Protein 5ZTC (pdb70)

Structure (mmCIF, N/CA/C/O backbone):
data_5ZTC
#
_entry.id   5ZTC
#
_cell.length_a   169.720
_cell.length_b   41.960
_cell.length_c   71.660
_cell.angle_alpha   90.00
_cell.angle_beta   90.37
_cell.angle_gamma   90.00
#
_symmetry.space_group_name_H-M   'C 1 2 1'
#
loop_
_entity.id
_entity.type
_entity.pdbx_description
1 polymer 'Lmo2088 protein'
2 non-polymer 'PENTAETHYLENE GLYCOL'
3 water water
#
loop_
_atom_site.group_PDB
_atom_site.id
_atom_site.type_symbol
_atom_site.label_atom_id
_atom_site.label_alt_id
_atom_site.label_comp_id
_atom_site.label_asym_id
_atom_site.label_entity_id
_atom_site.label_seq_id
_atom_site.pdbx_PDB_ins_code
_atom_site.Cartn_x
_atom_site.Cartn_y
_atom_site.Cartn_z
_atom_site.occupancy
_atom_site.B_iso_or_equiv
_atom_site.auth_seq_id
_atom_site.auth_comp_id
_atom_site.auth_asym_id
_atom_site.auth_atom_id
_atom_site.pdbx_PDB_model_num
ATOM 1 N N . MET A 1 1 ? -9.407 45.224 5.028 1.00 53.16 1 MET A N 1
ATOM 2 C CA . MET A 1 1 ? -10.232 44.174 5.613 1.00 52.22 1 MET A CA 1
ATOM 3 C C . MET A 1 1 ? -9.924 43.991 7.095 1.00 41.53 1 MET A C 1
ATOM 4 O O . MET A 1 1 ? -8.871 44.408 7.576 1.00 40.67 1 MET A O 1
ATOM 9 N N . ARG A 1 2 ? -10.850 43.365 7.814 1.00 43.38 2 ARG A N 1
ATOM 10 C CA . ARG A 1 2 ? -10.679 43.126 9.243 1.00 41.04 2 ARG A CA 1
ATOM 11 C C . ARG A 1 2 ? -9.585 42.096 9.524 1.00 36.30 2 ARG A C 1
ATOM 12 O O . ARG A 1 2 ? -8.783 42.269 10.453 1.00 33.94 2 ARG A O 1
ATOM 20 N N . LYS A 1 3 ? -9.542 41.012 8.748 1.00 34.24 3 LYS A N 1
ATOM 21 C CA . LYS A 1 3 ? -8.522 39.990 8.980 1.00 32.59 3 LYS A CA 1
ATOM 22 C C . LYS A 1 3 ? -7.114 40.563 8.873 1.00 33.02 3 LYS A C 1
ATOM 23 O O . LYS A 1 3 ? -6.237 40.223 9.678 1.00 32.78 3 LYS A O 1
ATOM 29 N N . GLU A 1 4 ? -6.870 41.443 7.896 1.00 33.96 4 GLU A N 1
ATOM 30 C CA . GLU A 1 4 ? -5.509 41.942 7.747 1.00 36.80 4 GLU A CA 1
ATOM 31 C C . GLU A 1 4 ? -5.225 43.037 8.779 1.00 37.66 4 GLU A C 1
ATOM 32 O O . GLU A 1 4 ? -4.075 43.199 9.211 1.00 39.40 4 GLU A O 1
ATOM 38 N N . GLU A 1 5 ? -6.266 43.751 9.227 1.00 35.77 5 GLU A N 1
ATOM 39 C CA . GLU A 1 5 ? -6.118 44.673 10.351 1.00 37.15 5 GLU A CA 1
ATOM 40 C C . GLU A 1 5 ? -5.765 43.935 11.635 1.00 40.44 5 GLU A C 1
ATOM 41 O O . GLU A 1 5 ? -4.911 44.398 12.397 1.00 39.47 5 GLU A O 1
ATOM 47 N N . ILE A 1 6 ? -6.410 42.791 11.894 1.00 35.12 6 ILE A N 1
ATOM 48 C CA . ILE A 1 6 ? -6.069 41.985 13.068 1.00 29.85 6 ILE A CA 1
ATOM 49 C C . ILE A 1 6 ? -4.626 41.503 12.985 1.00 34.80 6 ILE A C 1
ATOM 50 O O . ILE A 1 6 ? -3.871 41.574 13.964 1.00 35.12 6 ILE A O 1
ATOM 55 N N . LYS A 1 7 ? -4.216 40.999 11.815 1.00 29.56 7 LYS A N 1
ATOM 56 C CA . LYS A 1 7 ? -2.849 40.502 11.681 1.00 33.15 7 LYS A CA 1
ATOM 57 C C . LYS A 1 7 ? -1.832 41.616 11.882 1.00 36.46 7 LYS A C 1
ATOM 58 O O . LYS A 1 7 ? -0.790 41.403 12.515 1.00 35.76 7 LYS A O 1
ATOM 64 N N . GLN A 1 8 ? -2.112 42.811 11.356 1.00 33.27 8 GLN A N 1
ATOM 65 C CA . GLN A 1 8 ? -1.180 43.923 11.541 1.00 38.87 8 GLN A CA 1
ATOM 66 C C . GLN A 1 8 ? -1.042 44.286 13.015 1.00 40.69 8 GLN A C 1
ATOM 67 O O . GLN A 1 8 ? 0.073 44.471 13.523 1.00 43.19 8 GLN A O 1
ATOM 73 N N . ALA A 1 9 ? -2.165 44.381 13.724 1.00 43.35 9 ALA A N 1
ATOM 74 C CA . ALA A 1 9 ? -2.103 44.706 15.144 1.00 39.82 9 ALA A CA 1
ATOM 75 C C . ALA A 1 9 ? -1.373 43.619 15.926 1.00 46.18 9 ALA A C 1
ATOM 76 O O . ALA A 1 9 ? -0.522 43.918 16.775 1.00 42.04 9 ALA A O 1
ATOM 78 N N . ALA A 1 10 ? -1.671 42.351 15.631 1.00 36.33 10 ALA A N 1
ATOM 79 C CA . ALA A 1 10 ? -1.005 41.248 16.317 1.00 39.82 10 ALA A CA 1
ATOM 80 C C . ALA A 1 10 ? 0.485 41.214 15.990 1.00 34.73 10 ALA A C 1
ATOM 81 O O . ALA A 1 10 ? 1.311 40.905 16.860 1.00 38.54 10 ALA A O 1
ATOM 83 N N . LEU A 1 11 ? 0.846 41.519 14.744 1.00 32.89 11 LEU A N 1
ATOM 84 C CA . LEU A 1 11 ? 2.260 41.556 14.366 1.00 35.82 11 LEU A CA 1
ATOM 85 C C . LEU A 1 11 ? 3.037 42.525 15.249 1.00 38.08 11 LEU A C 1
ATOM 86 O O . LEU A 1 11 ? 4.076 42.172 15.829 1.00 38.40 11 LEU A O 1
ATOM 91 N N . THR A 1 12 ? 2.551 43.760 15.348 1.00 38.28 12 THR A N 1
ATOM 92 C CA . THR A 1 12 ? 3.206 44.761 16.180 1.00 44.56 12 THR A CA 1
ATOM 93 C C . THR A 1 12 ? 3.303 44.305 17.630 1.00 45.72 12 THR A C 1
ATOM 94 O O . THR A 1 12 ? 4.378 44.356 18.242 1.00 45.30 12 THR A O 1
ATOM 98 N N . LEU A 1 13 ? 2.193 43.844 18.198 1.00 36.21 13 LEU A N 1
ATOM 99 C CA . LEU A 1 13 ? 2.208 43.467 19.609 1.00 35.91 13 LEU A CA 1
ATOM 100 C C . LEU A 1 13 ? 3.103 42.257 19.867 1.00 39.29 13 LEU A C 1
ATOM 101 O O . LEU A 1 13 ? 3.853 42.236 20.852 1.00 41.37 13 LEU A O 1
ATOM 106 N N . PHE A 1 14 ? 3.031 41.234 19.010 1.00 35.94 14 PHE A N 1
ATOM 107 C CA . PHE A 1 14 ? 3.904 40.073 19.173 1.00 37.30 14 PHE A CA 1
ATOM 108 C C . PHE A 1 14 ? 5.374 40.469 19.058 1.00 35.09 14 PHE A C 1
ATOM 109 O O . PHE A 1 14 ? 6.213 39.999 19.837 1.00 40.14 14 PHE A O 1
ATOM 117 N N . ALA A 1 15 ? 5.705 41.318 18.079 1.00 37.77 15 ALA A N 1
ATOM 118 C CA . ALA A 1 15 ? 7.107 41.662 17.843 1.00 39.67 15 ALA A CA 1
ATOM 119 C C . ALA A 1 15 ? 7.693 42.491 18.979 1.00 44.94 15 ALA A C 1
ATOM 120 O O . ALA A 1 15 ? 8.911 42.450 19.206 1.00 44.82 15 ALA A O 1
ATOM 122 N N . ASN A 1 16 ? 6.861 43.261 19.684 1.00 42.07 16 ASN A N 1
ATOM 123 C CA . ASN A 1 16 ? 7.357 44.152 20.727 1.00 48.86 16 ASN A CA 1
ATOM 124 C C . ASN A 1 16 ? 7.110 43.653 22.144 1.00 50.87 16 ASN A C 1
ATOM 125 O O . ASN A 1 16 ? 7.858 44.038 23.052 1.00 53.20 16 ASN A O 1
ATOM 130 N N . ASN A 1 17 ? 6.109 42.799 22.363 1.00 41.28 17 ASN A N 1
ATOM 131 C CA . ASN A 1 17 ? 5.722 42.418 23.714 1.00 40.14 17 ASN A CA 1
ATOM 132 C C . ASN A 1 17 ? 5.863 40.933 24.035 1.00 41.65 17 ASN A C 1
ATOM 133 O O . ASN A 1 17 ? 5.705 40.560 25.207 1.00 45.47 17 ASN A O 1
ATOM 138 N N . GLY A 1 18 ? 6.181 40.083 23.060 1.00 35.50 18 GLY A N 1
ATOM 139 C CA . GLY A 1 18 ? 6.338 38.661 23.295 1.00 39.84 18 GLY A CA 1
ATOM 140 C C . GLY A 1 18 ? 5.045 37.875 23.160 1.00 37.99 18 GLY A C 1
ATOM 141 O O . GLY A 1 18 ? 3.952 38.422 23.004 1.00 38.67 18 GLY A O 1
ATOM 142 N N . PHE A 1 19 ? 5.184 36.545 23.206 1.00 36.19 19 PHE A N 1
ATOM 143 C CA . PHE A 1 19 ? 4.025 35.682 22.980 1.00 37.19 19 PHE A CA 1
ATOM 144 C C . PHE A 1 19 ? 3.044 35.710 24.166 1.00 37.46 19 PHE A C 1
ATOM 145 O O . PHE A 1 19 ? 1.872 36.067 24.007 1.00 42.28 19 PHE A O 1
ATOM 153 N N . GLU A 1 20 ? 3.574 35.388 25.341 1.00 42.78 20 GLU A N 1
ATOM 154 C CA . GLU A 1 20 ? 2.804 35.405 26.569 1.00 38.84 20 GLU A CA 1
ATOM 155 C C . GLU A 1 20 ? 2.354 36.829 26.881 1.00 37.21 20 GLU A C 1
ATOM 156 O O . GLU A 1 20 ? 1.257 37.028 27.403 1.00 44.98 20 GLU A O 1
ATOM 162 N N . GLY A 1 21 ? 3.184 37.826 26.565 1.00 42.82 21 GLY A N 1
ATOM 163 C CA . GLY A 1 21 ? 2.772 39.199 26.848 1.00 42.57 21 GLY A CA 1
ATOM 164 C C . GLY A 1 21 ? 1.584 39.673 26.029 1.00 47.57 21 GLY A C 1
ATOM 165 O O . GLY A 1 21 ? 0.976 40.687 26.376 1.00 50.31 21 GLY A O 1
ATOM 166 N N . THR A 1 22 ? 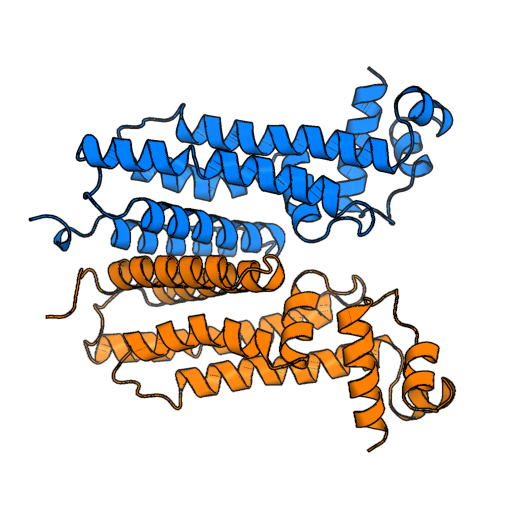1.225 38.953 24.972 1.00 42.51 22 THR A N 1
ATOM 167 C CA . THR A 1 22 ? 0.220 39.404 24.016 1.00 43.65 22 THR A CA 1
ATOM 168 C C . THR A 1 22 ? -1.050 38.566 24.130 1.00 41.09 22 THR A C 1
ATOM 169 O O . THR A 1 22 ? -1.019 37.350 23.911 1.00 44.12 22 THR A O 1
ATOM 173 N N . SER A 1 23 ? -2.162 39.220 24.445 1.00 38.83 23 SER A N 1
ATOM 174 C CA . SER A 1 23 ? -3.456 38.564 24.557 1.00 37.13 23 SER A CA 1
ATOM 175 C C . SER A 1 23 ? -4.336 38.913 23.360 1.00 38.07 23 SER A C 1
ATOM 176 O O . SER A 1 23 ? -4.134 39.925 22.680 1.00 39.03 23 SER A O 1
ATOM 179 N N . LEU A 1 24 ? -5.322 38.048 23.102 1.00 38.80 24 LEU A N 1
ATOM 180 C CA . LEU A 1 24 ? -6.291 38.322 22.042 1.00 39.05 24 LEU A CA 1
ATOM 181 C C . LEU A 1 24 ? -7.126 39.560 22.354 1.00 33.84 24 LEU A C 1
ATOM 182 O O . LEU A 1 24 ? -7.471 40.328 21.443 1.00 38.67 24 LEU A O 1
ATOM 187 N N . ALA A 1 25 ? -7.433 39.786 23.637 1.00 43.29 25 ALA A N 1
ATOM 188 C CA . ALA A 1 25 ? -8.118 41.013 24.027 1.00 43.98 25 ALA A CA 1
ATOM 189 C C . ALA A 1 25 ? -7.269 42.240 23.716 1.00 44.36 25 ALA A C 1
ATOM 190 O O . ALA A 1 25 ? -7.797 43.270 23.278 1.00 49.68 25 ALA A O 1
ATOM 192 N N . ASP A 1 26 ? -5.951 42.146 23.937 1.00 43.71 26 ASP A N 1
ATOM 193 C CA . ASP A 1 26 ? -5.036 43.223 23.561 1.00 47.51 26 ASP A CA 1
ATOM 194 C C . ASP A 1 26 ? -5.109 43.519 22.069 1.00 43.87 26 ASP A C 1
ATOM 195 O O . ASP A 1 26 ? -5.220 44.679 21.655 1.00 43.81 26 ASP A O 1
ATOM 200 N N . ILE A 1 27 ? -5.005 42.476 21.246 1.00 38.07 27 ILE A N 1
ATOM 201 C CA . ILE A 1 27 ? -5.010 42.650 19.795 1.00 37.44 27 ILE A CA 1
ATOM 202 C C . ILE A 1 27 ? -6.317 43.284 19.344 1.00 40.13 27 ILE A C 1
ATOM 203 O O . ILE A 1 27 ? -6.332 44.263 18.587 1.00 44.01 27 ILE A O 1
ATOM 208 N N . ALA A 1 28 ? -7.431 42.744 19.824 1.00 37.34 28 ALA A N 1
ATOM 209 C CA . ALA A 1 28 ? -8.744 43.270 19.463 1.00 45.60 28 ALA A CA 1
ATOM 210 C C . ALA A 1 28 ? -8.893 44.729 19.873 1.00 49.95 28 ALA A C 1
ATOM 211 O O . ALA A 1 28 ? -9.404 45.546 19.100 1.00 53.33 28 ALA A O 1
ATOM 213 N N . GLY A 1 29 ? -8.435 45.083 21.077 1.00 50.77 29 GLY A N 1
ATOM 214 C CA . GLY A 1 29 ? -8.563 46.461 21.527 1.00 45.68 29 GLY A CA 1
ATOM 215 C C . GLY A 1 29 ? -7.838 47.448 20.633 1.00 51.68 29 GLY A C 1
ATOM 216 O O . GLY A 1 29 ? -8.309 48.571 20.431 1.00 51.37 29 GLY A O 1
ATOM 217 N N . VAL A 1 30 ? -6.695 47.042 20.074 1.00 48.98 30 VAL A N 1
ATOM 218 C CA . VAL A 1 30 ? -5.941 47.924 19.186 1.00 52.60 30 VAL A CA 1
ATOM 219 C C . VAL A 1 30 ? -6.760 48.278 17.949 1.00 57.21 30 VAL A C 1
ATOM 220 O O . VAL A 1 30 ? -6.723 49.417 17.466 1.00 56.91 30 VAL A O 1
ATOM 224 N N . VAL A 1 31 ? -7.517 47.314 17.415 1.00 55.97 31 VAL A N 1
ATOM 225 C CA . VAL A 1 31 ? -8.286 47.548 16.196 1.00 58.37 31 VAL A CA 1
ATOM 226 C C . VAL A 1 31 ? -9.713 47.996 16.478 1.00 55.13 31 VAL A C 1
ATOM 227 O O . VAL A 1 31 ? -10.497 48.168 15.534 1.00 52.17 31 VAL A O 1
ATOM 231 N N . GLY A 1 32 ? -10.081 48.175 17.742 1.00 48.73 32 GLY A N 1
ATOM 232 C CA . GLY A 1 32 ? -11.419 48.617 18.076 1.00 56.12 32 GLY A CA 1
ATOM 233 C C . GLY A 1 32 ? -12.448 47.516 18.068 1.00 57.03 32 GLY A C 1
ATOM 234 O O . GLY A 1 32 ? -13.640 47.795 17.912 1.00 55.74 32 GLY A O 1
ATOM 235 N N . LEU A 1 33 ? -12.021 46.269 18.218 1.00 54.64 33 LEU A N 1
ATOM 236 C CA . LEU A 1 33 ? -12.888 45.108 18.126 1.00 51.91 33 LEU A CA 1
ATOM 237 C C . LEU A 1 33 ? -12.919 44.397 19.466 1.00 48.54 33 LEU A C 1
ATOM 238 O O . LEU A 1 33 ? -12.193 44.746 20.396 1.00 48.40 33 LEU A O 1
ATOM 243 N N . LYS A 1 34 ? -13.763 43.379 19.555 1.00 48.95 34 LYS A N 1
ATOM 244 C CA . LYS A 1 34 ? -13.714 42.453 20.674 1.00 53.08 34 LYS A CA 1
ATOM 245 C C . LYS A 1 34 ? -13.173 41.106 20.207 1.00 53.34 34 LYS A C 1
ATOM 246 O O . LYS A 1 34 ? -13.143 40.802 19.009 1.00 50.31 34 LYS A O 1
ATOM 252 N N . LYS A 1 35 ? -12.728 40.316 21.188 1.00 51.08 35 LYS A N 1
ATOM 253 C CA . LYS A 1 35 ? -12.067 39.031 20.945 1.00 48.80 35 LYS A CA 1
ATOM 254 C C . LYS A 1 35 ? -12.858 38.136 19.987 1.00 45.82 35 LYS A C 1
ATOM 255 O O . LYS A 1 35 ? -12.275 37.392 19.185 1.00 44.87 35 LYS A O 1
ATOM 261 N N . GLN A 1 36 ? -14.188 38.180 20.065 1.00 42.03 36 GLN A N 1
ATOM 262 C CA . GLN A 1 36 ? -14.997 37.272 19.261 1.00 39.31 36 GLN A CA 1
ATOM 263 C C . GLN A 1 36 ? -14.711 37.447 17.769 1.00 44.63 36 GLN A C 1
ATOM 264 O O . GLN A 1 36 ? -14.743 36.470 17.008 1.00 39.38 36 GLN A O 1
ATOM 270 N N . SER A 1 37 ? -14.378 38.670 17.347 1.00 42.18 37 SER A N 1
ATOM 271 C CA . SER A 1 37 ? -14.101 38.925 15.936 1.00 45.73 37 SER A CA 1
ATOM 272 C C . SER A 1 37 ? -12.817 38.250 15.477 1.00 43.26 37 SER A C 1
ATOM 273 O O . SER A 1 37 ? -12.689 37.908 14.296 1.00 41.92 37 SER A O 1
ATOM 276 N N . ILE A 1 38 ? -11.853 38.062 16.379 1.00 35.66 38 ILE A N 1
ATOM 277 C CA . ILE A 1 38 ? -10.627 37.375 15.995 1.00 32.41 38 ILE A CA 1
ATOM 278 C C . ILE A 1 38 ? -10.910 35.905 15.709 1.00 36.13 38 ILE A C 1
ATOM 279 O O . ILE A 1 38 ? -10.376 35.327 14.747 1.00 33.81 38 ILE A O 1
ATOM 284 N N . TYR A 1 39 ? -11.793 35.290 16.496 1.00 33.71 39 TYR A N 1
ATOM 285 C CA . TYR A 1 39 ? -12.151 33.910 16.218 1.00 32.66 39 TYR A CA 1
ATOM 286 C C . TYR A 1 39 ? -13.000 33.768 14.962 1.00 33.15 39 TYR A C 1
ATOM 287 O O . TYR A 1 39 ? -13.192 32.638 14.511 1.00 35.67 39 TYR A O 1
ATOM 296 N N . SER A 1 40 ? -13.526 34.868 14.396 1.00 33.85 40 SER A N 1
ATOM 297 C CA . SER A 1 40 ? -14.206 34.765 13.110 1.00 36.09 40 SER A CA 1
ATOM 298 C C . SER A 1 40 ? -13.241 34.418 11.991 1.00 35.90 40 SER A C 1
ATOM 299 O O . SER A 1 40 ? -13.678 33.959 10.931 1.00 37.11 40 SER A O 1
ATOM 302 N N . HIS A 1 41 ? -11.957 34.643 12.203 1.00 32.64 41 HIS A N 1
ATOM 303 C CA . HIS A 1 41 ? -10.952 34.487 11.157 1.00 31.61 41 HIS A CA 1
ATOM 304 C C . HIS A 1 41 ? -9.814 33.563 11.523 1.00 34.08 41 HIS A C 1
ATOM 305 O O . HIS A 1 41 ? -9.063 33.154 10.626 1.00 37.05 41 HIS A O 1
ATOM 312 N N . PHE A 1 42 ? -9.624 33.262 12.801 1.00 31.66 42 PHE A N 1
ATOM 313 C CA . PHE A 1 42 ? -8.525 32.432 13.269 1.00 32.99 42 PHE A CA 1
ATOM 314 C C . PHE A 1 42 ? -9.049 31.443 14.287 1.00 35.19 42 PHE A C 1
ATOM 315 O O . PHE A 1 42 ? -9.982 31.748 15.018 1.00 35.17 42 PHE A O 1
ATOM 323 N N . LYS A 1 43 ? -8.422 30.265 14.333 1.00 35.77 43 LYS A N 1
ATOM 324 C CA . LYS A 1 43 ? -8.913 29.196 15.201 1.00 35.08 43 LYS A CA 1
ATOM 325 C C . LYS A 1 43 ? -8.620 29.494 16.661 1.00 38.28 43 LYS A C 1
ATOM 326 O O . LYS A 1 43 ? -9.404 29.118 17.544 1.00 35.04 43 LYS A O 1
ATOM 332 N N . ASP A 1 44 ? -7.495 30.135 16.928 1.00 35.98 44 ASP A N 1
ATOM 333 C CA . ASP A 1 44 ? -7.052 30.469 18.274 1.00 36.67 44 ASP A CA 1
ATOM 334 C C . ASP A 1 44 ? -5.808 31.333 18.145 1.00 36.79 44 ASP A C 1
ATOM 335 O O . ASP A 1 44 ? -5.368 31.666 17.034 1.00 33.79 44 ASP A O 1
ATOM 340 N N . LYS A 1 45 ? -5.208 31.650 19.289 1.00 35.08 45 LYS A N 1
ATOM 341 C CA . LYS A 1 45 ? -4.051 32.535 19.289 1.00 30.58 45 LYS A CA 1
ATOM 342 C C . LYS A 1 45 ? -2.864 31.901 18.575 1.00 32.73 45 LYS A C 1
ATOM 343 O O . LYS A 1 45 ? -2.110 32.598 17.883 1.00 34.00 45 LYS A O 1
ATOM 349 N N . ASP A 1 46 ? -2.694 30.580 18.696 1.00 32.63 46 ASP A N 1
ATOM 350 C CA . ASP A 1 46 ? -1.602 29.924 17.973 1.00 32.97 46 ASP A CA 1
ATOM 351 C C . ASP A 1 46 ? -1.772 30.106 16.475 1.00 33.53 46 ASP A C 1
ATOM 352 O O . ASP A 1 46 ? -0.814 30.429 15.759 1.00 33.90 46 ASP A O 1
ATOM 357 N N . ASP A 1 47 ? -2.997 29.900 15.984 1.00 31.07 47 ASP A N 1
ATOM 358 C CA . ASP A 1 47 ? -3.268 30.019 14.553 1.00 33.17 47 ASP A CA 1
ATOM 359 C C . ASP A 1 47 ? -2.953 31.418 14.050 1.00 33.51 47 ASP A C 1
ATOM 360 O O . ASP A 1 47 ? -2.393 31.581 12.958 1.00 31.38 47 ASP A O 1
ATOM 365 N N . LEU A 1 48 ? -3.305 32.444 14.827 1.00 31.58 48 LEU A N 1
ATOM 366 C CA . LEU A 1 48 ? -2.982 33.813 14.427 1.00 29.81 48 LEU A CA 1
ATOM 367 C C . LEU A 1 48 ? -1.474 34.019 14.383 1.00 30.56 48 LEU A C 1
ATOM 368 O O . LEU A 1 48 ? -0.930 34.590 13.422 1.00 32.25 48 LEU A O 1
ATOM 373 N N . PHE A 1 49 ? -0.777 33.544 15.417 1.00 26.23 49 PHE A N 1
ATOM 374 C CA . PHE A 1 49 ? 0.676 33.672 15.450 1.00 27.94 49 PHE A CA 1
ATOM 375 C C . PHE A 1 49 ? 1.316 32.982 14.254 1.00 30.27 49 PHE A C 1
ATOM 376 O O . PHE A 1 49 ? 2.196 33.550 13.590 1.00 30.71 49 PHE A O 1
ATOM 384 N N . LEU A 1 50 ? 0.894 31.749 13.966 1.00 28.92 50 LEU A N 1
ATOM 385 C CA . LEU A 1 50 ? 1.533 30.996 12.886 1.00 30.32 50 LEU A CA 1
ATOM 386 C C . LEU A 1 50 ? 1.165 31.556 11.518 1.00 33.52 50 LEU A C 1
ATOM 387 O O . LEU A 1 50 ? 1.937 31.409 10.548 1.00 32.70 50 LEU A O 1
ATOM 392 N N . SER A 1 51 ? -0.005 32.189 11.412 1.00 29.14 51 SER A N 1
ATOM 393 C CA . SER A 1 51 ? -0.372 32.852 10.160 1.00 29.48 51 SER A CA 1
ATOM 394 C C . SER A 1 51 ? 0.556 34.030 9.875 1.00 35.04 51 SER A C 1
ATOM 395 O O . SER A 1 51 ? 0.978 34.241 8.729 1.00 30.61 51 SER A O 1
ATOM 398 N N . ILE A 1 52 ? 0.889 34.804 10.911 1.00 30.83 52 ILE A N 1
ATOM 399 C CA . ILE A 1 52 ? 1.857 35.887 10.760 1.00 28.65 52 ILE A CA 1
ATOM 400 C C . ILE A 1 52 ? 3.231 35.317 10.443 1.00 29.67 52 ILE A C 1
ATOM 401 O O . ILE A 1 52 ? 3.965 35.849 9.597 1.00 30.52 52 ILE A O 1
ATOM 406 N N . MET A 1 53 ? 3.582 34.199 11.082 1.00 28.85 53 MET A N 1
ATOM 407 C CA . MET A 1 53 ? 4.868 33.568 10.820 1.00 32.99 53 MET A CA 1
ATOM 408 C C . MET A 1 53 ? 4.971 33.107 9.369 1.00 30.96 53 MET A C 1
ATOM 409 O O . MET A 1 53 ? 6.029 33.249 8.736 1.00 30.24 53 MET A O 1
ATOM 414 N N . LYS A 1 54 ? 3.884 32.564 8.820 1.00 27.52 54 LYS A N 1
ATOM 415 C CA . LYS A 1 54 ? 3.926 32.119 7.426 1.00 30.59 54 LYS A CA 1
ATOM 416 C C . LYS A 1 54 ? 4.117 33.299 6.477 1.00 32.37 54 LYS A C 1
ATOM 417 O O . LYS A 1 54 ? 4.861 33.193 5.486 1.00 31.46 54 LYS A O 1
ATOM 423 N N . ASP A 1 55 ? 3.454 34.431 6.756 1.00 28.09 55 ASP A N 1
ATOM 424 C CA . ASP A 1 55 ? 3.675 35.632 5.954 1.00 30.71 55 ASP A CA 1
ATOM 425 C C . ASP A 1 55 ? 5.112 36.112 6.088 1.00 34.51 55 ASP A C 1
ATOM 426 O O . ASP A 1 55 ? 5.735 36.504 5.094 1.00 31.05 55 ASP A O 1
ATOM 431 N N . ALA A 1 56 ? 5.656 36.093 7.314 1.00 27.40 56 ALA A N 1
ATOM 432 C CA . ALA A 1 56 ? 7.027 36.555 7.523 1.00 27.62 56 ALA A CA 1
ATOM 433 C C . ALA A 1 56 ? 8.037 35.641 6.843 1.00 31.88 56 ALA A C 1
ATOM 434 O O . ALA A 1 56 ? 9.080 36.115 6.376 1.00 30.68 56 ALA A O 1
ATOM 436 N N . LYS A 1 57 ? 7.754 34.336 6.793 1.00 25.28 57 LYS A N 1
ATOM 437 C CA . LYS A 1 57 ? 8.612 33.417 6.051 1.00 28.91 57 LYS A CA 1
ATOM 438 C C . LYS A 1 57 ? 8.728 33.854 4.599 1.00 29.22 57 LYS A C 1
ATOM 439 O O . LYS A 1 57 ? 9.830 33.874 4.027 1.00 29.06 57 LYS A O 1
ATOM 445 N N . SER A 1 58 ? 7.606 34.240 3.995 1.00 28.93 58 SER A N 1
ATOM 446 C CA . SER A 1 58 ? 7.638 34.682 2.599 1.00 28.80 58 SER A CA 1
ATOM 447 C C . SER A 1 58 ? 8.368 36.007 2.456 1.00 30.53 58 SER A C 1
ATOM 448 O O . SER A 1 58 ? 9.070 36.231 1.463 1.00 29.87 58 SER A O 1
ATOM 451 N N . THR A 1 59 ? 8.215 36.899 3.439 1.00 30.02 59 THR A N 1
ATOM 452 C CA . THR A 1 59 ? 8.959 38.158 3.446 1.00 29.19 59 THR A CA 1
ATOM 453 C C . THR A 1 59 ? 10.457 37.908 3.336 1.00 33.50 59 THR A C 1
ATOM 454 O O . THR A 1 59 ? 11.157 38.558 2.549 1.00 32.53 59 THR A O 1
ATOM 458 N N . GLU A 1 60 ? 10.965 36.959 4.116 1.00 26.59 60 GLU A N 1
ATOM 459 C CA . GLU A 1 60 ? 12.398 36.697 4.105 1.00 26.81 60 GLU A CA 1
ATOM 460 C C . GLU A 1 60 ? 12.842 36.142 2.758 1.00 29.81 60 GLU A C 1
ATOM 461 O O . GLU A 1 60 ? 13.810 36.631 2.162 1.00 29.10 60 GLU A O 1
ATOM 467 N N . ILE A 1 61 ? 12.173 35.091 2.282 1.00 27.49 61 ILE A N 1
ATOM 468 C CA . ILE A 1 61 ? 12.726 34.420 1.112 1.00 29.86 61 ILE A CA 1
ATOM 469 C C . ILE A 1 61 ? 12.531 35.284 -0.122 1.00 32.53 61 ILE A C 1
ATOM 470 O O . ILE A 1 61 ? 13.391 35.299 -1.019 1.00 28.15 61 ILE A O 1
ATOM 475 N N . ASP A 1 62 ? 11.434 36.050 -0.182 1.00 29.43 62 ASP A N 1
ATOM 476 C CA . ASP A 1 62 ? 11.248 36.970 -1.304 1.00 31.98 62 ASP A CA 1
ATOM 477 C C . ASP A 1 62 ? 12.342 38.030 -1.335 1.00 30.62 62 ASP A C 1
ATOM 478 O O . ASP A 1 62 ? 12.810 38.424 -2.413 1.00 32.34 62 ASP A O 1
ATOM 483 N N . TYR A 1 63 ? 12.767 38.504 -0.158 1.00 28.55 63 TYR A N 1
ATOM 484 C CA . TYR A 1 63 ? 13.820 39.509 -0.109 1.00 25.87 63 TYR A CA 1
ATOM 485 C C . TYR A 1 63 ? 15.148 38.934 -0.596 1.00 27.59 63 TYR A C 1
ATOM 486 O O . TYR A 1 63 ? 15.832 39.544 -1.431 1.00 29.78 63 TYR A O 1
ATOM 495 N N . TYR A 1 64 ? 15.537 37.766 -0.068 1.00 27.29 64 TYR A N 1
ATOM 496 C CA . TYR A 1 64 ? 16.777 37.135 -0.521 1.00 24.05 64 TYR A CA 1
ATOM 497 C C . TYR A 1 64 ? 16.749 36.935 -2.023 1.00 25.70 64 TYR A C 1
ATOM 498 O O . TYR A 1 64 ? 17.741 37.208 -2.717 1.00 27.00 64 TYR A O 1
ATOM 507 N N . ARG A 1 65 ? 15.616 36.456 -2.548 1.00 25.69 65 ARG A N 1
ATOM 508 C CA . ARG A 1 65 ? 15.548 36.189 -3.986 1.00 25.45 65 ARG A CA 1
ATOM 509 C C . ARG A 1 65 ? 15.669 37.470 -4.791 1.00 28.70 65 ARG A C 1
ATOM 510 O O . ARG A 1 65 ? 16.313 37.479 -5.851 1.00 29.96 65 ARG A O 1
ATOM 518 N N . ALA A 1 66 ? 15.050 38.557 -4.321 1.00 25.92 66 ALA A N 1
ATOM 519 C CA . ALA A 1 66 ? 15.213 39.840 -5.000 1.00 26.78 66 ALA A CA 1
ATOM 520 C C . ALA A 1 66 ? 16.676 40.286 -4.990 1.00 28.08 66 ALA A C 1
ATOM 521 O O . ALA A 1 66 ? 17.210 40.713 -6.016 1.00 29.34 66 ALA A O 1
ATOM 523 N N . LYS A 1 67 ? 17.341 40.187 -3.843 1.00 26.81 67 LYS A N 1
ATOM 524 C CA . LYS A 1 67 ? 18.740 40.616 -3.780 1.00 28.19 67 LYS A CA 1
ATOM 525 C C . LYS A 1 67 ? 19.649 39.755 -4.649 1.00 32.43 67 LYS A C 1
ATOM 526 O O . LYS A 1 67 ? 20.678 40.240 -5.147 1.00 31.62 67 LYS A O 1
ATOM 532 N N . LEU A 1 68 ? 19.324 38.477 -4.811 1.00 24.99 68 LEU A N 1
ATOM 533 C CA . LEU A 1 68 ? 20.209 37.569 -5.535 1.00 26.40 68 LEU A CA 1
ATOM 534 C C . LEU A 1 68 ? 19.823 37.378 -6.989 1.00 30.25 68 LEU A C 1
ATOM 535 O O . LEU A 1 68 ? 20.593 36.767 -7.735 1.00 31.56 68 LEU A O 1
ATOM 540 N N . ARG A 1 69 ? 18.667 37.878 -7.412 1.00 25.98 69 ARG A N 1
ATOM 541 C CA . ARG A 1 69 ? 18.261 37.724 -8.807 1.00 25.52 69 ARG A CA 1
ATOM 542 C C . ARG A 1 69 ? 18.095 39.028 -9.567 1.00 31.16 69 ARG A C 1
ATOM 543 O O . ARG A 1 69 ? 18.248 39.034 -10.802 1.00 31.06 69 ARG A O 1
ATOM 551 N N . ASP A 1 70 ? 17.762 40.118 -8.884 1.00 27.90 70 ASP A N 1
ATOM 552 C CA . ASP A 1 70 ? 17.367 41.362 -9.530 1.00 29.99 70 ASP A CA 1
ATOM 553 C C . ASP A 1 70 ? 18.472 42.406 -9.537 1.00 34.46 70 ASP A C 1
ATOM 554 O O . ASP A 1 70 ? 18.263 43.517 -10.038 1.00 36.66 70 ASP A O 1
ATOM 559 N N . SER A 1 71 ? 19.649 42.063 -9.020 1.00 33.10 71 SER A N 1
ATOM 560 C CA . SER A 1 71 ? 20.786 42.963 -8.973 1.00 37.07 71 SER A CA 1
ATOM 561 C C . SER A 1 71 ? 21.675 42.726 -10.191 1.00 37.63 71 SER A C 1
ATOM 562 O O . SER A 1 71 ? 21.403 41.869 -11.031 1.00 38.01 71 SER A O 1
ATOM 565 N N . ASP A 1 72 ? 22.778 43.465 -10.270 1.00 38.38 72 ASP A N 1
ATOM 566 C CA . ASP A 1 72 ? 23.732 43.307 -11.367 1.00 36.64 72 ASP A CA 1
ATOM 567 C C . ASP A 1 72 ? 24.587 42.084 -11.072 1.00 32.36 72 ASP A C 1
ATOM 568 O O . ASP A 1 72 ? 25.547 42.151 -10.297 1.00 32.93 72 ASP A O 1
ATOM 573 N N . LEU A 1 73 ? 24.247 40.962 -11.702 1.00 32.96 73 LEU A N 1
ATOM 574 C CA . LEU A 1 73 ? 24.928 39.710 -11.396 1.00 36.14 73 LEU A CA 1
ATOM 575 C C . LEU A 1 73 ? 26.336 39.632 -11.975 1.00 34.53 73 LEU A C 1
ATOM 576 O O . LEU A 1 73 ? 27.037 38.653 -11.692 1.00 32.47 73 LEU A O 1
ATOM 581 N N . SER A 1 74 ? 26.782 40.627 -12.743 1.00 32.41 74 SER A N 1
ATOM 582 C CA . SER A 1 74 ? 28.185 40.675 -13.142 1.00 27.70 74 SER A CA 1
ATOM 583 C C . SER A 1 74 ? 29.099 41.220 -12.049 1.00 31.54 74 SER A C 1
ATOM 584 O O . SER A 1 74 ? 30.324 41.222 -12.239 1.00 30.41 74 SER A O 1
ATOM 587 N N . ARG A 1 75 ? 28.558 41.627 -10.888 1.00 30.76 75 ARG A N 1
ATOM 588 C CA . ARG A 1 75 ? 29.339 42.218 -9.802 1.00 28.89 75 ARG A CA 1
ATOM 589 C C . ARG A 1 75 ? 29.065 41.389 -8.554 1.00 30.01 75 ARG A C 1
ATOM 590 O O . ARG A 1 75 ? 28.281 41.818 -7.699 1.00 31.34 75 ARG A O 1
ATOM 598 N N . PRO A 1 76 ? 29.671 40.204 -8.412 1.00 30.48 76 PRO A N 1
ATOM 599 C CA . PRO A 1 76 ? 29.370 39.390 -7.210 1.00 27.53 76 PRO A CA 1
ATOM 600 C C . PRO A 1 76 ? 29.662 40.097 -5.908 1.00 30.03 76 PRO A C 1
ATOM 601 O O . PRO A 1 76 ? 28.956 39.856 -4.916 1.00 30.13 76 PRO A O 1
ATOM 605 N N . ASP A 1 77 ? 30.697 40.940 -5.860 1.00 29.78 77 ASP A N 1
ATOM 606 C CA . ASP A 1 77 ? 30.994 41.642 -4.616 1.00 32.75 77 ASP A CA 1
ATOM 607 C C . ASP A 1 77 ? 29.851 42.576 -4.222 1.00 32.24 77 ASP A C 1
ATOM 608 O O . ASP A 1 77 ? 29.478 42.645 -3.044 1.00 33.30 77 ASP A O 1
ATOM 613 N N . LEU A 1 78 ? 29.257 43.279 -5.193 1.00 28.32 78 LEU A N 1
ATOM 614 C CA . LEU A 1 78 ? 28.116 44.130 -4.866 1.00 33.43 78 LEU A CA 1
ATOM 615 C C . LEU A 1 78 ? 26.892 43.299 -4.490 1.00 33.22 78 LEU A C 1
ATOM 616 O O . LEU A 1 78 ? 26.148 43.668 -3.572 1.00 31.95 78 LEU A O 1
ATOM 621 N N . VAL A 1 79 ? 26.655 42.186 -5.192 1.00 28.16 79 VAL A N 1
ATOM 622 C CA . VAL A 1 79 ? 25.474 41.364 -4.912 1.00 27.48 79 VAL A CA 1
ATOM 623 C C . VAL A 1 79 ? 25.525 40.836 -3.485 1.00 25.83 79 VAL A C 1
ATOM 624 O O . VAL A 1 79 ? 24.545 40.928 -2.736 1.00 27.19 79 VAL A O 1
ATOM 628 N N . LEU A 1 80 ? 26.653 40.240 -3.099 1.00 25.58 80 LEU A N 1
ATOM 629 C CA . LEU A 1 80 ? 26.697 39.587 -1.787 1.00 23.74 80 LEU A CA 1
ATOM 630 C C . LEU A 1 80 ? 26.849 40.581 -0.646 1.00 28.02 80 LEU A C 1
ATOM 631 O O . LEU A 1 80 ? 26.304 40.351 0.448 1.00 26.13 80 LEU A O 1
ATOM 636 N N . SER A 1 81 ? 27.615 41.660 -0.843 1.00 27.21 81 SER A N 1
ATOM 637 C CA . SER A 1 81 ? 27.699 42.663 0.215 1.00 29.16 81 SER A CA 1
ATOM 638 C C . SER A 1 81 ? 26.367 43.384 0.383 1.00 29.40 81 SER A C 1
ATOM 639 O O . SER A 1 81 ? 25.977 43.713 1.509 1.00 28.81 81 SER A O 1
ATOM 642 N N . SER A 1 82 ? 25.650 43.628 -0.721 1.00 28.27 82 SER A N 1
ATOM 643 C CA . SER A 1 82 ? 24.357 44.298 -0.610 1.00 29.35 82 SER A CA 1
ATOM 644 C C . SER A 1 82 ? 23.362 43.464 0.184 1.00 30.18 82 SER A C 1
ATOM 645 O O . SER A 1 82 ? 22.508 44.021 0.887 1.00 31.78 82 SER A O 1
ATOM 648 N N . LEU A 1 83 ? 23.442 42.134 0.086 1.00 26.22 83 LEU A N 1
ATOM 649 C CA . LEU A 1 83 ? 22.535 41.302 0.873 1.00 28.05 83 LEU A CA 1
ATOM 650 C C . LEU A 1 83 ? 22.897 41.344 2.356 1.00 30.65 83 LEU A C 1
ATOM 651 O O . LEU A 1 83 ? 22.008 41.357 3.219 1.00 26.19 83 LEU A O 1
ATOM 656 N N . LEU A 1 84 ? 24.197 41.369 2.680 1.00 27.64 84 LEU A N 1
ATOM 657 C CA . LEU A 1 84 ? 24.611 41.424 4.087 1.00 26.26 84 LEU A CA 1
ATOM 658 C C . LEU A 1 84 ? 24.155 42.713 4.758 1.00 29.59 84 LEU A C 1
ATOM 659 O O . LEU A 1 84 ? 23.586 42.694 5.860 1.00 35.08 84 LEU A O 1
ATOM 664 N N . PHE A 1 85 ? 24.469 43.852 4.146 1.00 31.39 85 PHE A N 1
ATOM 665 C CA . PHE A 1 85 ? 23.987 45.118 4.676 1.00 30.07 85 PHE A CA 1
ATOM 666 C C . PHE A 1 85 ? 22.475 45.200 4.563 1.00 31.66 85 PHE A C 1
ATOM 667 O O . PHE A 1 85 ? 21.822 45.875 5.370 1.00 31.95 85 PHE A O 1
ATOM 675 N N . GLY A 1 86 ? 21.909 44.497 3.583 1.00 28.32 86 GLY A N 1
ATOM 676 C CA . GLY A 1 86 ? 20.488 44.610 3.332 1.00 26.95 86 GLY A CA 1
ATOM 677 C C . GLY A 1 86 ? 19.630 43.994 4.421 1.00 30.32 86 GLY A C 1
ATOM 678 O O . GLY A 1 86 ? 18.525 44.479 4.687 1.00 32.21 86 GLY A O 1
ATOM 679 N N . VAL A 1 87 ? 20.058 42.909 5.031 1.00 26.63 87 VAL A N 1
ATOM 680 C CA . VAL A 1 87 ? 19.224 42.305 6.040 1.00 26.07 87 VAL A CA 1
ATOM 681 C C . VAL A 1 87 ? 19.073 43.227 7.218 1.00 30.49 87 VAL A C 1
ATOM 682 O O . VAL A 1 87 ? 18.104 43.175 7.886 1.00 28.59 87 VAL A O 1
ATOM 686 N N . LYS A 1 88 ? 20.063 44.070 7.420 1.00 28.51 88 LYS A N 1
ATOM 687 C CA . LYS A 1 88 ? 20.061 45.037 8.485 1.00 31.86 88 LYS A CA 1
ATOM 688 C C . LYS A 1 88 ? 19.043 46.104 8.152 1.00 35.26 88 LYS A C 1
ATOM 689 O O . LYS A 1 88 ? 18.257 46.468 8.954 1.00 34.63 88 LYS A O 1
ATOM 695 N N . GLU A 1 89 ? 19.080 46.594 6.940 1.00 30.80 89 GLU A N 1
ATOM 696 C CA . GLU A 1 89 ? 18.109 47.595 6.517 1.00 34.97 89 GLU A CA 1
ATOM 697 C C . GLU A 1 89 ? 16.687 47.029 6.526 1.00 37.56 89 GLU A C 1
ATOM 698 O O . GLU A 1 89 ? 15.737 47.733 6.886 1.00 37.87 89 GLU A O 1
ATOM 704 N N . LEU A 1 90 ? 16.521 45.748 6.165 1.00 30.03 90 LEU A N 1
ATOM 705 C CA . LEU A 1 90 ? 15.189 45.138 6.197 1.00 31.07 90 LEU A CA 1
ATOM 706 C C . LEU A 1 90 ? 14.673 45.006 7.622 1.00 32.70 90 LEU A C 1
ATOM 707 O O . LEU A 1 90 ? 13.490 45.247 7.886 1.00 33.03 90 LEU A O 1
ATOM 712 N N . TYR A 1 91 ? 15.549 44.620 8.551 1.00 28.89 91 TYR A N 1
ATOM 713 C CA . TYR A 1 91 ? 15.150 44.547 9.952 1.00 32.11 91 TYR A CA 1
ATOM 714 C C . TYR A 1 91 ? 14.740 45.919 10.475 1.00 38.63 91 TYR A C 1
ATOM 715 O O . TYR A 1 91 ? 13.771 46.038 11.232 1.00 40.07 91 TYR A O 1
ATOM 724 N N . ASP A 1 92 ? 15.441 46.975 10.056 1.00 38.04 92 ASP A N 1
ATOM 725 C CA . ASP A 1 92 ? 15.100 48.317 10.524 1.00 44.29 92 ASP A CA 1
ATOM 726 C C . ASP A 1 92 ? 13.753 48.809 10.007 1.00 43.40 92 ASP A C 1
ATOM 727 O O . ASP A 1 92 ? 13.158 49.699 10.625 1.00 48.77 92 ASP A O 1
ATOM 732 N N . THR A 1 93 ? 13.264 48.270 8.893 1.00 39.70 93 THR A N 1
ATOM 733 C CA . THR A 1 93 ? 12.136 48.868 8.196 1.00 43.27 93 THR A CA 1
ATOM 734 C C . THR A 1 93 ? 10.942 47.944 7.979 1.00 46.06 93 THR A C 1
ATOM 735 O O . THR A 1 93 ? 9.905 48.419 7.498 1.00 48.22 93 THR A O 1
ATOM 739 N N . ASP A 1 94 ? 11.049 46.650 8.290 1.00 39.18 94 ASP A N 1
ATOM 740 C CA . ASP A 1 94 ? 9.987 45.685 8.003 1.00 35.86 94 ASP A CA 1
ATOM 741 C C . ASP A 1 94 ? 9.626 44.937 9.278 1.00 33.25 94 ASP A C 1
ATOM 742 O O . ASP A 1 94 ? 10.405 44.107 9.755 1.00 33.52 94 ASP A O 1
ATOM 747 N N . GLU A 1 95 ? 8.433 45.214 9.816 1.00 32.74 95 GLU A N 1
ATOM 748 C CA . GLU A 1 95 ? 8.030 44.617 11.085 1.00 29.42 95 GLU A CA 1
ATOM 749 C C . GLU A 1 95 ? 7.916 43.101 10.996 1.00 30.25 95 GLU A C 1
ATOM 750 O O . GLU A 1 95 ? 8.178 42.400 11.980 1.00 30.95 95 GLU A O 1
ATOM 756 N N . ALA A 1 96 ? 7.484 42.575 9.844 1.00 31.88 96 ALA A N 1
ATOM 757 C CA . ALA A 1 96 ? 7.366 41.125 9.697 1.00 27.85 96 ALA A CA 1
ATOM 758 C C . ALA A 1 96 ? 8.729 40.450 9.800 1.00 29.27 96 ALA A C 1
ATOM 759 O O . ALA A 1 96 ? 8.852 39.364 10.381 1.00 30.26 96 ALA A O 1
ATOM 761 N N . TYR A 1 97 ? 9.757 41.068 9.224 1.00 28.20 97 TYR A N 1
ATOM 762 C CA . TYR A 1 97 ? 11.102 40.506 9.323 1.00 29.46 97 TYR A CA 1
ATOM 763 C C . TYR A 1 97 ? 11.640 40.591 10.749 1.00 29.00 97 TYR A C 1
ATOM 764 O O . TYR A 1 97 ? 12.341 39.678 11.207 1.00 29.11 97 TYR A O 1
ATOM 773 N N . GLN A 1 98 ? 11.360 41.690 11.455 1.00 28.84 98 GLN A N 1
ATOM 774 C CA . GLN A 1 98 ? 11.739 41.760 12.868 1.00 28.71 98 GLN A CA 1
ATOM 775 C C . GLN A 1 98 ? 11.106 40.618 13.644 1.00 28.06 98 GLN A C 1
ATOM 776 O O . GLN A 1 98 ? 11.765 39.933 14.431 1.00 29.25 98 GLN A O 1
ATOM 782 N N . PHE A 1 99 ? 9.801 40.418 13.436 1.00 26.47 99 PHE A N 1
ATOM 783 C CA . PHE A 1 99 ? 9.083 39.312 14.053 1.00 30.23 99 PHE A CA 1
ATOM 784 C C . PHE A 1 99 ? 9.745 37.982 13.723 1.00 29.94 99 PHE A C 1
ATOM 785 O O . PHE A 1 99 ? 9.997 37.157 14.608 1.00 31.60 99 PHE A O 1
ATOM 793 N N . TRP A 1 100 ? 10.071 37.781 12.446 1.00 25.93 100 TRP A N 1
ATOM 794 C CA . TRP A 1 100 ? 10.685 36.537 11.996 1.00 22.42 100 TRP A CA 1
ATOM 795 C C . TRP A 1 100 ? 12.018 36.291 12.697 1.00 27.73 100 TRP A C 1
ATOM 796 O O . TRP A 1 100 ? 12.258 35.205 13.238 1.00 27.86 100 TRP A O 1
ATOM 807 N N . LEU A 1 101 ? 12.908 37.282 12.675 1.00 28.70 101 LEU A N 1
ATOM 808 C CA . LEU A 1 101 ? 14.228 37.067 13.248 1.00 27.98 101 LEU A CA 1
ATOM 809 C C . LEU A 1 101 ? 14.139 36.874 14.752 1.00 28.68 101 LEU A C 1
ATOM 810 O O . LEU A 1 101 ? 14.816 36.001 15.310 1.00 29.83 101 LEU A O 1
ATOM 815 N N . ARG A 1 102 ? 13.306 37.671 15.423 1.00 27.95 102 ARG A N 1
ATOM 816 C CA . ARG A 1 102 ? 13.247 37.581 16.885 1.00 25.85 102 ARG A CA 1
ATOM 817 C C . ARG A 1 102 ? 12.664 36.247 17.332 1.00 31.59 102 ARG A C 1
ATOM 818 O O . ARG A 1 102 ? 13.224 35.572 18.204 1.00 31.66 102 ARG A O 1
ATOM 826 N N . TYR A 1 103 ? 11.548 35.832 16.735 1.00 29.08 103 TYR A N 1
ATOM 827 C CA . TYR A 1 103 ? 10.967 34.569 17.158 1.00 29.18 103 TYR A CA 1
ATOM 828 C C . TYR A 1 103 ? 11.777 33.370 16.684 1.00 31.59 103 TYR A C 1
ATOM 829 O O . TYR A 1 103 ? 11.651 32.290 17.264 1.00 34.31 103 TYR A O 1
ATOM 838 N N . GLY A 1 104 ? 12.641 33.524 15.673 1.00 27.27 104 GLY A N 1
ATOM 839 C CA . GLY A 1 104 ? 13.554 32.442 15.365 1.00 27.10 104 GLY A CA 1
ATOM 840 C C . GLY A 1 104 ? 14.512 32.118 16.501 1.00 31.55 104 GLY A C 1
ATOM 841 O O . GLY A 1 104 ? 14.890 30.960 16.686 1.00 32.82 104 GLY A O 1
ATOM 842 N N . PHE A 1 105 ? 14.914 33.123 17.277 1.00 25.64 105 PHE A N 1
ATOM 843 C CA . PHE A 1 105 ? 15.802 32.868 18.409 1.00 25.06 105 PHE A CA 1
ATOM 844 C C . PHE A 1 105 ? 15.057 32.325 19.628 1.00 26.36 105 PHE A C 1
ATOM 845 O O . PHE A 1 105 ? 15.691 31.757 20.536 1.00 28.00 105 PHE A O 1
ATOM 853 N N . TYR A 1 106 ? 13.746 32.503 19.688 1.00 28.36 106 TYR A N 1
ATOM 854 C CA . TYR A 1 106 ? 13.006 31.992 20.835 1.00 29.90 106 TYR A CA 1
ATOM 855 C C . TYR A 1 106 ? 11.543 31.755 20.470 1.00 30.36 106 TYR A C 1
ATOM 856 O O . TYR A 1 106 ? 10.691 32.599 20.762 1.00 32.54 106 TYR A O 1
ATOM 865 N N . PRO A 1 107 ? 11.227 30.648 19.813 1.00 33.60 107 PRO A N 1
ATOM 866 C CA . PRO A 1 107 ? 9.837 30.377 19.446 1.00 36.80 107 PRO A CA 1
ATOM 867 C C . PRO A 1 107 ? 9.050 29.916 20.655 1.00 37.34 107 PRO A C 1
ATOM 868 O O . PRO A 1 107 ? 9.631 29.370 21.608 1.00 39.09 107 PRO A O 1
ATOM 872 N N . PRO A 1 108 ? 7.737 30.127 20.661 1.00 36.72 108 PRO A N 1
ATOM 873 C CA . PRO A 1 108 ? 6.903 29.495 21.688 1.00 34.05 108 PRO A CA 1
ATOM 874 C C . PRO A 1 108 ? 7.174 28.001 21.727 1.00 34.81 108 PRO A C 1
ATOM 875 O O . PRO A 1 108 ? 7.196 27.327 20.698 1.00 39.86 108 PRO A O 1
ATOM 879 N N . LYS A 1 109 ? 7.392 27.479 22.936 1.00 40.85 109 LYS A N 1
ATOM 880 C CA . LYS A 1 109 ? 7.871 26.108 23.059 1.00 42.04 109 LYS A CA 1
ATOM 881 C C . LYS A 1 109 ? 6.909 25.120 22.413 1.00 37.74 109 LYS A C 1
ATOM 882 O O . LYS A 1 109 ? 7.338 24.169 21.747 1.00 42.60 109 LYS A O 1
ATOM 888 N N . HIS A 1 110 ? 5.601 25.326 22.588 1.00 37.68 110 HIS A N 1
ATOM 889 C CA . HIS A 1 110 ? 4.627 24.393 22.032 1.00 35.70 110 HIS A CA 1
ATOM 890 C C . HIS A 1 110 ? 4.435 24.540 20.528 1.00 39.66 110 HIS A C 1
ATOM 891 O O . HIS A 1 110 ? 3.732 23.720 19.931 1.00 40.13 110 HIS A O 1
ATOM 898 N N . LEU A 1 111 ? 5.046 25.546 19.909 1.00 35.55 111 LEU A N 1
ATOM 899 C CA . LEU A 1 111 ? 5.005 25.731 18.464 1.00 38.59 111 LEU A CA 1
ATOM 900 C C . LEU A 1 111 ? 6.376 25.528 17.834 1.00 40.76 111 LEU A C 1
ATOM 901 O O . LEU A 1 111 ? 6.582 25.904 16.673 1.00 42.46 111 LEU A O 1
ATOM 906 N N . TYR A 1 112 ? 7.323 24.955 18.580 1.00 38.05 112 TYR A N 1
ATOM 907 C CA . TYR A 1 112 ? 8.702 24.859 18.108 1.00 40.28 112 TYR A CA 1
ATOM 908 C C . TYR A 1 112 ? 8.798 24.107 16.788 1.00 39.01 112 TYR A C 1
ATOM 909 O O . TYR A 1 112 ? 9.471 24.561 15.852 1.00 42.23 112 TYR A O 1
ATOM 918 N N . GLU A 1 113 ? 8.125 22.958 16.686 1.00 42.92 113 GLU A N 1
ATOM 919 C CA . GLU A 1 113 ? 8.270 22.128 15.492 1.00 46.92 113 GLU A CA 1
ATOM 920 C C . GLU A 1 113 ? 7.761 22.840 14.243 1.00 45.30 113 GLU A C 1
ATOM 921 O O . GLU A 1 113 ? 8.388 22.758 13.181 1.00 45.39 113 GLU A O 1
ATOM 927 N N . VAL A 1 114 ? 6.631 23.549 14.345 1.00 43.40 114 VAL A N 1
ATOM 928 C CA . VAL A 1 114 ? 6.098 24.218 13.159 1.00 45.38 114 VAL A CA 1
ATOM 929 C C . VAL A 1 114 ? 6.957 25.420 12.785 1.00 39.38 114 VAL A C 1
ATOM 930 O O . VAL A 1 114 ? 7.205 25.671 11.599 1.00 37.89 114 VAL A O 1
ATOM 934 N N . VAL A 1 115 ? 7.429 26.180 13.774 1.00 36.36 115 VAL A N 1
ATOM 935 C CA . VAL A 1 115 ? 8.309 27.299 13.458 1.00 38.60 115 VAL A CA 1
ATOM 936 C C . VAL A 1 115 ? 9.613 26.786 12.868 1.00 38.69 115 VAL A C 1
ATOM 937 O O . VAL A 1 115 ? 10.131 27.341 11.890 1.00 36.60 115 VAL A O 1
ATOM 941 N N . GLN A 1 116 ? 10.145 25.697 13.424 1.00 35.21 116 GLN A N 1
ATOM 942 C CA . GLN A 1 116 ? 11.381 25.131 12.889 1.00 41.54 116 GLN A CA 1
ATOM 943 C C . GLN A 1 116 ? 11.203 24.694 11.444 1.00 39.34 116 GLN A C 1
ATOM 944 O O . GLN A 1 116 ? 12.117 24.853 10.623 1.00 37.85 116 GLN A O 1
ATOM 950 N N . ALA A 1 117 ? 10.030 24.143 11.113 1.00 38.51 117 ALA A N 1
ATOM 951 C CA . ALA A 1 117 ? 9.757 23.746 9.737 1.00 38.85 117 ALA A CA 1
ATOM 952 C C . ALA A 1 117 ? 9.762 24.951 8.800 1.00 38.01 117 ALA A C 1
ATOM 953 O O . ALA A 1 117 ? 10.290 24.870 7.684 1.00 40.23 117 ALA A O 1
ATOM 955 N N . ASP A 1 118 ? 9.192 26.083 9.240 1.00 34.98 118 ASP A N 1
ATOM 956 C CA . ASP A 1 118 ? 9.216 27.298 8.422 1.00 35.43 118 ASP A CA 1
ATOM 957 C C . ASP A 1 118 ? 10.651 27.752 8.169 1.00 32.83 118 ASP A C 1
ATOM 958 O O . ASP A 1 118 ? 11.039 28.053 7.030 1.00 32.20 118 ASP A O 1
ATOM 963 N N . ILE A 1 119 ? 11.443 27.842 9.235 1.00 29.67 119 ILE A N 1
ATOM 964 C CA . ILE A 1 119 ? 12.833 28.279 9.112 1.00 29.34 119 ILE A CA 1
ATOM 965 C C . ILE A 1 119 ? 13.616 27.324 8.221 1.00 33.37 119 ILE A C 1
ATOM 966 O O . ILE A 1 119 ? 14.353 27.746 7.318 1.00 30.36 119 ILE A O 1
ATOM 971 N N . THR A 1 120 ? 13.464 26.020 8.462 1.00 33.17 120 THR A N 1
ATOM 972 C CA . THR A 1 120 ? 14.211 25.019 7.701 1.00 37.02 120 THR A CA 1
ATOM 973 C C . THR A 1 120 ? 13.892 25.092 6.211 1.00 37.09 120 THR A C 1
ATOM 974 O O . THR A 1 120 ? 14.790 24.960 5.369 1.00 35.76 120 THR A O 1
ATOM 978 N N . GLU A 1 121 ? 12.617 25.294 5.869 1.00 37.79 121 GLU A N 1
ATOM 979 C CA . GLU A 1 121 ? 12.225 25.401 4.467 1.00 35.37 121 GLU A CA 1
ATOM 980 C C . GLU A 1 121 ? 12.951 26.551 3.775 1.00 36.71 121 GLU A C 1
ATOM 981 O O . GLU A 1 121 ? 13.420 26.409 2.636 1.00 35.96 121 GLU A O 1
ATOM 987 N N . ASN A 1 122 ? 13.073 27.690 4.457 1.00 31.89 122 ASN A N 1
ATOM 988 C CA . ASN A 1 122 ? 13.759 28.831 3.869 1.00 29.77 122 ASN A CA 1
ATOM 989 C C . ASN A 1 122 ? 15.261 28.584 3.792 1.00 31.97 122 ASN A C 1
ATOM 990 O O . ASN A 1 122 ? 15.900 28.936 2.795 1.00 30.31 122 ASN A O 1
ATOM 995 N N . VAL A 1 123 ? 15.839 27.974 4.830 1.00 29.10 123 VAL A N 1
ATOM 996 C CA . VAL A 1 123 ? 17.270 27.677 4.793 1.00 30.67 123 VAL A CA 1
ATOM 997 C C . VAL A 1 123 ? 17.594 26.786 3.600 1.00 33.63 123 VAL A C 1
ATOM 998 O O . VAL A 1 123 ? 18.563 27.030 2.868 1.00 31.66 123 VAL A O 1
ATOM 1002 N N . LEU A 1 124 ? 16.774 25.761 3.358 1.00 30.27 124 LEU A N 1
ATOM 1003 C CA . LEU A 1 124 ? 17.053 24.888 2.215 1.00 34.48 124 LEU A CA 1
ATOM 1004 C C . LEU A 1 124 ? 16.938 25.644 0.898 1.00 37.29 124 LEU A C 1
ATOM 1005 O O . LEU A 1 124 ? 17.731 25.417 -0.030 1.00 34.57 124 LEU A O 1
ATOM 1010 N N . GLN A 1 125 ? 15.957 26.546 0.791 1.00 31.73 125 GLN A N 1
ATOM 1011 C CA . GLN A 1 125 ? 15.841 27.362 -0.417 1.00 34.12 125 GLN A CA 1
ATOM 1012 C C . GLN A 1 125 ? 17.057 28.259 -0.604 1.00 34.26 125 GLN A C 1
ATOM 1013 O O . GLN A 1 125 ? 17.533 28.446 -1.736 1.00 33.68 125 GLN A O 1
ATOM 1019 N N . MET A 1 126 ? 17.549 28.859 0.486 1.00 31.03 126 MET A N 1
ATOM 1020 C CA . MET A 1 126 ? 18.757 29.678 0.397 1.00 30.92 126 MET A CA 1
ATOM 1021 C C . MET A 1 126 ? 19.965 28.846 -0.009 1.00 31.55 126 MET A C 1
ATOM 1022 O O . MET A 1 126 ? 20.808 29.305 -0.789 1.00 32.90 126 MET A O 1
ATOM 1027 N N . GLU A 1 127 ? 20.098 27.639 0.546 1.00 30.29 127 GLU A N 1
ATOM 1028 C CA . GLU A 1 127 ? 21.240 26.803 0.195 1.00 27.69 127 GLU A CA 1
ATOM 1029 C C . GLU A 1 127 ? 21.274 26.552 -1.302 1.00 31.54 127 GLU A C 1
ATOM 1030 O O . GLU A 1 127 ? 22.325 26.682 -1.943 1.00 34.51 127 GLU A O 1
ATOM 1036 N N . HIS A 1 128 ? 20.117 26.220 -1.881 1.00 32.40 128 HIS A N 1
ATOM 1037 C CA A HIS A 1 128 ? 20.066 25.953 -3.315 0.50 35.60 128 HIS A CA 1
ATOM 1038 C CA B HIS A 1 128 ? 20.058 25.956 -3.316 0.50 35.61 128 HIS A CA 1
ATOM 1039 C C . HIS A 1 128 ? 20.371 27.207 -4.125 1.00 37.09 128 HIS A C 1
ATOM 1040 O O . HIS A 1 128 ? 21.081 27.139 -5.139 1.00 34.73 128 HIS A O 1
ATOM 1053 N N . GLU A 1 129 ? 19.833 28.352 -3.707 1.00 30.13 129 GLU A N 1
ATOM 1054 C CA . GLU A 1 129 ? 20.086 29.601 -4.420 1.00 31.24 129 GLU A CA 1
ATOM 1055 C C . GLU A 1 129 ? 21.572 29.948 -4.441 1.00 30.33 129 GLU A C 1
ATOM 1056 O O . GLU A 1 129 ? 22.123 30.303 -5.494 1.00 30.18 129 GLU A O 1
ATOM 1062 N N . PHE A 1 130 ? 22.237 29.865 -3.285 1.00 30.53 130 PHE A N 1
ATOM 1063 C CA . PHE A 1 130 ? 23.661 30.194 -3.227 1.00 32.76 130 PHE A CA 1
ATOM 1064 C C . PHE A 1 130 ? 24.501 29.196 -4.016 1.00 32.20 130 PHE A C 1
ATOM 1065 O O . PHE A 1 130 ? 25.440 29.587 -4.722 1.00 30.81 130 PHE A O 1
ATOM 1073 N N . THR A 1 131 ? 24.204 27.899 -3.877 1.00 30.36 131 THR A N 1
ATOM 1074 C CA . THR A 1 131 ? 24.979 26.876 -4.577 1.00 31.26 131 THR A CA 1
ATOM 1075 C C . THR A 1 131 ? 24.941 27.105 -6.085 1.00 34.57 131 THR A C 1
ATOM 1076 O O . THR A 1 131 ? 25.975 27.048 -6.766 1.00 31.13 131 THR A O 1
ATOM 1080 N N . ASP A 1 132 ? 23.753 27.382 -6.630 1.00 33.63 132 ASP A N 1
ATOM 1081 C CA . ASP A 1 132 ? 23.649 27.596 -8.074 1.00 35.34 132 ASP A CA 1
ATOM 1082 C C . ASP A 1 132 ? 24.293 28.908 -8.495 1.00 34.97 132 ASP A C 1
ATOM 1083 O O . ASP A 1 132 ? 24.962 28.972 -9.535 1.00 32.02 132 ASP A O 1
ATOM 1088 N N . LEU A 1 133 ? 24.073 29.974 -7.722 1.00 30.74 133 LEU A N 1
ATOM 1089 C CA . LEU A 1 133 ? 24.628 31.276 -8.083 1.00 30.16 133 LEU A CA 1
ATOM 1090 C C . LEU A 1 133 ? 26.147 31.271 -8.008 1.00 28.75 133 LEU A C 1
ATOM 1091 O O . LEU A 1 133 ? 26.820 31.805 -8.903 1.00 31.04 133 LEU A O 1
ATOM 1096 N N . PHE A 1 134 ? 26.699 30.687 -6.941 1.00 27.13 134 PHE A N 1
ATOM 1097 C CA . PHE A 1 134 ? 28.150 30.671 -6.770 1.00 26.50 134 PHE A CA 1
ATOM 1098 C C . PHE A 1 134 ? 28.815 29.852 -7.872 1.00 30.01 134 PHE A C 1
ATOM 1099 O O . PHE A 1 134 ? 29.852 30.253 -8.421 1.00 31.24 134 PHE A O 1
ATOM 1107 N N . SER A 1 135 ? 28.221 28.705 -8.213 1.00 30.58 135 SER A N 1
ATOM 1108 C CA . SER A 1 135 ? 28.746 27.878 -9.298 1.00 32.85 135 SER A CA 1
ATOM 1109 C C . SER A 1 135 ? 28.751 28.645 -10.607 1.00 34.61 135 SER A C 1
ATOM 1110 O O . SER A 1 135 ? 29.717 28.571 -11.379 1.00 32.14 135 SER A O 1
ATOM 1113 N N . ASN A 1 136 ? 27.679 29.391 -10.872 1.00 33.40 136 ASN A N 1
ATOM 1114 C CA . ASN A 1 136 ? 27.581 30.137 -12.123 1.00 33.07 136 ASN A CA 1
ATOM 1115 C C . ASN A 1 136 ? 28.638 31.231 -12.190 1.00 36.12 136 ASN A C 1
ATOM 1116 O O . ASN A 1 136 ? 29.282 31.426 -13.228 1.00 33.94 136 ASN A O 1
ATOM 1121 N N . TRP A 1 137 ? 28.848 31.940 -11.082 1.00 33.40 137 TRP A N 1
ATOM 1122 C CA . TRP A 1 137 ? 29.888 32.960 -11.043 1.00 29.94 137 TRP A CA 1
ATOM 1123 C C . TRP A 1 137 ? 31.259 32.359 -11.292 1.00 32.27 137 TRP A C 1
ATOM 1124 O O . TRP A 1 137 ? 32.125 33.005 -11.892 1.00 34.05 137 TRP A O 1
ATOM 1135 N N . MET A 1 138 ? 31.497 31.144 -10.800 1.00 27.78 138 MET A N 1
ATOM 1136 C CA . MET A 1 138 ? 32.798 30.525 -11.052 1.00 28.94 138 MET A CA 1
ATOM 1137 C C . MET A 1 138 ? 32.936 30.133 -12.516 1.00 30.89 138 MET A C 1
ATOM 1138 O O . MET A 1 138 ? 34.014 30.281 -13.109 1.00 34.94 138 MET A O 1
ATOM 1143 N N . GLU A 1 139 ? 31.861 29.614 -13.110 1.00 30.17 139 GLU A N 1
ATOM 1144 C CA . GLU A 1 139 ? 31.919 29.245 -14.522 1.00 31.01 139 GLU A CA 1
ATOM 1145 C C . GLU A 1 139 ? 32.102 30.467 -15.411 1.00 38.61 139 GLU A C 1
ATOM 1146 O O . GLU A 1 139 ? 32.764 30.383 -16.454 1.00 36.58 139 GLU A O 1
ATOM 1152 N N . GLN A 1 140 ? 31.531 31.604 -15.021 1.00 35.46 140 GLN A N 1
ATOM 1153 C CA . GLN A 1 140 ? 31.706 32.857 -15.742 1.00 37.28 140 GLN A CA 1
ATOM 1154 C C . GLN A 1 140 ? 33.043 33.526 -15.472 1.00 40.91 140 GLN A C 1
ATOM 1155 O O . GLN A 1 140 ? 33.276 34.621 -15.998 1.00 37.30 140 GLN A O 1
ATOM 1161 N N . LYS A 1 141 ? 33.898 32.926 -14.639 1.00 33.28 141 LYS A N 1
ATOM 1162 C CA . LYS A 1 141 ? 35.219 33.466 -14.325 1.00 33.20 141 LYS A CA 1
ATOM 1163 C C . LYS A 1 141 ? 35.140 34.793 -13.572 1.00 37.80 141 LYS A C 1
ATOM 1164 O O . LYS A 1 141 ? 36.057 35.610 -13.640 1.00 39.61 141 LYS A O 1
ATOM 1170 N N . LEU A 1 142 ? 34.044 35.024 -12.841 1.00 32.43 142 LEU A N 1
ATOM 1171 C CA . LEU A 1 142 ? 33.888 36.233 -12.039 1.00 37.29 142 LEU A CA 1
ATOM 1172 C C . LEU A 1 142 ? 34.492 36.094 -10.651 1.00 41.62 142 LEU A C 1
ATOM 1173 O O . LEU A 1 142 ? 34.851 37.102 -10.029 1.00 41.52 142 LEU A O 1
ATOM 1178 N N . ILE A 1 143 ? 34.581 34.868 -10.151 1.00 33.63 143 ILE A N 1
ATOM 1179 C CA . ILE A 1 143 ? 35.338 34.559 -8.940 1.00 34.47 143 ILE A CA 1
ATOM 1180 C C . ILE A 1 143 ? 36.139 33.288 -9.181 1.00 34.48 143 ILE A C 1
ATOM 1181 O O . ILE A 1 143 ? 35.808 32.483 -10.060 1.00 36.88 143 ILE A O 1
ATOM 1186 N N . PRO A 1 144 ? 37.215 33.091 -8.419 1.00 33.86 144 PRO A N 1
ATOM 1187 C CA . PRO A 1 144 ? 38.043 31.896 -8.634 1.00 35.62 144 PRO A CA 1
ATOM 1188 C C . PRO A 1 144 ? 37.264 30.606 -8.415 1.00 32.36 144 PRO A C 1
ATOM 1189 O O . PRO A 1 144 ? 36.417 30.505 -7.523 1.00 31.87 144 PRO A O 1
ATOM 1193 N N . MET A 1 145 ? 37.558 29.609 -9.253 1.00 33.49 145 MET A N 1
ATOM 1194 C CA A MET A 1 145 ? 36.970 28.291 -9.061 0.51 30.31 145 MET A CA 1
ATOM 1195 C CA B MET A 1 145 ? 36.983 28.281 -9.070 0.49 30.60 145 MET A CA 1
ATOM 1196 C C . MET A 1 145 ? 37.455 27.689 -7.751 1.00 32.04 145 MET A C 1
ATOM 1197 O O . MET A 1 145 ? 38.661 27.657 -7.473 1.00 33.38 145 MET A O 1
ATOM 1206 N N . GLN A 1 146 ? 36.509 27.214 -6.947 1.00 34.97 146 GLN A N 1
ATOM 1207 C CA . GLN A 1 146 ? 36.804 26.698 -5.617 1.00 33.07 146 GLN A CA 1
ATOM 1208 C C . GLN A 1 146 ? 35.594 25.912 -5.145 1.00 35.52 146 GLN A C 1
ATOM 1209 O O . GLN A 1 146 ? 34.537 25.921 -5.781 1.00 32.81 146 GLN A O 1
ATOM 1215 N N . ASP A 1 147 ? 35.751 25.246 -4.006 1.00 34.78 147 ASP A N 1
ATOM 1216 C CA . ASP A 1 147 ? 34.677 24.409 -3.492 1.00 33.21 147 ASP A CA 1
ATOM 1217 C C . ASP A 1 147 ? 33.438 25.252 -3.195 1.00 35.45 147 ASP A C 1
ATOM 1218 O O . ASP A 1 147 ? 33.497 26.215 -2.424 1.00 32.82 147 ASP A O 1
ATOM 1223 N N . VAL A 1 148 ? 32.319 24.900 -3.834 1.00 29.95 148 VAL A N 1
ATOM 1224 C CA . VAL A 1 148 ? 31.107 25.705 -3.713 1.00 28.23 148 VAL A CA 1
ATOM 1225 C C . VAL A 1 148 ? 30.480 25.520 -2.340 1.00 29.07 148 VAL A C 1
ATOM 1226 O O . VAL A 1 148 ? 29.979 26.475 -1.742 1.00 32.00 148 VAL A O 1
ATOM 1230 N N . GLU A 1 149 ? 30.480 24.285 -1.838 1.00 32.64 149 GLU A N 1
ATOM 1231 C CA . GLU A 1 149 ? 29.885 24.031 -0.534 1.00 32.95 149 GLU A CA 1
ATOM 1232 C C . GLU A 1 149 ? 30.601 24.826 0.551 1.00 32.73 149 GLU A C 1
ATOM 1233 O O . GLU A 1 149 ? 29.950 25.382 1.446 1.00 34.51 149 GLU A O 1
ATOM 1239 N N . THR A 1 150 ? 31.936 24.896 0.486 1.00 31.32 150 THR A N 1
ATOM 1240 C CA . THR A 1 150 ? 32.688 25.704 1.452 1.00 27.52 150 THR A CA 1
ATOM 1241 C C . THR A 1 150 ? 32.273 27.167 1.376 1.00 31.17 150 THR A C 1
ATOM 1242 O O . THR A 1 150 ? 32.011 27.808 2.401 1.00 28.80 150 THR A O 1
ATOM 1246 N N . MET A 1 151 ? 32.172 27.708 0.156 1.00 29.12 151 MET A N 1
ATOM 1247 C CA . MET A 1 151 ? 31.798 29.111 0.022 1.00 26.20 151 MET A CA 1
ATOM 1248 C C . MET A 1 151 ? 30.385 29.355 0.538 1.00 27.94 151 MET A C 1
ATOM 1249 O O . MET A 1 151 ? 30.115 30.375 1.188 1.00 30.37 151 MET A O 1
ATOM 1254 N N . LYS A 1 152 ? 29.466 28.429 0.250 1.00 26.92 152 LYS A N 1
ATOM 1255 C CA . LYS A 1 152 ? 28.092 28.566 0.718 1.00 26.63 152 LYS A CA 1
ATOM 1256 C C . LYS A 1 152 ? 28.021 28.483 2.235 1.00 29.58 152 LYS A C 1
ATOM 1257 O O . LYS A 1 152 ? 27.325 29.278 2.879 1.00 27.91 152 LYS A O 1
ATOM 1263 N N . GLU A 1 153 ? 28.726 27.515 2.820 1.00 27.52 153 GLU A N 1
ATOM 1264 C CA . GLU A 1 153 ? 28.723 27.392 4.278 1.00 30.69 153 GLU A CA 1
ATOM 1265 C C . GLU A 1 153 ? 29.304 28.632 4.931 1.00 29.60 153 GLU A C 1
ATOM 1266 O O . GLU A 1 153 ? 28.770 29.122 5.940 1.00 29.83 153 GLU A O 1
ATOM 1272 N N . ALA A 1 154 ? 30.412 29.147 4.385 1.00 27.02 154 ALA A N 1
ATOM 1273 C CA . ALA A 1 154 ? 31.018 30.331 4.979 1.00 27.02 154 ALA A CA 1
ATOM 1274 C C . ALA A 1 154 ? 30.122 31.555 4.822 1.00 30.60 154 ALA A C 1
ATOM 1275 O O . ALA A 1 154 ? 30.004 32.362 5.748 1.00 27.79 154 ALA A O 1
ATOM 1277 N N . TYR A 1 155 ? 29.469 31.715 3.664 1.00 25.99 155 TYR A N 1
ATOM 1278 C CA . TYR A 1 155 ? 28.626 32.893 3.492 1.00 21.74 155 TYR A CA 1
ATOM 1279 C C . TYR A 1 155 ? 27.394 32.826 4.384 1.00 24.41 155 TYR A C 1
ATOM 1280 O O . TYR A 1 155 ? 27.015 33.824 5.008 1.00 26.85 155 TYR A O 1
ATOM 1289 N N . MET A 1 156 ? 26.755 31.661 4.454 1.00 25.11 156 MET A N 1
ATOM 1290 C CA . MET A 1 156 ? 25.600 31.554 5.337 1.00 24.72 156 MET A CA 1
ATOM 1291 C C . MET A 1 156 ? 26.014 31.694 6.786 1.00 28.30 156 MET A C 1
ATOM 1292 O O . MET A 1 156 ? 25.242 32.221 7.593 1.00 27.48 156 MET A O 1
ATOM 1297 N N . GLY A 1 157 ? 27.233 31.267 7.128 1.00 27.66 157 GLY A N 1
ATOM 1298 C CA . GLY A 1 157 ? 27.730 31.515 8.473 1.00 29.83 157 GLY A CA 1
ATOM 1299 C C . GLY A 1 157 ? 27.908 32.993 8.772 1.00 27.21 157 GLY A C 1
ATOM 1300 O O . GLY A 1 157 ? 27.571 33.452 9.861 1.00 27.92 157 GLY A O 1
ATOM 1301 N N . ILE A 1 158 ? 28.460 33.762 7.820 1.00 26.42 158 ILE A N 1
ATOM 1302 C CA . ILE A 1 158 ? 28.589 35.190 8.109 1.00 26.39 158 ILE A CA 1
ATOM 1303 C C . ILE A 1 158 ? 27.213 35.855 8.151 1.00 27.29 158 ILE A C 1
ATOM 1304 O O . ILE A 1 158 ? 26.994 36.796 8.928 1.00 27.36 158 ILE A O 1
ATOM 1309 N N . LEU A 1 159 ? 26.251 35.371 7.360 1.00 28.66 159 LEU A N 1
ATOM 1310 C CA . LEU A 1 159 ? 24.896 35.889 7.502 1.00 24.18 159 LEU A CA 1
ATOM 1311 C C . LEU A 1 159 ? 24.371 35.634 8.914 1.00 24.67 159 LEU A C 1
ATOM 1312 O O . LEU A 1 159 ? 23.759 36.517 9.527 1.00 28.63 159 LEU A O 1
ATOM 1317 N N . ASP A 1 160 ? 24.633 34.443 9.457 1.00 24.64 160 ASP A N 1
ATOM 1318 C CA . ASP A 1 160 ? 24.201 34.148 10.828 1.00 28.38 160 ASP A CA 1
ATOM 1319 C C . ASP A 1 160 ? 24.820 35.117 11.829 1.00 28.04 160 ASP A C 1
ATOM 1320 O O . ASP A 1 160 ? 24.147 35.575 12.756 1.00 27.31 160 ASP A O 1
ATOM 1325 N N . ALA A 1 161 ? 26.113 35.412 11.676 1.00 27.82 161 ALA A N 1
ATOM 1326 C CA . ALA A 1 161 ? 26.779 36.330 12.595 1.00 29.13 161 ALA A CA 1
ATOM 1327 C C . ALA A 1 161 ? 26.180 37.726 12.508 1.00 28.37 161 ALA A C 1
ATOM 1328 O O . ALA A 1 161 ? 26.046 38.421 13.523 1.00 28.66 161 ALA A O 1
ATOM 1330 N N . VAL A 1 162 ? 25.820 38.157 11.295 1.00 28.26 162 VAL A N 1
ATOM 1331 C CA . VAL A 1 162 ? 25.214 39.468 11.116 1.00 25.65 162 VAL A CA 1
ATOM 1332 C C . VAL A 1 162 ? 23.836 39.508 11.764 1.00 24.55 162 VAL A C 1
ATOM 1333 O O . VAL A 1 162 ? 23.480 40.477 12.449 1.00 29.08 162 VAL A O 1
ATOM 1337 N N . ILE A 1 163 ? 23.062 38.437 11.593 1.00 24.63 163 ILE A N 1
ATOM 1338 C CA . ILE A 1 163 ? 21.709 38.394 12.149 1.00 24.69 163 ILE A CA 1
ATOM 1339 C C . ILE A 1 163 ? 21.750 38.422 13.674 1.00 27.14 163 ILE A C 1
ATOM 1340 O O . ILE A 1 163 ? 20.918 39.076 14.311 1.00 28.25 163 ILE A O 1
ATOM 1345 N N . VAL A 1 164 ? 22.711 37.724 14.286 1.00 27.28 164 VAL A N 1
ATOM 1346 C CA . VAL A 1 164 ? 22.854 37.809 15.749 1.00 26.97 164 VAL A CA 1
ATOM 1347 C C . VAL A 1 164 ? 23.114 39.244 16.165 1.00 30.16 164 VAL A C 1
ATOM 1348 O O . VAL A 1 164 ? 22.516 39.762 17.116 1.00 32.29 164 VAL A O 1
ATOM 1352 N N . ASP A 1 165 ? 24.027 39.904 15.460 1.00 28.03 165 ASP A N 1
ATOM 1353 C CA . ASP A 1 165 ? 24.340 41.294 15.752 1.00 31.76 165 ASP A CA 1
ATOM 1354 C C . ASP A 1 165 ? 23.102 42.169 15.615 1.00 38.29 165 ASP A C 1
ATOM 1355 O O . ASP A 1 165 ? 22.809 42.996 16.488 1.00 36.54 165 ASP A O 1
ATOM 1360 N N . ILE A 1 166 ? 22.342 41.976 14.530 1.00 28.05 166 ILE A N 1
ATOM 1361 C CA . ILE A 1 166 ? 21.193 42.829 14.269 1.00 30.12 166 ILE A CA 1
ATOM 1362 C C . ILE A 1 166 ? 20.167 42.699 15.384 1.00 33.15 166 ILE A C 1
ATOM 1363 O O . ILE A 1 166 ? 19.593 43.696 15.845 1.00 32.61 166 ILE A O 1
ATOM 1368 N N . VAL A 1 167 ? 19.941 41.476 15.852 1.00 28.43 167 VAL A N 1
ATOM 1369 C CA . VAL A 1 167 ? 18.878 41.259 16.826 1.00 27.84 167 VAL A CA 1
ATOM 1370 C C . VAL A 1 167 ? 19.324 41.674 18.221 1.00 34.10 167 VAL A C 1
ATOM 1371 O O . VAL A 1 167 ? 18.543 42.253 18.986 1.00 33.36 167 VAL A O 1
ATOM 1375 N N . TYR A 1 168 ? 20.579 41.401 18.570 1.00 29.45 168 TYR A N 1
ATOM 1376 C CA . TYR A 1 168 ? 21.016 41.532 19.960 1.00 33.32 168 TYR A CA 1
ATOM 1377 C C . TYR A 1 168 ? 21.778 42.816 20.249 1.00 38.77 168 TYR A C 1
ATOM 1378 O O . TYR A 1 168 ? 21.939 43.172 21.422 1.00 36.43 168 TYR A O 1
ATOM 1387 N N . VAL A 1 169 ? 22.260 43.511 19.227 1.00 39.37 169 VAL A N 1
ATOM 1388 C CA . VAL A 1 169 ? 22.975 44.770 19.391 1.00 42.72 169 VAL A CA 1
ATOM 1389 C C . VAL A 1 169 ? 22.077 45.871 18.838 1.00 47.63 169 VAL A C 1
ATOM 1390 O O . VAL A 1 169 ? 21.621 45.793 17.689 1.00 54.74 169 VAL A O 1
ATOM 1394 N N . ASN A 1 170 ? 21.782 46.877 19.661 1.00 51.62 170 ASN A N 1
ATOM 1395 C CA A ASN A 1 170 ? 20.996 48.017 19.203 0.56 58.37 170 ASN A CA 1
ATOM 1396 C CA B ASN A 1 170 ? 20.997 48.010 19.190 0.44 58.51 170 ASN A CA 1
ATOM 1397 C C . ASN A 1 170 ? 21.900 49.233 19.054 1.00 61.73 170 ASN A C 1
ATOM 1398 O O . ASN A 1 170 ? 21.672 50.266 19.693 1.00 69.77 170 ASN A O 1
ATOM 1407 N N . ASP A 1 171 ? 22.922 49.106 18.217 1.00 56.74 171 ASP A N 1
ATOM 1408 C CA . ASP A 1 171 ? 23.927 50.147 18.005 1.00 53.66 171 ASP A CA 1
ATOM 1409 C C . ASP A 1 171 ? 24.303 50.092 16.532 1.00 48.96 171 ASP A C 1
ATOM 1410 O O . ASP A 1 171 ? 25.129 49.256 16.128 1.00 52.64 171 ASP A O 1
ATOM 1415 N N . PRO A 1 172 ? 23.711 50.946 15.695 1.00 51.78 172 PRO A N 1
ATOM 1416 C CA . PRO A 1 172 ? 23.942 50.813 14.246 1.00 49.97 172 PRO A CA 1
ATOM 1417 C C . PRO A 1 172 ? 25.391 50.996 13.834 1.00 49.16 172 PRO A C 1
ATOM 1418 O O . PRO A 1 172 ? 25.806 50.435 12.812 1.00 42.07 172 PRO A O 1
ATOM 1422 N N . GLU A 1 173 ? 26.188 51.733 14.604 1.00 45.17 173 GLU A N 1
ATOM 1423 C CA . GLU A 1 173 ? 27.587 51.900 14.235 1.00 48.06 173 GLU A CA 1
ATOM 1424 C C . GLU A 1 173 ? 28.365 50.613 14.478 1.00 47.42 173 GLU A C 1
ATOM 1425 O O . GLU A 1 173 ? 29.209 50.222 13.659 1.00 44.26 173 GLU A O 1
ATOM 1431 N N . ARG A 1 174 ? 28.096 49.951 15.607 1.00 45.81 174 ARG A N 1
ATOM 1432 C CA . ARG A 1 174 ? 28.727 48.672 15.906 1.00 43.69 174 ARG A CA 1
ATOM 1433 C C . ARG A 1 174 ? 28.314 47.606 14.891 1.00 39.47 174 ARG A C 1
ATOM 1434 O O . ARG A 1 174 ? 29.150 46.820 14.423 1.00 35.80 174 ARG A O 1
ATOM 1442 N N . THR A 1 175 ? 27.046 47.614 14.477 1.00 34.68 175 THR A N 1
ATOM 1443 C CA . THR A 1 175 ? 26.596 46.626 13.500 1.00 37.42 175 THR A CA 1
ATOM 1444 C C . THR A 1 175 ? 27.230 46.880 12.138 1.00 34.19 175 THR A C 1
ATOM 1445 O O . THR A 1 175 ? 27.659 45.938 11.456 1.00 29.48 175 THR A O 1
ATOM 1449 N N . GLU A 1 176 ? 27.295 48.147 11.728 1.00 33.97 176 GLU A N 1
ATOM 1450 C CA . GLU A 1 176 ? 27.928 48.482 10.457 1.00 37.12 176 GLU A CA 1
ATOM 1451 C C . GLU A 1 176 ? 29.382 48.029 10.436 1.00 34.76 176 GLU A C 1
ATOM 1452 O O . GLU A 1 176 ? 29.860 47.482 9.432 1.00 31.20 176 GLU A O 1
ATOM 1458 N N . LYS A 1 177 ? 30.097 48.241 11.541 1.00 32.75 177 LYS A N 1
ATOM 1459 C CA . LYS A 1 177 ? 31.489 47.813 11.631 1.00 33.82 177 LYS A CA 1
ATOM 1460 C C . LYS A 1 177 ? 31.621 46.299 11.535 1.00 32.04 177 LYS A C 1
ATOM 1461 O O . LYS A 1 177 ? 32.535 45.786 10.872 1.00 32.86 177 LYS A O 1
ATOM 1467 N N . LYS A 1 178 ? 30.744 45.568 12.223 1.00 30.36 178 LYS A N 1
ATOM 1468 C CA . LYS A 1 178 ? 30.800 44.112 12.198 1.00 30.66 178 LYS A CA 1
ATOM 1469 C C . LYS A 1 178 ? 30.542 43.576 10.794 1.00 30.38 178 LYS A C 1
ATOM 1470 O O . LYS A 1 178 ? 31.266 42.693 10.314 1.00 29.46 178 LYS A O 1
ATOM 1476 N N . ILE A 1 179 ? 29.513 44.100 10.114 1.00 25.93 179 ILE A N 1
ATOM 1477 C CA . ILE A 1 179 ? 29.220 43.630 8.762 1.00 26.64 179 ILE A CA 1
ATOM 1478 C C . ILE A 1 179 ? 30.385 43.934 7.834 1.00 26.97 179 ILE A C 1
ATOM 1479 O O . ILE A 1 179 ? 30.787 43.088 7.024 1.00 28.33 179 ILE A O 1
ATOM 1484 N N . THR A 1 180 ? 30.939 45.151 7.926 1.00 26.21 180 THR A N 1
ATOM 1485 C CA . THR A 1 180 ? 32.045 45.534 7.047 1.00 28.92 180 THR A CA 1
ATOM 1486 C C . THR A 1 180 ? 33.248 44.616 7.232 1.00 30.02 180 THR A C 1
ATOM 1487 O O . THR A 1 180 ? 33.866 44.185 6.248 1.00 26.65 180 THR A O 1
ATOM 1491 N N . ALA A 1 181 ? 33.592 44.305 8.488 1.00 28.49 181 ALA A N 1
ATOM 1492 C CA . ALA A 1 181 ? 34.758 43.470 8.756 1.00 26.29 181 ALA A CA 1
ATOM 1493 C C . ALA A 1 181 ? 34.539 42.051 8.256 1.00 24.51 181 ALA A C 1
ATOM 1494 O O . ALA A 1 181 ? 35.428 41.463 7.627 1.00 26.54 181 ALA A O 1
ATOM 1496 N N . LEU A 1 182 ? 33.358 41.487 8.522 1.00 24.70 182 LEU A N 1
ATOM 1497 C CA . LEU A 1 182 ? 33.067 40.137 8.055 1.00 23.68 182 LEU A CA 1
ATOM 1498 C C . LEU A 1 182 ? 33.105 40.074 6.536 1.00 26.55 182 LEU A C 1
ATOM 1499 O O . LEU A 1 182 ? 33.667 39.136 5.957 1.00 28.06 182 LEU A O 1
ATOM 1504 N N . TRP A 1 183 ? 32.494 41.059 5.875 1.00 25.99 183 TRP A N 1
ATOM 1505 C CA . TRP A 1 183 ? 32.493 41.072 4.416 1.00 24.03 183 TRP A CA 1
ATOM 1506 C C . TRP A 1 183 ? 33.909 41.173 3.857 1.00 29.71 183 TRP A C 1
ATOM 1507 O O . TRP A 1 183 ? 34.284 40.427 2.938 1.00 27.47 183 TRP A O 1
ATOM 1518 N N . GLN A 1 184 ? 34.716 42.092 4.395 1.00 26.11 184 GLN A N 1
ATOM 1519 C CA . GLN A 1 184 ? 36.045 42.307 3.827 1.00 28.89 184 GLN A CA 1
ATOM 1520 C C . GLN A 1 184 ? 36.918 41.064 3.910 1.00 29.61 184 GLN A C 1
ATOM 1521 O O . GLN A 1 184 ? 37.636 40.742 2.953 1.00 29.21 184 GLN A O 1
ATOM 1527 N N . ILE A 1 185 ? 36.895 40.367 5.050 1.00 25.79 185 ILE A N 1
ATOM 1528 C CA . ILE A 1 185 ? 37.740 39.184 5.197 1.00 26.28 185 ILE A CA 1
ATOM 1529 C C . ILE A 1 185 ? 37.172 38.026 4.386 1.00 24.74 185 ILE A C 1
ATOM 1530 O O . ILE A 1 185 ? 37.917 37.264 3.764 1.00 27.16 185 ILE A O 1
ATOM 1535 N N . PHE A 1 186 ? 35.840 37.870 4.380 1.00 25.56 186 PHE A N 1
ATOM 1536 C CA . PHE A 1 186 ? 35.226 36.860 3.522 1.00 26.79 186 PHE A CA 1
ATOM 1537 C C . PHE A 1 186 ? 35.617 37.072 2.066 1.00 26.51 186 PHE A C 1
ATOM 1538 O O . PHE A 1 186 ? 36.057 36.136 1.384 1.00 27.87 186 PHE A O 1
ATOM 1546 N N . TRP A 1 187 ? 35.478 38.306 1.569 1.00 24.37 187 TRP A N 1
ATOM 1547 C CA . TRP A 1 187 ? 35.722 38.527 0.142 1.00 24.96 187 TRP A CA 1
ATOM 1548 C C . TRP A 1 187 ? 37.188 38.331 -0.209 1.00 28.19 187 TRP A C 1
ATOM 1549 O O . TRP A 1 187 ? 37.514 37.799 -1.283 1.00 29.23 187 TRP A O 1
ATOM 1560 N N . ARG A 1 188 ? 38.087 38.745 0.682 1.00 28.07 188 ARG A N 1
ATOM 1561 C CA . ARG A 1 188 ? 39.499 38.466 0.466 1.00 26.43 188 ARG A CA 1
ATOM 1562 C C . ARG A 1 188 ? 39.756 36.974 0.396 1.00 32.33 188 ARG A C 1
ATOM 1563 O O . ARG A 1 188 ? 40.556 36.512 -0.432 1.00 34.53 188 ARG A O 1
ATOM 1571 N N . GLY A 1 189 ? 39.090 36.205 1.255 1.00 28.13 189 GLY A N 1
ATOM 1572 C CA . GLY A 1 189 ? 39.316 34.771 1.270 1.00 28.45 189 GLY A CA 1
ATOM 1573 C C . GLY A 1 189 ? 38.793 34.101 0.017 1.00 32.66 189 GLY A C 1
ATOM 1574 O O . GLY A 1 189 ? 39.438 33.202 -0.529 1.00 36.45 189 GLY A O 1
ATOM 1575 N N . ILE A 1 190 ? 37.654 34.579 -0.492 1.00 26.25 190 ILE A N 1
ATOM 1576 C CA . ILE A 1 190 ? 37.054 33.981 -1.688 1.00 25.45 190 ILE A CA 1
ATOM 1577 C C . ILE A 1 190 ? 37.855 34.328 -2.937 1.00 30.38 190 ILE A C 1
ATOM 1578 O O . ILE A 1 190 ? 37.957 33.512 -3.864 1.00 33.24 190 ILE A O 1
ATOM 1583 N N . THR A 1 191 ? 38.376 35.555 -3.023 1.00 29.57 191 THR A N 1
ATOM 1584 C CA . THR A 1 191 ? 38.937 36.060 -4.283 1.00 30.35 191 THR A CA 1
ATOM 1585 C C . THR A 1 191 ? 40.445 35.930 -4.400 1.00 40.86 191 THR A C 1
ATOM 1586 O O . THR A 1 191 ? 41.014 36.497 -5.344 1.00 41.00 191 THR A O 1
ATOM 1590 N N . LEU A 1 192 ? 41.093 35.235 -3.475 1.00 38.71 192 LEU A N 1
ATOM 1591 C CA . LEU A 1 192 ? 42.551 35.093 -3.496 1.00 50.29 192 LEU A CA 1
ATOM 1592 C C . LEU A 1 192 ? 43.203 34.915 -4.876 1.00 54.68 192 LEU A C 1
ATOM 1593 O O . LEU A 1 192 ? 42.956 33.926 -5.565 1.00 58.50 192 LEU A O 1
ATOM 1598 N N . LYS A 1 193 ? 44.045 35.875 -5.263 1.00 58.30 193 LYS A N 1
ATOM 1599 C CA . LYS A 1 193 ? 44.767 35.810 -6.519 1.00 66.23 193 LYS A CA 1
ATOM 1600 C C . LYS A 1 193 ? 45.698 34.609 -6.564 1.00 70.36 193 LYS A C 1
ATOM 1601 O O . LYS A 1 193 ? 46.157 34.238 -7.650 1.00 74.33 193 LYS A O 1
ATOM 1607 N N . ALA A 1 194 ? 45.967 33.991 -5.411 1.00 69.89 194 ALA A N 1
ATOM 1608 C CA . ALA A 1 194 ? 46.733 32.756 -5.347 1.00 72.98 194 ALA A CA 1
ATOM 1609 C C . ALA A 1 194 ? 45.905 31.535 -5.736 1.00 69.89 194 ALA A C 1
ATOM 1610 O O . ALA A 1 194 ? 46.484 30.522 -6.143 1.00 76.92 194 ALA A O 1
ATOM 1612 N N . LEU A 1 195 ? 44.571 31.606 -5.622 1.00 58.42 195 LEU A N 1
ATOM 1613 C CA . LEU A 1 195 ? 43.731 30.480 -6.027 1.00 52.07 195 LEU A CA 1
ATOM 1614 C C . LEU A 1 195 ? 43.890 30.185 -7.516 1.00 65.52 195 LEU A C 1
ATOM 1615 O O . LEU A 1 195 ? 43.891 29.020 -7.931 1.00 69.81 195 LEU A O 1
ATOM 1620 N N . ASN A 1 196 ? 44.009 31.233 -8.329 1.00 73.34 196 ASN A N 1
ATOM 1621 C CA . ASN A 1 196 ? 44.166 31.097 -9.773 1.00 78.06 196 ASN A CA 1
ATOM 1622 C C . ASN A 1 196 ? 45.572 30.632 -10.154 1.00 77.44 196 ASN A C 1
ATOM 1623 O O . ASN A 1 196 ? 46.560 30.991 -9.506 1.00 75.94 196 ASN A O 1
ATOM 1628 N N . LEU A 1 197 ? 45.643 29.811 -11.205 1.00 78.60 197 LEU A N 1
ATOM 1629 C CA . LEU A 1 197 ? 46.896 29.315 -11.798 1.00 78.85 197 LEU A CA 1
ATOM 1630 C C . LEU A 1 197 ? 47.597 28.298 -10.907 1.00 75.30 197 LEU A C 1
ATOM 1631 O O . LEU A 1 197 ? 48.183 27.333 -11.402 1.00 73.07 197 LEU A O 1
ATOM 1636 N N . MET B 1 1 ? 29.636 22.187 50.026 1.00 44.92 1 MET B N 1
ATOM 1637 C CA . MET B 1 1 ? 28.788 23.031 50.859 1.00 44.06 1 MET B CA 1
ATOM 1638 C C . MET B 1 1 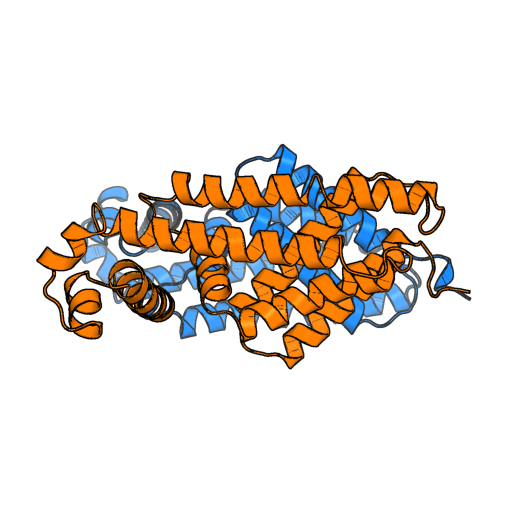? 27.356 23.062 50.335 1.00 41.09 1 MET B C 1
ATOM 1639 O O . MET B 1 1 ? 27.105 22.754 49.170 1.00 40.79 1 MET B O 1
ATOM 1644 N N . ARG B 1 2 ? 26.422 23.437 51.203 1.00 41.96 2 ARG B N 1
ATOM 1645 C CA . ARG B 1 2 ? 25.010 23.510 50.828 1.00 40.63 2 ARG B CA 1
ATOM 1646 C C . ARG B 1 2 ? 24.795 24.569 49.757 1.00 41.16 2 ARG B C 1
ATOM 1647 O O . ARG B 1 2 ? 24.031 24.359 48.806 1.00 39.88 2 ARG B O 1
ATOM 1655 N N . LYS B 1 3 ? 25.470 25.712 49.889 1.00 38.15 3 LYS B N 1
ATOM 1656 C CA . LYS B 1 3 ? 25.336 26.764 48.887 1.00 38.38 3 LYS B CA 1
ATOM 1657 C C . LYS B 1 3 ? 25.684 26.248 47.496 1.00 40.16 3 LYS B C 1
ATOM 1658 O O . LYS B 1 3 ? 24.983 26.547 46.522 1.00 37.70 3 LYS B O 1
ATOM 1664 N N . GLU B 1 4 ? 26.735 25.430 47.387 1.00 36.78 4 GLU B N 1
ATOM 1665 C CA . GLU B 1 4 ? 27.149 24.946 46.079 1.00 37.56 4 GLU B CA 1
ATOM 1666 C C . GLU B 1 4 ? 26.279 23.784 45.611 1.00 40.42 4 GLU B C 1
ATOM 1667 O O . GLU B 1 4 ? 26.062 23.620 44.403 1.00 39.73 4 GLU B O 1
ATOM 1673 N N . GLU B 1 5 ? 25.726 23.012 46.548 1.00 40.17 5 GLU B N 1
ATOM 1674 C CA . GLU B 1 5 ? 24.732 22.009 46.190 1.00 40.06 5 GLU B CA 1
ATOM 1675 C C . GLU B 1 5 ? 23.470 22.662 45.645 1.00 38.69 5 GLU B C 1
ATOM 1676 O O . GLU B 1 5 ? 22.856 22.145 44.706 1.00 40.23 5 GLU B O 1
ATOM 1682 N N . ILE B 1 6 ? 23.048 23.779 46.239 1.00 33.93 6 ILE B N 1
ATOM 1683 C CA . ILE B 1 6 ? 21.884 24.494 45.717 1.00 33.58 6 ILE B CA 1
ATOM 1684 C C . ILE B 1 6 ? 22.162 24.994 44.303 1.00 33.54 6 ILE B C 1
ATOM 1685 O O . ILE B 1 6 ? 21.333 24.850 43.396 1.00 34.39 6 ILE B O 1
ATOM 1690 N N . LYS B 1 7 ? 23.345 25.579 44.091 1.00 33.07 7 LYS B N 1
ATOM 1691 C CA . LYS B 1 7 ? 23.678 26.113 42.775 1.00 34.43 7 LYS B CA 1
ATOM 1692 C C . LYS B 1 7 ? 23.713 25.009 41.726 1.00 36.04 7 LYS B C 1
ATOM 1693 O O . LYS B 1 7 ? 23.234 25.199 40.601 1.00 34.70 7 LYS B O 1
ATOM 1699 N N . GLN B 1 8 ? 24.268 23.845 42.077 1.00 35.23 8 GLN B N 1
ATOM 1700 C CA . GLN B 1 8 ? 24.310 22.734 41.127 1.00 40.15 8 GLN B CA 1
ATOM 1701 C C . GLN B 1 8 ? 22.905 22.263 40.774 1.00 38.71 8 GLN B C 1
ATOM 1702 O O . GLN B 1 8 ? 22.604 22.018 39.602 1.00 38.78 8 GLN B O 1
ATOM 1708 N N . ALA B 1 9 ? 22.033 22.120 41.779 1.00 38.80 9 ALA B N 1
ATOM 1709 C CA . ALA B 1 9 ? 20.662 21.696 41.514 1.00 37.12 9 ALA B CA 1
ATOM 1710 C C . ALA B 1 9 ? 19.923 22.719 40.656 1.00 38.90 9 ALA B C 1
ATOM 1711 O O . ALA B 1 9 ? 19.189 22.353 39.726 1.00 38.48 9 ALA B O 1
ATOM 1713 N N . ALA B 1 10 ? 20.098 24.008 40.955 1.00 36.64 10 ALA B N 1
ATOM 1714 C CA . ALA B 1 10 ? 19.431 25.052 40.180 1.00 35.80 10 ALA B CA 1
ATOM 1715 C C . ALA B 1 10 ? 19.969 25.113 38.759 1.00 36.40 10 ALA B C 1
ATOM 1716 O O . ALA B 1 10 ? 19.211 25.328 37.800 1.00 35.88 10 ALA B O 1
ATOM 1718 N N . LEU B 1 11 ? 21.278 24.934 38.612 1.00 31.44 11 LEU B N 1
ATOM 1719 C CA . LEU B 1 11 ? 21.891 24.976 37.286 1.00 33.04 11 LEU B CA 1
ATOM 1720 C C . LEU B 1 11 ? 21.240 23.953 36.363 1.00 38.90 11 LEU B C 1
ATOM 1721 O O . LEU B 1 11 ? 20.810 24.281 35.247 1.00 37.78 11 LEU B O 1
ATOM 1726 N N . THR B 1 12 ? 21.149 22.706 36.824 1.00 37.14 12 THR B N 1
ATOM 1727 C CA . THR B 1 12 ? 20.512 21.651 36.042 1.00 38.28 12 THR B CA 1
ATOM 1728 C C . THR B 1 12 ? 19.060 22.003 35.718 1.00 41.22 12 THR B C 1
ATOM 1729 O O . THR B 1 12 ? 18.635 21.932 34.558 1.00 43.58 12 THR B O 1
ATOM 1733 N N . LEU B 1 13 ? 18.286 22.409 36.732 1.00 40.67 13 LEU B N 1
ATOM 1734 C CA . LEU B 1 13 ? 16.873 22.717 36.508 1.00 34.61 13 LEU B CA 1
ATOM 1735 C C . LEU B 1 13 ? 16.690 23.930 35.601 1.00 37.71 13 LEU B C 1
ATOM 1736 O O . LEU B 1 13 ? 15.865 23.899 34.675 1.00 42.38 13 LEU B O 1
ATOM 1741 N N . PHE B 1 14 ? 17.458 25.003 35.826 1.00 37.35 14 PHE B N 1
ATOM 1742 C CA . PHE B 1 14 ? 17.366 26.173 34.952 1.00 31.51 14 PHE B CA 1
ATOM 1743 C C . PHE B 1 14 ? 17.733 25.819 33.516 1.00 39.53 14 PHE B C 1
ATOM 1744 O O . PHE B 1 14 ? 17.075 26.269 32.566 1.00 42.11 14 PHE B O 1
ATOM 1752 N N . ALA B 1 15 ? 18.807 25.044 33.337 1.00 39.21 15 ALA B N 1
ATOM 1753 C CA . ALA B 1 15 ? 19.283 24.756 31.984 1.00 41.86 15 ALA B CA 1
ATOM 1754 C C . ALA B 1 15 ? 18.302 23.885 31.209 1.00 51.45 15 ALA B C 1
ATOM 1755 O O . ALA B 1 15 ? 18.219 23.994 29.980 1.00 59.29 15 ALA B O 1
ATOM 1757 N N . ASN B 1 16 ? 17.537 23.045 31.898 1.00 54.98 16 ASN B N 1
ATOM 1758 C CA . ASN B 1 16 ? 16.664 22.095 31.228 1.00 61.97 16 ASN B CA 1
ATOM 1759 C C . ASN B 1 16 ? 15.193 22.496 31.228 1.00 60.29 16 ASN B C 1
ATOM 1760 O O . ASN B 1 16 ? 14.447 22.024 30.363 1.00 66.13 16 ASN B O 1
ATOM 1765 N N . ASN B 1 17 ? 14.752 23.345 32.159 1.00 50.95 17 ASN B N 1
ATOM 1766 C CA . ASN B 1 17 ? 13.342 23.696 32.277 1.00 44.79 17 ASN B CA 1
ATOM 1767 C C . ASN B 1 17 ? 13.046 25.177 32.091 1.00 41.08 17 ASN B C 1
ATOM 1768 O O . ASN B 1 17 ? 11.867 25.549 32.061 1.00 44.54 17 ASN B O 1
ATOM 1773 N N . GLY B 1 18 ? 14.061 26.026 31.974 1.00 38.32 18 GLY B N 1
ATOM 1774 C CA . GLY B 1 18 ? 13.861 27.451 31.820 1.00 38.82 18 GLY B CA 1
ATOM 1775 C C . GLY B 1 18 ? 13.709 28.162 33.157 1.00 37.04 18 GLY B C 1
ATOM 1776 O O . GLY B 1 18 ? 13.551 27.551 34.213 1.00 38.66 18 GLY B O 1
ATOM 1777 N N . PHE B 1 19 ? 13.733 29.495 33.092 1.00 36.05 19 PHE B N 1
ATOM 1778 C CA . PHE B 1 19 ? 13.672 30.312 34.300 1.00 36.15 19 PHE B CA 1
ATOM 1779 C C . PHE B 1 19 ? 12.300 30.244 34.961 1.00 39.00 19 PHE B C 1
ATOM 1780 O O . PHE B 1 19 ? 12.187 29.940 36.155 1.00 41.01 19 PHE B O 1
ATOM 1788 N N . GLU B 1 20 ? 11.241 30.568 34.211 1.00 37.59 20 GLU B N 1
ATOM 1789 C CA . GLU B 1 20 ? 9.905 30.565 34.802 1.00 36.70 20 GLU B CA 1
ATOM 1790 C C . GLU B 1 20 ? 9.480 29.163 35.229 1.00 36.52 20 GLU B C 1
ATOM 1791 O O . GLU B 1 20 ? 8.780 29.002 36.231 1.00 45.78 20 GLU B O 1
ATOM 1797 N N . GLY B 1 21 ? 9.882 28.140 34.479 1.00 43.64 21 GLY B N 1
ATOM 1798 C CA . GLY B 1 21 ? 9.551 26.759 34.809 1.00 42.40 21 GLY B CA 1
ATOM 1799 C C . GLY B 1 21 ? 10.226 26.205 36.048 1.00 46.98 21 GLY B C 1
ATOM 1800 O O . GLY B 1 21 ? 9.880 25.096 36.473 1.00 51.86 21 GLY B O 1
ATOM 1801 N N . THR B 1 22 ? 11.204 26.914 36.599 1.00 45.42 22 THR B N 1
ATOM 1802 C CA . THR B 1 22 ? 11.992 26.428 37.726 1.00 45.76 22 THR B CA 1
ATOM 1803 C C . THR B 1 22 ? 11.617 27.216 38.972 1.00 40.51 22 THR B C 1
ATOM 1804 O O . THR B 1 22 ? 11.764 28.439 39.002 1.00 43.54 22 THR B O 1
ATOM 1808 N N . SER B 1 23 ? 11.123 26.521 39.987 1.00 40.94 23 SER B N 1
ATOM 1809 C CA . SER B 1 23 ? 10.736 27.156 41.237 1.00 42.43 23 SER B CA 1
ATOM 1810 C C . SER B 1 23 ? 11.751 26.833 42.330 1.00 40.96 23 SER B C 1
ATOM 1811 O O . SER B 1 23 ? 12.483 25.844 42.258 1.00 38.20 23 SER B O 1
ATOM 1814 N N . LEU B 1 24 ? 11.794 27.691 43.354 1.00 38.84 24 LEU B N 1
ATOM 1815 C CA . LEU B 1 24 ? 12.670 27.416 44.488 1.00 39.58 24 LEU B CA 1
ATOM 1816 C C . LEU B 1 24 ? 12.264 26.139 45.217 1.00 43.47 24 LEU B C 1
ATOM 1817 O O . LEU B 1 24 ? 13.125 25.431 45.749 1.00 42.40 24 LEU B O 1
ATOM 1822 N N . ALA B 1 25 ? 10.963 25.830 45.265 1.00 41.89 25 ALA B N 1
ATOM 1823 C CA . ALA B 1 25 ? 10.536 24.568 45.865 1.00 43.54 25 ALA B CA 1
ATOM 1824 C C . ALA B 1 25 ? 11.092 23.375 45.096 1.00 46.75 25 ALA B C 1
ATOM 1825 O O . ALA B 1 25 ? 11.477 22.364 45.698 1.00 46.80 25 ALA B O 1
ATOM 1827 N N . ASP B 1 26 ? 11.116 23.469 43.763 1.00 42.19 26 ASP B N 1
ATOM 1828 C CA . ASP B 1 26 ? 11.737 22.437 42.936 1.00 48.13 26 ASP B CA 1
ATOM 1829 C C . ASP B 1 26 ? 13.206 22.269 43.297 1.00 45.55 26 ASP B C 1
ATOM 1830 O O . ASP B 1 26 ? 13.690 21.148 43.497 1.00 49.02 26 ASP B O 1
ATOM 1835 N N . ILE B 1 27 ? 13.936 23.383 43.360 1.00 40.28 27 ILE B N 1
ATOM 1836 C CA . ILE B 1 27 ? 15.364 23.333 43.671 1.00 36.63 27 ILE B CA 1
ATOM 1837 C C . ILE B 1 27 ? 15.589 22.755 45.061 1.00 44.07 27 ILE B C 1
ATOM 1838 O O . ILE B 1 27 ? 16.436 21.875 45.259 1.00 41.15 27 ILE B O 1
ATOM 1843 N N . ALA B 1 28 ? 14.836 23.244 46.049 1.00 42.72 28 ALA B N 1
ATOM 1844 C CA . ALA B 1 28 ? 14.991 22.741 47.414 1.00 41.52 28 ALA B CA 1
ATOM 1845 C C . ALA B 1 28 ? 14.709 21.245 47.489 1.00 47.90 28 ALA B C 1
ATOM 1846 O O . ALA B 1 28 ? 15.415 20.509 48.189 1.00 48.05 28 ALA B O 1
ATOM 1848 N N . GLY B 1 29 ? 13.676 20.779 46.776 1.00 53.45 29 GLY B N 1
ATOM 1849 C CA . GLY B 1 29 ? 13.346 19.361 46.793 1.00 58.46 29 GLY B CA 1
ATOM 1850 C C . GLY B 1 29 ? 14.454 18.478 46.245 1.00 53.96 29 GLY B C 1
ATOM 1851 O O . GLY B 1 29 ? 14.676 17.367 46.738 1.00 59.85 29 GLY B O 1
ATOM 1852 N N . VAL B 1 30 ? 15.167 18.956 45.223 1.00 51.52 30 VAL B N 1
ATOM 1853 C CA . VAL B 1 30 ? 16.274 18.182 44.664 1.00 48.66 30 VAL B CA 1
ATOM 1854 C C . VAL B 1 30 ? 17.362 17.975 45.712 1.00 53.06 30 VAL B C 1
ATOM 1855 O O . VAL B 1 30 ? 17.976 16.903 45.791 1.00 55.79 30 VAL B O 1
ATOM 1859 N N . VAL B 1 31 ? 17.614 18.996 46.544 1.00 50.77 31 VAL B N 1
ATOM 1860 C CA . VAL B 1 31 ? 18.661 18.915 47.561 1.00 49.29 31 VAL B CA 1
ATOM 1861 C C . VAL B 1 31 ? 18.124 18.433 48.908 1.00 52.93 31 VAL B C 1
ATOM 1862 O O . VAL B 1 31 ? 18.899 18.269 49.858 1.00 52.49 31 VAL B O 1
ATOM 1866 N N . GLY B 1 32 ? 16.829 18.152 49.008 1.00 54.50 32 GLY B N 1
ATOM 1867 C CA . GLY B 1 32 ? 16.271 17.648 50.246 1.00 52.16 32 GLY B CA 1
ATOM 1868 C C . GLY B 1 32 ? 15.952 18.692 51.289 1.00 54.78 32 GLY B C 1
ATOM 1869 O O . GLY B 1 32 ? 15.835 18.354 52.472 1.00 59.56 32 GLY B O 1
ATOM 1870 N N . LEU B 1 33 ? 15.776 19.944 50.889 1.00 52.21 33 LEU B N 1
ATOM 1871 C CA . LEU B 1 33 ? 15.528 21.057 51.794 1.00 53.02 33 LEU B CA 1
ATOM 1872 C C . LEU B 1 33 ? 14.132 21.616 51.549 1.00 49.47 33 LEU B C 1
ATOM 1873 O O . LEU B 1 33 ? 13.408 21.185 50.650 1.00 49.45 33 LEU B O 1
ATOM 1878 N N . LYS B 1 34 ? 13.755 22.589 52.371 1.00 56.77 34 LYS B N 1
ATOM 1879 C CA . LYS B 1 34 ? 12.570 23.385 52.112 1.00 53.22 34 LYS B CA 1
ATOM 1880 C C . LYS B 1 34 ? 12.987 24.761 51.616 1.00 51.14 34 LYS B C 1
ATOM 1881 O O . LYS B 1 34 ? 14.112 25.218 51.847 1.00 51.95 34 LYS B O 1
ATOM 1887 N N . LYS B 1 35 ? 12.042 25.416 50.936 1.00 49.96 35 LYS B N 1
ATOM 1888 C CA . LYS B 1 35 ? 12.301 26.700 50.295 1.00 48.59 35 LYS B CA 1
ATOM 1889 C C . LYS B 1 35 ? 12.986 27.683 51.237 1.00 41.95 35 LYS B C 1
ATOM 1890 O O . LYS B 1 35 ? 13.883 28.430 50.823 1.00 40.92 35 LYS B O 1
ATOM 1896 N N . GLN B 1 36 ? 12.592 27.681 52.514 1.00 40.23 36 GLN B N 1
ATOM 1897 C CA . GLN B 1 36 ? 13.125 28.658 53.449 1.00 37.52 36 GLN B CA 1
ATOM 1898 C C . GLN B 1 36 ? 14.645 28.542 53.561 1.00 45.36 36 GLN B C 1
ATOM 1899 O O . GLN B 1 36 ? 15.336 29.557 53.690 1.00 42.34 36 GLN B O 1
ATOM 1905 N N . SER B 1 37 ? 15.183 27.324 53.441 1.00 45.29 37 SER B N 1
ATOM 1906 C CA . SER B 1 37 ? 16.623 27.111 53.574 1.00 49.24 37 SER B CA 1
ATOM 1907 C C . SER B 1 37 ? 17.404 27.736 52.427 1.00 43.29 37 SER B C 1
ATOM 1908 O O . SER B 1 37 ? 18.572 28.093 52.603 1.00 44.44 37 SER B O 1
ATOM 1911 N N . ILE B 1 38 ? 16.792 27.870 51.252 1.00 38.32 38 ILE B N 1
ATOM 1912 C CA . ILE B 1 38 ? 17.490 28.509 50.144 1.00 34.29 38 ILE B CA 1
ATOM 1913 C C . ILE B 1 38 ? 17.738 29.978 50.454 1.00 43.01 38 ILE B C 1
ATOM 1914 O O . ILE B 1 38 ? 18.775 30.539 50.069 1.00 37.17 38 ILE B O 1
ATOM 1919 N N . TYR B 1 39 ? 16.812 30.620 51.167 1.00 34.70 39 TYR B N 1
ATOM 1920 C CA . TYR B 1 39 ? 16.997 32.012 51.548 1.00 38.01 39 TYR B CA 1
ATOM 1921 C C . TYR B 1 39 ? 18.083 32.200 52.605 1.00 35.95 39 TYR B C 1
ATOM 1922 O O . TYR B 1 39 ? 18.483 33.340 52.860 1.00 40.44 39 TYR B O 1
ATOM 1931 N N . SER B 1 40 ? 18.567 31.122 53.228 1.00 37.86 40 SER B N 1
ATOM 1932 C CA . SER B 1 40 ? 19.741 31.224 54.090 1.00 38.71 40 SER B CA 1
ATOM 1933 C C . SER B 1 40 ? 21.005 31.512 53.300 1.00 41.29 40 SER B C 1
ATOM 1934 O O . SER B 1 40 ? 21.998 31.966 53.874 1.00 42.87 40 SER B O 1
ATOM 1937 N N . HIS B 1 41 ? 20.986 31.268 51.995 1.00 38.02 41 HIS B N 1
ATOM 1938 C CA . HIS B 1 41 ? 22.184 31.346 51.189 1.00 39.31 41 HIS B CA 1
ATOM 1939 C C . HIS B 1 41 ? 22.067 32.310 50.028 1.00 38.50 41 HIS B C 1
ATOM 1940 O O . HIS B 1 41 ? 23.100 32.792 49.553 1.00 40.51 41 HIS B O 1
ATOM 1947 N N . PHE B 1 42 ? 20.848 32.638 49.592 1.00 33.98 42 PHE B N 1
ATOM 1948 C CA . PHE B 1 42 ? 20.594 33.535 48.473 1.00 34.71 42 PHE B CA 1
ATOM 1949 C C . PHE B 1 42 ? 19.452 34.475 48.828 1.00 37.74 42 PHE B C 1
ATOM 1950 O O . PHE B 1 42 ? 18.578 34.140 49.631 1.00 38.27 42 PHE B O 1
ATOM 1958 N N . LYS B 1 43 ? 19.479 35.672 48.239 1.00 38.39 43 LYS B N 1
ATOM 1959 C CA . LYS B 1 43 ? 18.488 36.686 48.595 1.00 40.47 43 LYS B CA 1
ATOM 1960 C C . LYS B 1 43 ? 17.116 36.360 48.015 1.00 35.31 43 LYS B C 1
ATOM 1961 O O . LYS B 1 43 ? 16.091 36.685 48.628 1.00 36.51 43 LYS B O 1
AT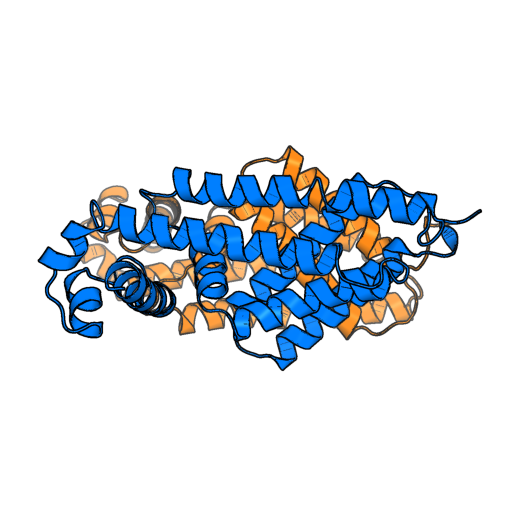OM 1967 N N . ASP B 1 44 ? 17.083 35.747 46.841 1.00 33.95 44 ASP B N 1
ATOM 1968 C CA . ASP B 1 44 ? 15.859 35.355 46.141 1.00 37.35 44 ASP B CA 1
ATOM 1969 C C . ASP B 1 44 ? 16.269 34.538 44.922 1.00 36.51 44 ASP B C 1
ATOM 1970 O O . ASP B 1 44 ? 17.450 34.256 44.703 1.00 35.18 44 ASP B O 1
ATOM 1975 N N . LYS B 1 45 ? 15.273 34.177 44.117 1.00 33.56 45 LYS B N 1
ATOM 1976 C CA . LYS B 1 45 ? 15.530 33.343 42.956 1.00 30.72 45 LYS B CA 1
ATOM 1977 C C . LYS B 1 45 ? 16.390 34.075 41.930 1.00 31.86 45 LYS B C 1
ATOM 1978 O O . LYS B 1 45 ? 17.227 33.448 41.268 1.00 34.84 45 LYS B O 1
ATOM 1984 N N . ASP B 1 46 ? 16.227 35.400 41.800 1.00 34.19 46 ASP B N 1
ATOM 1985 C CA . ASP B 1 46 ? 17.078 36.160 40.880 1.00 35.58 46 ASP B CA 1
ATOM 1986 C C . ASP B 1 46 ? 18.538 36.076 41.300 1.00 35.23 46 ASP B C 1
ATOM 1987 O O . ASP B 1 46 ? 19.426 35.920 40.454 1.00 34.61 46 ASP B O 1
ATOM 1992 N N . ASP B 1 47 ? 18.799 36.232 42.601 1.00 34.16 47 ASP B N 1
ATOM 1993 C CA . ASP B 1 47 ? 20.159 36.166 43.136 1.00 35.84 47 ASP B CA 1
ATOM 1994 C C . ASP B 1 47 ? 20.794 34.805 42.874 1.00 37.91 47 ASP B C 1
ATOM 1995 O O . ASP B 1 47 ? 21.981 34.720 42.532 1.00 35.54 47 ASP B O 1
ATOM 2000 N N . LEU B 1 48 ? 20.018 33.727 43.032 1.00 33.18 48 LEU B N 1
ATOM 2001 C CA . LEU B 1 48 ? 20.521 32.384 42.747 1.00 34.40 48 LEU B CA 1
ATOM 2002 C C . LEU B 1 48 ? 20.863 32.232 41.268 1.00 35.12 48 LEU B C 1
ATOM 2003 O O . LEU B 1 48 ? 21.931 31.725 40.912 1.00 32.56 48 LEU B O 1
ATOM 2008 N N . PHE B 1 49 ? 19.962 32.665 40.391 1.00 26.68 49 PHE B N 1
ATOM 2009 C CA . PHE B 1 49 ? 20.242 32.617 38.953 1.00 26.72 49 PHE B CA 1
ATOM 2010 C C . PHE B 1 49 ? 21.479 33.434 38.603 1.00 30.03 49 PHE B C 1
ATOM 2011 O O . PHE B 1 49 ? 22.342 32.986 37.835 1.00 29.97 49 PHE B O 1
ATOM 2019 N N . LEU B 1 50 ? 21.573 34.651 39.139 1.00 32.99 50 LEU B N 1
ATOM 2020 C CA . LEU B 1 50 ? 22.690 35.519 38.777 1.00 35.09 50 LEU B CA 1
ATOM 2021 C C . LEU B 1 50 ? 24.004 35.034 39.377 1.00 35.08 50 LEU B C 1
ATOM 2022 O O . LEU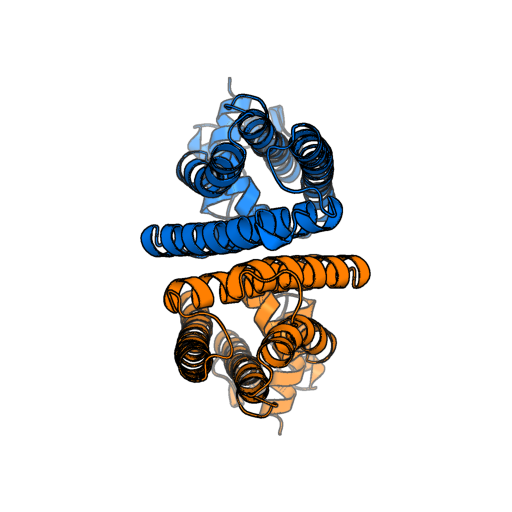 B 1 50 ? 25.078 35.312 38.824 1.00 33.02 50 LEU B O 1
ATOM 2027 N N . SER B 1 51 ? 23.946 34.333 40.513 1.00 32.11 51 SER B N 1
ATOM 2028 C CA . SER B 1 51 ? 25.158 33.739 41.074 1.00 29.07 51 SER B CA 1
ATOM 2029 C C . SER B 1 51 ? 25.698 32.639 40.166 1.00 34.76 51 SER B C 1
ATOM 2030 O O . SER B 1 51 ? 26.916 32.525 39.965 1.00 33.22 51 SER B O 1
ATOM 2033 N N . ILE B 1 52 ? 24.804 31.825 39.601 1.00 31.56 52 ILE B N 1
ATOM 2034 C CA . ILE B 1 52 ? 25.216 30.819 38.626 1.00 28.69 52 ILE B CA 1
ATOM 2035 C C . ILE B 1 52 ? 25.738 31.484 37.356 1.00 30.89 52 ILE B C 1
ATOM 2036 O O . ILE B 1 52 ? 26.715 31.021 36.748 1.00 32.95 52 ILE B O 1
ATOM 2041 N N . MET B 1 53 ? 25.093 32.574 36.927 1.00 29.00 53 MET B N 1
ATOM 2042 C CA . MET B 1 53 ? 25.558 33.278 35.725 1.00 31.61 53 MET B CA 1
ATOM 2043 C C . MET B 1 53 ? 26.963 33.820 35.923 1.00 31.63 53 MET B C 1
ATOM 2044 O O . MET B 1 53 ? 27.788 33.802 34.998 1.00 31.58 53 MET B O 1
ATOM 2049 N N . LYS B 1 54 ? 27.242 34.335 37.119 1.00 31.94 54 LYS B N 1
ATOM 2050 C CA . LYS B 1 54 ? 28.565 34.876 37.413 1.00 31.74 54 LYS B CA 1
ATOM 2051 C C . LYS B 1 54 ? 29.626 33.783 37.390 1.00 33.53 54 LYS B C 1
ATOM 2052 O O . LYS B 1 54 ? 30.738 33.997 36.888 1.00 33.22 54 LYS B O 1
ATOM 2058 N N . ASP B 1 55 ? 29.304 32.600 37.926 1.00 32.72 55 ASP B N 1
ATOM 2059 C CA . ASP B 1 55 ? 30.232 31.475 37.838 1.00 33.24 55 ASP B CA 1
ATOM 2060 C C . ASP B 1 55 ? 30.459 31.068 36.385 1.00 35.57 55 ASP B C 1
ATOM 2061 O O . ASP B 1 55 ? 31.590 30.776 35.982 1.00 34.34 55 ASP B O 1
ATOM 2066 N N . ALA B 1 56 ? 29.387 31.022 35.591 1.00 29.02 56 ALA B N 1
ATOM 2067 C CA . ALA B 1 56 ? 29.511 30.627 34.192 1.00 34.52 56 ALA B CA 1
ATOM 2068 C C . ALA B 1 56 ? 30.298 31.657 33.397 1.00 33.09 56 ALA B C 1
ATOM 2069 O O . ALA B 1 56 ? 31.045 31.298 32.474 1.00 32.31 56 ALA B O 1
ATOM 2071 N N . LYS B 1 57 ? 30.160 32.935 33.754 1.00 32.20 57 LYS B N 1
ATOM 2072 C CA . LYS B 1 57 ? 30.957 33.983 33.124 1.00 35.11 57 LYS B CA 1
ATOM 2073 C C . LYS B 1 57 ? 32.447 33.700 33.280 1.00 33.73 57 LYS B C 1
ATOM 2074 O O . LYS B 1 57 ? 33.224 33.808 32.314 1.00 30.90 57 LYS B O 1
ATOM 2080 N N . SER B 1 58 ? 32.858 33.295 34.481 1.00 29.65 58 SER B N 1
ATOM 2081 C CA . SER B 1 58 ? 34.263 32.987 34.718 1.00 29.46 58 SER B CA 1
ATOM 2082 C C . SER B 1 58 ? 34.689 31.745 33.951 1.00 36.59 58 SER B C 1
ATOM 2083 O O . SER B 1 58 ? 35.825 31.667 33.469 1.00 38.91 58 SER B O 1
ATOM 2086 N N . THR B 1 59 ? 33.791 30.766 33.828 1.00 35.68 59 THR B N 1
ATOM 2087 C CA . THR B 1 59 ? 34.078 29.579 33.025 1.00 34.60 59 THR B CA 1
ATOM 2088 C C . THR B 1 59 ? 34.462 29.958 31.599 1.00 35.51 59 THR B C 1
ATOM 2089 O O . THR B 1 59 ? 35.439 29.438 31.046 1.00 37.84 59 THR B O 1
ATOM 2093 N N . GLU B 1 60 ? 33.695 30.864 30.985 1.00 32.56 60 GLU B N 1
ATOM 2094 C CA . GLU B 1 60 ? 33.967 31.253 29.602 1.00 34.35 60 GLU B CA 1
ATOM 2095 C C . GLU B 1 60 ? 35.302 31.974 29.479 1.00 37.03 60 GLU B C 1
ATOM 2096 O O . GLU B 1 60 ? 36.143 31.610 28.647 1.00 34.55 60 GLU B O 1
ATOM 2102 N N . ILE B 1 61 ? 35.516 33.010 30.292 1.00 34.42 61 ILE B N 1
ATOM 2103 C CA . ILE B 1 61 ? 36.687 33.844 30.036 1.00 39.45 61 ILE B CA 1
ATOM 2104 C C . ILE B 1 61 ? 37.964 33.112 30.423 1.00 38.09 61 ILE B C 1
ATOM 2105 O O . ILE B 1 61 ? 39.000 33.288 29.766 1.00 34.36 61 ILE B O 1
ATOM 2110 N N . ASP B 1 62 ? 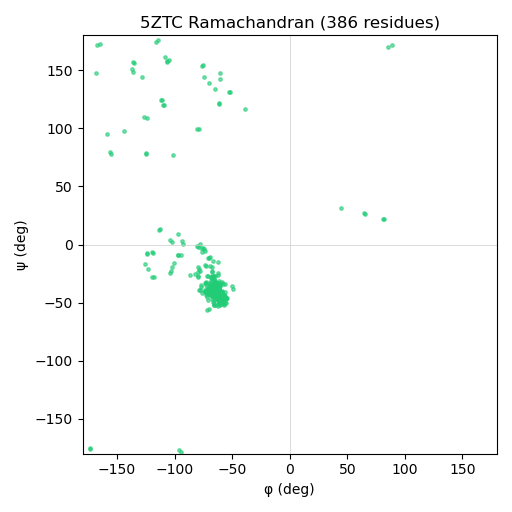37.914 32.256 31.454 1.00 34.99 62 ASP B N 1
ATOM 2111 C CA . ASP B 1 62 ? 39.083 31.441 31.787 1.00 37.95 62 ASP B CA 1
ATOM 2112 C C . ASP B 1 62 ? 39.446 30.512 30.631 1.00 39.32 62 ASP B C 1
ATOM 2113 O O . ASP B 1 62 ? 40.632 30.275 30.361 1.00 39.47 62 ASP B O 1
ATOM 2118 N N . TYR B 1 63 ? 38.436 29.972 29.942 1.00 33.52 63 TYR B N 1
ATOM 2119 C CA . TYR B 1 63 ? 38.702 29.096 28.802 1.00 36.52 63 TYR B CA 1
ATOM 2120 C C . TYR B 1 63 ? 39.367 29.865 27.667 1.00 35.98 63 TYR B C 1
ATOM 2121 O O . TYR B 1 63 ? 40.390 29.423 27.118 1.00 36.61 63 TYR B O 1
ATOM 2130 N N . TYR B 1 64 ? 38.793 31.010 27.281 1.00 36.39 64 TYR B N 1
ATOM 2131 C CA . TYR B 1 64 ? 39.410 31.812 26.227 1.00 33.88 64 TYR B CA 1
ATOM 2132 C C . TYR B 1 64 ? 40.840 32.176 26.590 1.00 38.23 64 TYR B C 1
ATOM 2133 O O . TYR B 1 64 ? 41.742 32.103 25.747 1.00 37.32 64 TYR B O 1
ATOM 2142 N N . ARG B 1 65 ? 41.067 32.577 27.843 1.00 37.85 65 ARG B N 1
ATOM 2143 C CA . ARG B 1 65 ? 42.409 32.995 28.239 1.00 43.94 65 ARG B CA 1
ATOM 2144 C C . ARG B 1 65 ? 43.396 31.840 28.160 1.00 45.22 65 ARG B C 1
ATOM 2145 O O . ARG B 1 65 ? 44.526 32.015 27.689 1.00 43.23 65 ARG B O 1
ATOM 2153 N N . ALA B 1 66 ? 42.980 30.640 28.573 1.00 38.73 66 ALA B N 1
ATOM 2154 C CA . ALA B 1 66 ? 43.862 29.484 28.427 1.00 43.70 66 ALA B CA 1
ATOM 2155 C C . ALA B 1 66 ? 44.187 29.226 26.957 1.00 42.14 66 ALA B C 1
ATOM 2156 O O . ALA B 1 66 ? 45.347 29.007 26.592 1.00 41.74 66 ALA B O 1
ATOM 2158 N N . LYS B 1 67 ? 43.172 29.271 26.089 1.00 43.40 67 LYS B N 1
ATOM 2159 C CA . LYS B 1 67 ? 43.407 29.013 24.671 1.00 40.83 67 LYS B CA 1
ATOM 2160 C C . LYS B 1 67 ? 44.291 30.077 24.026 1.00 45.22 67 LYS B C 1
ATOM 2161 O O . LYS B 1 67 ? 45.019 29.778 23.069 1.00 42.10 67 LYS B O 1
ATOM 2167 N N . LEU B 1 68 ? 44.227 31.321 24.503 1.00 37.98 68 LEU B N 1
ATOM 2168 C CA . LEU B 1 68 ? 44.958 32.407 23.863 1.00 40.52 68 LEU B CA 1
ATOM 2169 C C . LEU B 1 68 ? 46.290 32.705 24.535 1.00 49.53 68 LEU B C 1
ATOM 2170 O O . LEU B 1 68 ? 47.075 33.489 23.991 1.00 56.09 68 LEU B O 1
ATOM 2175 N N . ARG B 1 69 ? 46.564 32.109 25.691 1.00 46.77 69 ARG B N 1
ATOM 2176 C CA . ARG B 1 69 ? 47.816 32.357 26.396 1.00 53.69 69 ARG B CA 1
ATOM 2177 C C . ARG B 1 69 ? 48.677 31.122 26.612 1.00 59.75 69 ARG B C 1
ATOM 2178 O O . ARG B 1 69 ? 49.896 31.260 26.713 1.00 60.54 69 ARG B O 1
ATOM 2186 N N . ASP B 1 70 ? 48.087 29.931 26.702 1.00 59.96 70 ASP B N 1
ATOM 2187 C CA . ASP B 1 70 ? 48.811 28.734 27.113 1.00 56.99 70 ASP B CA 1
ATOM 2188 C C . ASP B 1 70 ? 49.149 27.806 25.956 1.00 54.52 70 ASP B C 1
ATOM 2189 O O . ASP B 1 70 ? 49.687 26.719 26.189 1.00 55.68 70 ASP B O 1
ATOM 2194 N N . SER B 1 71 ? 48.840 28.201 24.725 1.00 44.54 71 SER B N 1
ATOM 2195 C CA . SER B 1 71 ? 49.119 27.418 23.534 1.00 47.53 71 SER B CA 1
ATOM 2196 C C . SER B 1 71 ? 50.434 27.864 22.898 1.00 46.56 71 SER B C 1
ATOM 2197 O O . SER B 1 71 ? 51.147 28.732 23.408 1.00 46.74 71 SER B O 1
ATOM 2200 N N . ASP B 1 72 ? 50.762 27.252 21.764 1.00 49.32 72 ASP B N 1
ATOM 2201 C CA . ASP B 1 72 ? 51.962 27.614 21.008 1.00 45.79 72 ASP B CA 1
ATOM 2202 C C . ASP B 1 72 ? 51.648 28.862 20.192 1.00 33.96 72 ASP B C 1
ATOM 2203 O O . ASP B 1 72 ? 51.051 28.779 19.120 1.00 35.21 72 ASP B O 1
ATOM 2208 N N . LEU B 1 73 ? 52.058 30.026 20.694 1.00 38.80 73 LEU B N 1
ATOM 2209 C CA . LEU B 1 73 ? 51.718 31.286 20.041 1.00 36.02 73 LEU B CA 1
ATOM 2210 C C . LEU B 1 73 ? 52.539 31.543 18.782 1.00 38.39 73 LEU B C 1
ATOM 2211 O O . LEU B 1 73 ? 52.297 32.542 18.096 1.00 41.48 73 LEU B O 1
ATOM 2216 N N . SER B 1 74 ? 53.488 30.676 18.453 1.00 33.98 74 SER B N 1
ATOM 2217 C CA . SER B 1 74 ? 54.149 30.782 17.160 1.00 33.28 74 SER B CA 1
ATOM 2218 C C . SER B 1 74 ? 53.329 30.168 16.030 1.00 34.46 74 SER B C 1
ATOM 2219 O O . SER B 1 74 ? 53.767 30.206 14.873 1.00 36.32 74 SER B O 1
ATOM 2222 N N . ARG B 1 75 ? 52.159 29.596 16.329 1.00 34.57 75 ARG B N 1
ATOM 2223 C CA . ARG B 1 75 ? 51.281 28.990 15.331 1.00 33.52 75 ARG B CA 1
ATOM 2224 C C . ARG B 1 75 ? 49.898 29.615 15.431 1.00 31.26 75 ARG B C 1
ATOM 2225 O O . ARG B 1 75 ? 48.973 29.008 15.996 1.00 30.87 75 ARG B O 1
ATOM 2233 N N . PRO B 1 76 ? 49.716 30.817 14.877 1.00 30.67 76 PRO B N 1
ATOM 2234 C CA . PRO B 1 76 ? 48.387 31.447 14.914 1.00 28.88 76 PRO B CA 1
ATOM 2235 C C . PRO B 1 76 ? 47.311 30.584 14.299 1.00 29.57 76 PRO B C 1
ATOM 2236 O O . PRO B 1 76 ? 46.156 30.626 14.756 1.00 30.23 76 PRO B O 1
ATOM 2240 N N . ASP B 1 77 ? 47.646 29.816 13.254 1.00 30.31 77 ASP B N 1
ATOM 2241 C CA . ASP B 1 77 ? 46.639 28.961 12.635 1.00 31.74 77 ASP B CA 1
ATOM 2242 C C . ASP B 1 77 ? 46.105 27.927 13.618 1.00 32.78 77 ASP B C 1
ATOM 2243 O O . ASP B 1 77 ? 44.897 27.664 13.647 1.00 37.93 77 ASP B O 1
ATOM 2248 N N . LEU B 1 78 ? 46.985 27.328 14.426 1.00 30.71 78 LEU B N 1
ATOM 2249 C CA . LEU B 1 78 ? 46.521 26.374 15.429 1.00 30.21 78 LEU B CA 1
ATOM 2250 C C . LEU B 1 78 ? 45.788 27.067 16.569 1.00 32.65 78 LEU B C 1
ATOM 2251 O O . LEU B 1 78 ? 44.796 26.536 17.090 1.00 34.38 78 LEU B O 1
ATOM 2256 N N . VAL B 1 79 ? 46.286 28.226 17.013 1.00 29.18 79 VAL B N 1
ATOM 2257 C CA . VAL B 1 79 ? 45.668 28.889 18.165 1.00 27.86 79 VAL B CA 1
ATOM 2258 C C . VAL B 1 79 ? 44.225 29.251 17.846 1.00 28.14 79 VAL B C 1
ATOM 2259 O O . VAL B 1 79 ? 43.301 28.931 18.607 1.00 29.13 79 VAL B O 1
ATOM 2263 N N . LEU B 1 80 ? 44.006 29.913 16.705 1.00 27.01 80 LEU B N 1
ATOM 2264 C CA . LEU B 1 80 ? 42.668 30.428 16.422 1.00 28.48 80 LEU B CA 1
ATOM 2265 C C . LEU B 1 80 ? 41.717 29.331 15.966 1.00 28.88 80 LEU B C 1
ATOM 2266 O O . LEU B 1 80 ? 40.516 29.405 16.246 1.00 29.37 80 LEU B O 1
ATOM 2271 N N . SER B 1 81 ? 42.201 28.338 15.219 1.00 29.86 81 SER B N 1
ATOM 2272 C CA . SER B 1 81 ? 41.307 27.241 14.849 1.00 28.34 81 SER B CA 1
ATOM 2273 C C . SER B 1 81 ? 40.943 26.393 16.072 1.00 31.67 81 SER B C 1
ATOM 2274 O O . SER B 1 81 ? 39.807 25.922 16.189 1.00 32.90 81 SER B O 1
ATOM 2277 N N . SER B 1 82 ? 41.890 26.199 16.993 1.00 30.89 82 SER B N 1
ATOM 2278 C CA . SER B 1 82 ? 41.612 25.409 18.188 1.00 33.20 82 SER B CA 1
ATOM 2279 C C . SER B 1 82 ? 40.544 26.064 19.053 1.00 31.30 82 SER B C 1
ATOM 2280 O O . SER B 1 82 ? 39.747 25.365 19.695 1.00 33.24 82 SER B O 1
ATOM 2283 N N . LEU B 1 83 ? 40.500 27.397 19.083 1.00 29.13 83 LEU B N 1
ATOM 2284 C CA . LEU B 1 83 ? 39.485 28.056 19.900 1.00 29.00 83 LEU B CA 1
ATOM 2285 C C . LEU B 1 83 ? 38.099 27.890 19.289 1.00 31.20 83 LEU B C 1
ATOM 2286 O O . LEU B 1 83 ? 37.118 27.694 20.015 1.00 31.74 83 LEU B O 1
ATOM 2291 N N . LEU B 1 84 ? 38.004 27.944 17.956 1.00 29.27 84 LEU B N 1
ATOM 2292 C CA . LEU B 1 84 ? 36.716 27.760 17.283 1.00 28.40 84 LEU B CA 1
ATOM 2293 C C . LEU B 1 84 ? 36.148 26.376 17.555 1.00 33.04 84 LEU B C 1
ATOM 2294 O O . LEU B 1 84 ? 34.997 26.233 17.979 1.00 36.26 84 LEU B O 1
ATOM 2299 N N . PHE B 1 85 ? 36.940 25.332 17.297 1.00 31.27 85 PHE B N 1
ATOM 2300 C CA . PHE B 1 85 ? 36.470 23.986 17.586 1.00 32.86 85 PHE B CA 1
ATOM 2301 C C . PHE B 1 85 ? 36.315 23.786 19.079 1.00 36.30 85 PHE B C 1
ATOM 2302 O O . PHE B 1 85 ? 35.483 22.982 19.516 1.00 37.99 85 PHE B O 1
ATOM 2310 N N . GLY B 1 86 ? 37.090 24.531 19.865 1.00 33.31 86 GLY B N 1
ATOM 2311 C CA . GLY B 1 86 ? 37.090 24.330 21.302 1.00 33.11 86 GLY B CA 1
ATOM 2312 C C . GLY B 1 86 ? 35.787 24.745 21.958 1.00 34.02 86 GLY B C 1
ATOM 2313 O O . GLY B 1 86 ? 35.347 24.114 22.924 1.00 36.69 86 GLY B O 1
ATOM 2314 N N . VAL B 1 87 ? 35.152 25.813 21.462 1.00 31.76 87 VAL B N 1
ATOM 2315 C CA . VAL B 1 87 ? 33.908 26.225 22.117 1.00 33.94 87 VAL B CA 1
ATOM 2316 C C . VAL B 1 87 ? 32.835 25.165 21.928 1.00 32.97 87 VAL B C 1
ATOM 2317 O O . VAL B 1 87 ? 32.001 24.948 22.820 1.00 32.93 87 VAL B O 1
ATOM 2321 N N . LYS B 1 88 ? 32.921 24.445 20.814 1.00 33.77 88 LYS B N 1
ATOM 2322 C CA . LYS B 1 88 ? 32.006 23.350 20.538 1.00 36.67 88 LYS B CA 1
ATOM 2323 C C . LYS B 1 88 ? 32.233 22.235 21.566 1.00 35.34 88 LYS B C 1
ATOM 2324 O O . LYS B 1 88 ? 31.274 21.690 22.112 1.00 42.69 88 LYS B O 1
ATOM 2330 N N . GLU B 1 89 ? 33.497 21.899 21.832 1.00 32.81 89 GLU B N 1
ATOM 2331 C CA . GLU B 1 89 ? 33.806 20.858 22.807 1.00 33.29 89 GLU B CA 1
ATOM 2332 C C . GLU B 1 89 ? 33.474 21.305 24.231 1.00 38.11 89 GLU B C 1
ATOM 2333 O O . GLU B 1 89 ? 32.990 20.503 25.040 1.00 41.01 89 GLU B O 1
ATOM 2339 N N . LEU B 1 90 ? 33.682 22.585 24.548 1.00 37.17 90 LEU B N 1
ATOM 2340 C CA . LEU B 1 90 ? 33.325 23.062 25.887 1.00 36.10 90 LEU B CA 1
ATOM 2341 C C . LEU B 1 90 ? 31.815 23.013 26.103 1.00 37.63 90 LEU B C 1
ATOM 2342 O O . LEU B 1 90 ? 31.350 22.667 27.196 1.00 37.26 90 LEU B O 1
ATOM 2347 N N . TYR B 1 91 ? 31.034 23.363 25.078 1.00 37.97 91 TYR B N 1
ATOM 2348 C CA . TYR B 1 91 ? 29.578 23.265 25.179 1.00 39.80 91 TYR B CA 1
ATOM 2349 C C . TYR B 1 91 ? 29.133 21.820 25.390 1.00 40.52 91 TYR B C 1
ATOM 2350 O O . TYR B 1 91 ? 28.183 21.552 26.138 1.00 40.19 91 TYR B O 1
ATOM 2359 N N . ASP B 1 92 ? 29.815 20.872 24.746 1.00 38.05 92 ASP B N 1
ATOM 2360 C CA . ASP B 1 92 ? 29.482 19.462 24.896 1.00 41.29 92 ASP B CA 1
ATOM 2361 C C . ASP B 1 92 ? 29.778 18.922 26.290 1.00 43.35 92 ASP B C 1
ATOM 2362 O O . ASP B 1 92 ? 29.182 17.916 26.686 1.00 48.99 92 ASP B O 1
ATOM 2367 N N . THR B 1 93 ? 30.691 19.537 27.035 1.00 40.08 93 THR B N 1
ATOM 2368 C CA . THR B 1 93 ? 31.195 18.907 28.246 1.00 45.73 93 THR B CA 1
ATOM 2369 C C . THR B 1 93 ? 31.053 19.732 29.516 1.00 46.19 93 THR B C 1
ATOM 2370 O O . THR B 1 93 ? 31.283 19.186 30.597 1.00 46.15 93 THR B O 1
ATOM 2374 N N . ASP B 1 94 ? 30.658 20.999 29.442 1.00 43.96 94 ASP B N 1
ATOM 2375 C CA . ASP B 1 94 ? 30.644 21.868 30.619 1.00 39.63 94 ASP B CA 1
ATOM 2376 C C . ASP B 1 94 ? 29.239 22.423 30.799 1.00 33.94 94 ASP B C 1
ATOM 2377 O O . ASP B 1 94 ? 28.809 23.283 30.029 1.00 33.90 94 ASP B O 1
ATOM 2382 N N . GLU B 1 95 ? 28.535 21.958 31.840 1.00 35.12 95 GLU B N 1
ATOM 2383 C CA . GLU B 1 95 ? 27.139 22.343 32.006 1.00 34.61 95 GLU B CA 1
ATOM 2384 C C . GLU B 1 95 ? 26.998 23.843 32.228 1.00 34.34 95 GLU B C 1
ATOM 2385 O O . GLU B 1 95 ? 26.019 24.450 31.788 1.00 31.83 95 GLU B O 1
ATOM 2391 N N . ALA B 1 96 ? 27.955 24.456 32.933 1.00 35.32 96 ALA B N 1
ATOM 2392 C CA . ALA B 1 96 ? 27.879 25.894 33.180 1.00 34.21 96 ALA B CA 1
ATOM 2393 C C . ALA B 1 96 ? 28.005 26.687 31.885 1.00 32.48 96 ALA B C 1
ATOM 2394 O O . ALA B 1 96 ? 27.321 27.701 31.705 1.00 31.62 96 ALA B O 1
ATOM 2396 N N . TYR B 1 97 ? 28.872 26.242 30.966 1.00 31.74 97 TYR B N 1
ATOM 2397 C CA . TYR B 1 97 ? 28.992 26.944 29.692 1.00 32.31 97 TYR B CA 1
ATOM 2398 C C . TYR B 1 97 ? 27.721 26.808 28.868 1.00 28.86 97 TYR B C 1
ATOM 2399 O O . TYR B 1 97 ? 27.322 27.758 28.187 1.00 29.38 97 TYR B O 1
ATOM 2408 N N . GLN B 1 98 ? 27.086 25.630 28.895 1.00 31.86 98 GLN B N 1
ATOM 2409 C CA . GLN B 1 98 ? 25.799 25.462 28.216 1.00 35.20 98 GLN B CA 1
ATOM 2410 C C . GLN B 1 98 ? 24.783 26.456 28.744 1.00 30.01 98 GLN B C 1
ATOM 2411 O O . GLN B 1 98 ? 24.075 27.124 27.981 1.00 29.79 98 GLN B O 1
ATOM 2417 N N . PHE B 1 99 ? 24.686 26.544 30.070 1.00 28.77 99 PHE B N 1
ATOM 2418 C CA . PHE B 1 99 ? 23.798 27.501 30.709 1.00 29.74 99 PHE B CA 1
ATOM 2419 C C . PHE B 1 99 ? 24.097 28.919 30.238 1.00 30.19 99 PHE B C 1
ATOM 2420 O O . PHE B 1 99 ? 23.190 29.662 29.839 1.00 31.94 99 PHE B O 1
ATOM 2428 N N . TRP B 1 100 ? 25.386 29.280 30.212 1.00 26.45 100 TRP B N 1
ATOM 2429 C CA . TRP B 1 100 ? 25.820 30.614 29.807 1.00 27.31 100 TRP B CA 1
ATOM 2430 C C . TRP B 1 100 ? 25.399 30.936 28.375 1.00 31.52 100 TRP B C 1
ATOM 2431 O O . TRP B 1 100 ? 24.818 31.995 28.110 1.00 30.95 100 TRP B O 1
ATOM 2442 N N . LEU B 1 101 ? 25.706 30.044 27.434 1.00 27.01 101 LEU B N 1
ATOM 2443 C CA . LEU B 1 101 ? 25.380 30.331 26.037 1.00 26.89 101 LEU B CA 1
ATOM 2444 C C . LEU B 1 101 ? 23.873 30.366 25.823 1.00 32.07 101 LEU B C 1
ATOM 2445 O O . LEU B 1 101 ? 23.354 31.266 25.150 1.00 30.50 101 LEU B O 1
ATOM 2450 N N . ARG B 1 102 ? 23.154 29.412 26.408 1.00 27.18 102 ARG B N 1
ATOM 2451 C CA . ARG B 1 102 ? 21.717 29.348 26.162 1.00 29.26 102 ARG B CA 1
ATOM 2452 C C . ARG B 1 102 ? 21.012 30.571 26.739 1.00 32.47 102 ARG B C 1
ATOM 2453 O O . ARG B 1 102 ? 20.238 31.235 26.045 1.00 31.37 102 ARG B O 1
ATOM 2461 N N . TYR B 1 103 ? 21.308 30.937 27.990 1.00 30.32 103 TYR B N 1
ATOM 2462 C CA . TYR B 1 103 ? 20.622 32.103 28.537 1.00 30.00 103 TYR B CA 1
ATOM 2463 C C . TYR B 1 103 ? 21.115 33.419 27.959 1.00 29.73 103 TYR B C 1
ATOM 2464 O O . TYR B 1 103 ? 20.406 34.422 28.063 1.00 32.93 103 TYR B O 1
ATOM 2473 N N . GLY B 1 104 ? 22.299 33.456 27.336 1.00 27.12 104 GLY B N 1
ATOM 2474 C CA . GLY B 1 104 ? 22.680 34.663 26.633 1.00 30.78 104 GLY B CA 1
ATOM 2475 C C . GLY B 1 104 ? 21.717 34.994 25.506 1.00 30.11 104 GLY B C 1
ATOM 2476 O O . GLY B 1 104 ? 21.480 36.165 25.206 1.00 32.28 104 GLY B O 1
ATOM 2477 N N . PHE B 1 105 ? 21.125 33.971 24.893 1.00 26.89 105 PHE B N 1
ATOM 2478 C CA . PHE B 1 105 ? 20.171 34.202 23.812 1.00 27.50 105 PHE B CA 1
ATOM 2479 C C . PHE B 1 105 ? 18.793 34.598 24.312 1.00 29.35 105 PHE B C 1
ATOM 2480 O O . PHE B 1 105 ? 18.023 35.199 23.550 1.00 31.08 105 PHE B O 1
ATOM 2488 N N . TYR B 1 106 ? 18.451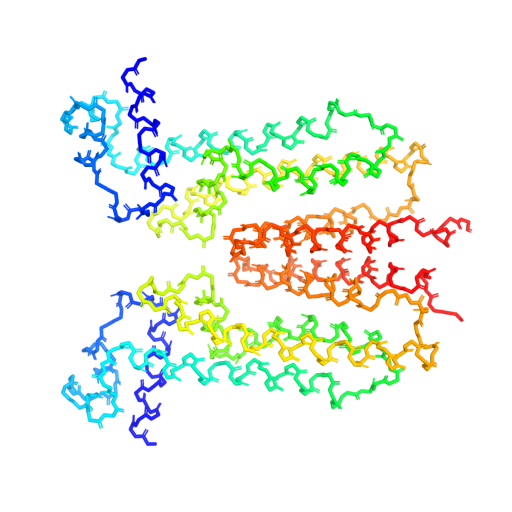 34.303 25.561 1.00 28.15 106 TYR B N 1
ATOM 2489 C CA . TYR B 1 106 ? 17.142 34.687 26.087 1.00 27.19 106 TYR B CA 1
ATOM 2490 C C . TYR B 1 106 ? 17.211 34.810 27.599 1.00 29.60 106 TYR B C 1
ATOM 2491 O O . TYR B 1 106 ? 16.782 33.916 28.333 1.00 33.37 106 TYR B O 1
ATOM 2500 N N . PRO B 1 107 ? 17.754 35.910 28.101 1.00 30.69 107 PRO B N 1
ATOM 2501 C CA . PRO B 1 107 ? 17.824 36.101 29.549 1.00 32.71 107 PRO B CA 1
ATOM 2502 C C . PRO B 1 107 ? 16.460 36.478 30.088 1.00 35.29 107 PRO B C 1
ATOM 2503 O O . PRO B 1 107 ? 15.614 37.006 29.347 1.00 37.33 107 PRO B O 1
ATOM 2507 N N . PRO B 1 108 ? 16.194 36.201 31.360 1.00 35.60 108 PRO B N 1
ATOM 2508 C CA . PRO B 1 108 ? 14.976 36.737 31.982 1.00 35.61 108 PRO B CA 1
ATOM 2509 C C . PRO B 1 108 ? 14.902 38.245 31.780 1.00 36.05 108 PRO B C 1
ATOM 2510 O O . PRO B 1 108 ? 15.865 38.967 32.037 1.00 38.62 108 PRO B O 1
ATOM 2514 N N . LYS B 1 109 ? 13.738 38.728 31.318 1.00 42.51 109 LYS B N 1
ATOM 2515 C CA . LYS B 1 109 ? 13.639 40.130 30.905 1.00 43.96 109 LYS B CA 1
ATOM 2516 C C . LYS B 1 109 ? 13.983 41.085 32.041 1.00 40.52 109 LYS B C 1
ATOM 2517 O O . LYS B 1 109 ? 14.700 42.075 31.834 1.00 43.18 109 LYS B O 1
ATOM 2523 N N . HIS B 1 110 ? 13.518 40.791 33.256 1.00 38.71 110 HIS B N 1
ATOM 2524 C CA . HIS B 1 110 ? 13.810 41.699 34.355 1.00 34.31 110 HIS B CA 1
ATOM 2525 C C . HIS B 1 110 ? 15.259 41.615 34.809 1.00 38.61 110 HIS B C 1
ATOM 2526 O O . HIS B 1 110 ? 15.669 42.405 35.669 1.00 37.65 110 HIS B O 1
ATOM 2533 N N . LEU B 1 111 ? 16.039 40.681 34.266 1.00 37.34 111 LEU B N 1
ATOM 2534 C CA . LEU B 1 111 ? 17.461 40.591 34.577 1.00 36.66 111 LEU B CA 1
ATOM 2535 C C . LEU B 1 111 ? 18.334 40.897 33.374 1.00 39.34 111 LEU B C 1
ATOM 2536 O O . LEU B 1 111 ? 19.541 40.637 33.419 1.00 36.76 111 LEU B O 1
ATOM 2541 N N . TYR B 1 112 ? 17.754 41.445 32.309 1.00 36.77 112 TYR B N 1
ATOM 2542 C CA . TYR B 1 112 ? 18.482 41.596 31.053 1.00 37.23 112 TYR B CA 1
ATOM 2543 C C . TYR B 1 112 ? 19.720 42.463 31.240 1.00 40.38 112 TYR B C 1
ATOM 2544 O O . TYR B 1 112 ? 20.810 42.122 30.765 1.00 44.40 112 TYR B O 1
ATOM 2553 N N . GLU B 1 113 ? 19.574 43.587 31.945 1.00 48.14 113 GLU B N 1
ATOM 2554 C CA . GLU B 1 113 ? 20.680 44.531 32.090 1.00 55.05 113 GLU B CA 1
ATOM 2555 C C . GLU B 1 113 ? 21.854 43.913 32.844 1.00 51.34 113 GLU B C 1
ATOM 2556 O O . GLU B 1 113 ? 23.020 44.168 32.510 1.00 48.38 113 GLU B O 1
ATOM 2562 N N . VAL B 1 114 ? 21.576 43.113 33.876 1.00 47.97 114 VAL B N 1
ATOM 2563 C CA . VAL B 1 114 ? 22.665 42.507 34.635 1.00 45.18 114 VAL B CA 1
ATOM 2564 C C . VAL B 1 114 ? 23.346 41.412 33.819 1.00 40.51 114 VAL B C 1
ATOM 2565 O O . VAL B 1 114 ? 24.578 41.300 33.810 1.00 40.42 114 VAL B O 1
ATOM 2569 N N . VAL B 1 115 ? 22.562 40.594 33.116 1.00 34.54 115 VAL B N 1
ATOM 2570 C CA . VAL B 1 115 ? 23.156 39.556 32.287 1.00 32.90 115 VAL B CA 1
ATOM 2571 C C . VAL B 1 115 ? 23.958 40.194 31.168 1.00 36.97 115 VAL B C 1
ATOM 2572 O O . VAL B 1 115 ? 25.054 39.731 30.827 1.00 34.28 115 VAL B O 1
ATOM 2576 N N . GLN B 1 116 ? 23.432 41.280 30.596 1.00 35.66 116 GLN B N 1
ATOM 2577 C CA . GLN B 1 116 ? 24.152 41.986 29.534 1.00 41.39 116 GLN B CA 1
ATOM 2578 C C . GLN B 1 116 ? 25.485 42.525 30.036 1.00 38.93 116 GLN B C 1
ATOM 2579 O O . GLN B 1 116 ? 26.489 42.500 29.311 1.00 43.69 116 GLN B O 1
ATOM 2585 N N . ALA B 1 117 ? 25.520 43.017 31.277 1.00 39.02 117 ALA B N 1
ATOM 2586 C CA . ALA B 1 117 ? 26.779 43.480 31.841 1.00 37.68 117 ALA B CA 1
ATOM 2587 C C . ALA B 1 117 ? 27.780 42.338 31.973 1.00 40.91 117 ALA B C 1
ATOM 2588 O O . ALA B 1 117 ? 28.978 42.534 31.745 1.00 39.19 117 ALA B O 1
ATOM 2590 N N . ASP B 1 118 ? 27.314 41.144 32.366 1.00 34.94 118 ASP B N 1
ATOM 2591 C CA . ASP B 1 118 ? 28.205 39.988 32.467 1.00 31.76 118 ASP B CA 1
ATOM 2592 C C . ASP B 1 118 ? 28.801 39.654 31.103 1.00 29.28 118 ASP B C 1
ATOM 2593 O O . ASP B 1 118 ? 30.009 39.424 30.978 1.00 32.53 118 ASP B O 1
ATOM 2598 N N . ILE B 1 119 ? 27.944 39.568 30.088 1.00 31.78 119 ILE B N 1
ATOM 2599 C CA . ILE B 1 119 ? 28.401 39.258 28.735 1.00 30.73 119 ILE B CA 1
ATOM 2600 C C . ILE B 1 119 ? 29.363 40.330 28.242 1.00 35.21 119 ILE B C 1
ATOM 2601 O O . ILE B 1 119 ? 30.425 40.027 27.677 1.00 34.98 119 ILE B O 1
ATOM 2606 N N . THR B 1 120 ? 28.987 41.601 28.420 1.00 34.40 120 THR B N 1
ATOM 2607 C CA . THR B 1 120 ? 29.804 42.717 27.939 1.00 44.67 120 THR B CA 1
ATOM 2608 C C . THR B 1 120 ? 31.187 42.712 28.574 1.00 42.43 120 THR B C 1
ATOM 2609 O O . THR B 1 120 ? 32.189 42.982 27.899 1.00 38.07 120 THR B O 1
ATOM 2613 N N . GLU B 1 121 ? 31.256 42.426 29.877 1.00 36.21 121 GLU B N 1
ATOM 2614 C CA . GLU B 1 121 ? 32.544 42.374 30.559 1.00 37.51 121 GLU B CA 1
ATOM 2615 C C . GLU B 1 121 ? 33.463 41.341 29.915 1.00 39.25 121 GLU B C 1
ATOM 2616 O O . GLU B 1 121 ? 34.667 41.581 29.758 1.00 41.69 121 GLU B O 1
ATOM 2622 N N . ASN B 1 122 ? 32.913 40.191 29.524 1.00 33.47 122 ASN B N 1
ATOM 2623 C CA . ASN B 1 122 ? 33.737 39.169 28.895 1.00 30.85 122 ASN B CA 1
ATOM 2624 C C . ASN B 1 122 ? 34.123 39.571 27.479 1.00 30.95 122 ASN B C 1
ATOM 2625 O O . ASN B 1 122 ? 35.273 39.365 27.073 1.00 33.14 122 ASN B O 1
ATOM 2630 N N . VAL B 1 123 ? 33.186 40.153 26.725 1.00 28.94 123 VAL B N 1
ATOM 2631 C CA . VAL B 1 123 ? 33.495 40.550 25.340 1.00 29.06 123 VAL B CA 1
ATOM 2632 C C . VAL B 1 123 ? 34.625 41.570 25.322 1.00 38.63 123 VAL B C 1
ATOM 2633 O O . VAL B 1 123 ? 35.541 41.490 24.492 1.00 36.48 123 VAL B O 1
ATOM 2637 N N . LEU B 1 124 ? 34.592 42.540 26.248 1.00 35.40 124 LEU B N 1
ATOM 2638 C CA . LEU B 1 124 ? 35.657 43.538 26.280 1.00 38.24 124 LEU B CA 1
ATOM 2639 C C . LEU B 1 124 ? 36.996 42.894 26.606 1.00 39.67 124 LEU B C 1
ATOM 2640 O O . LEU B 1 124 ? 38.032 43.273 26.044 1.00 35.93 124 LEU B O 1
ATOM 2645 N N . GLN B 1 125 ? 37.001 41.917 27.514 1.00 33.55 125 GLN B N 1
ATOM 2646 C CA . GLN B 1 125 ? 38.238 41.213 27.812 1.00 30.64 125 GLN B CA 1
ATOM 2647 C C . GLN B 1 125 ? 38.740 40.451 26.594 1.00 30.64 125 GLN B C 1
ATOM 2648 O O . GLN B 1 125 ? 39.944 40.457 26.315 1.00 33.83 125 GLN B O 1
ATOM 2654 N N . MET B 1 126 ? 37.834 39.782 25.872 1.00 30.27 126 MET B N 1
ATOM 2655 C CA . MET B 1 126 ? 38.233 39.068 24.659 1.00 29.76 126 MET B CA 1
ATOM 2656 C C . MET B 1 126 ? 38.769 40.034 23.617 1.00 30.65 126 MET B C 1
ATOM 2657 O O . MET B 1 126 ? 39.796 39.764 22.979 1.00 32.05 126 MET B O 1
ATOM 2662 N N . GLU B 1 127 ? 38.090 41.168 23.426 1.00 29.62 127 GLU B N 1
ATOM 2663 C CA . GLU B 1 127 ? 38.543 42.114 22.405 1.00 34.09 127 GLU B CA 1
ATOM 2664 C C . GLU B 1 127 ? 39.972 42.569 22.681 1.00 36.99 127 GLU B C 1
ATOM 2665 O O . GLU B 1 127 ? 40.795 42.670 21.762 1.00 37.21 127 GLU B O 1
ATOM 2671 N N . HIS B 1 128 ? 40.276 42.851 23.949 1.00 31.41 128 HIS B N 1
ATOM 2672 C CA A HIS B 1 128 ? 41.622 43.286 24.306 0.51 34.04 128 HIS B CA 1
ATOM 2673 C CA B HIS B 1 128 ? 41.618 43.275 24.344 0.49 34.27 128 HIS B CA 1
ATOM 2674 C C . HIS B 1 128 ? 42.646 42.182 24.080 1.00 35.88 128 HIS B C 1
ATOM 2675 O O . HIS B 1 128 ? 43.750 42.452 23.589 1.00 38.73 128 HIS B O 1
ATOM 2688 N N . GLU B 1 129 ? 42.302 40.937 24.420 1.00 31.01 129 GLU B N 1
ATOM 2689 C CA . GLU B 1 129 ? 43.228 39.827 24.233 1.00 30.40 129 GLU B CA 1
ATOM 2690 C C . GLU B 1 129 ? 43.521 39.604 22.750 1.00 25.41 129 GLU B C 1
ATOM 2691 O O . GLU B 1 129 ? 44.675 39.388 22.361 1.00 31.76 129 GLU B O 1
ATOM 2697 N N . PHE B 1 130 ? 42.478 39.613 21.923 1.00 29.09 130 PHE B N 1
ATOM 2698 C CA . PHE B 1 130 ? 42.681 39.415 20.486 1.00 30.39 130 PHE B CA 1
ATOM 2699 C C . PHE B 1 130 ? 43.486 40.556 19.882 1.00 34.86 130 PHE B C 1
ATOM 2700 O O . PHE B 1 130 ? 44.380 40.327 19.058 1.00 32.29 130 PHE B O 1
ATOM 2708 N N . THR B 1 131 ? 43.168 41.798 20.261 1.00 30.62 131 THR B N 1
ATOM 2709 C CA . THR B 1 131 ? 43.870 42.951 19.685 1.00 38.22 131 THR B CA 1
ATOM 2710 C C . THR B 1 131 ? 45.375 42.883 19.952 1.00 37.70 131 THR B C 1
ATOM 2711 O O . THR B 1 131 ? 46.197 43.111 19.047 1.00 31.30 131 THR B O 1
ATOM 2715 N N . ASP B 1 132 ? 45.756 42.550 21.186 1.00 30.77 132 ASP B N 1
ATOM 2716 C CA . ASP B 1 132 ? 47.171 42.465 21.534 1.00 31.86 132 ASP B CA 1
ATOM 2717 C C . ASP B 1 132 ? 47.848 41.290 20.839 1.00 32.45 132 ASP B C 1
ATOM 2718 O O . ASP B 1 132 ? 48.988 41.403 20.370 1.00 35.44 132 ASP B O 1
ATOM 2723 N N . LEU B 1 133 ? 47.170 40.145 20.788 1.00 29.75 133 LEU B N 1
ATOM 2724 C CA . LEU B 1 133 ? 47.758 38.964 20.165 1.00 32.33 133 LEU B CA 1
ATOM 2725 C C . LEU B 1 133 ? 47.931 39.167 18.666 1.00 27.82 133 LEU B C 1
ATOM 2726 O O . LEU B 1 133 ? 48.975 38.809 18.094 1.00 29.16 133 LEU B O 1
ATOM 2731 N N . PHE B 1 134 ? 46.908 39.719 18.014 1.00 26.94 134 PHE B N 1
ATOM 2732 C CA . PHE B 1 134 ? 46.983 39.912 16.562 1.00 28.16 134 PHE B CA 1
ATOM 2733 C C . PHE B 1 134 ? 48.081 40.906 16.208 1.00 31.88 134 PHE B C 1
ATOM 2734 O O . PHE B 1 134 ? 48.787 40.740 15.199 1.00 28.46 134 PHE B O 1
ATOM 2742 N N . SER B 1 135 ? 48.225 41.964 17.021 1.00 31.58 135 SER B N 1
ATOM 2743 C CA . SER B 1 135 ? 49.282 42.951 16.793 1.00 34.01 135 SER B CA 1
ATOM 2744 C C . SER B 1 135 ? 50.661 42.322 16.893 1.00 33.15 135 SER B C 1
ATOM 2745 O O . SER B 1 135 ? 51.560 42.635 16.100 1.00 31.30 135 SER B O 1
ATOM 2748 N N . ASN B 1 136 ? 50.852 41.447 17.878 1.00 31.19 136 ASN B N 1
ATOM 2749 C CA . ASN B 1 136 ? 52.132 40.784 18.071 1.00 34.09 136 ASN B CA 1
ATOM 2750 C C . ASN B 1 136 ? 52.443 39.854 16.913 1.00 32.38 136 ASN B C 1
ATOM 2751 O O . ASN B 1 136 ? 53.585 39.789 16.446 1.00 34.33 136 ASN B O 1
ATOM 2756 N N . TRP B 1 137 ? 51.437 39.117 16.448 1.00 30.60 137 TRP B N 1
ATOM 2757 C CA . TRP B 1 137 ? 51.634 38.244 15.298 1.00 29.91 137 TRP B CA 1
ATOM 2758 C C . TRP B 1 137 ? 52.021 39.036 14.056 1.00 32.97 137 TRP B C 1
ATOM 2759 O O . TRP B 1 137 ? 52.833 38.570 13.245 1.00 33.18 137 TRP B O 1
ATOM 2770 N N . MET B 1 138 ? 51.449 40.228 13.873 1.00 28.50 138 MET B N 1
ATOM 2771 C CA . MET B 1 138 ? 51.829 41.016 12.697 1.00 27.99 138 MET B CA 1
ATOM 2772 C C . MET B 1 138 ? 53.246 41.557 12.823 1.00 30.61 138 MET B C 1
ATOM 2773 O O . MET B 1 138 ? 53.991 41.596 11.834 1.00 30.16 138 MET B O 1
ATOM 2778 N N . GLU B 1 139 ? 53.628 42.004 14.018 1.00 30.14 139 GLU B N 1
ATOM 2779 C CA . GLU B 1 139 ? 54.988 42.509 14.197 1.00 28.30 139 GLU B CA 1
ATOM 2780 C C . GLU B 1 139 ? 56.015 41.405 14.008 1.00 34.16 139 GLU B C 1
ATOM 2781 O O . GLU B 1 139 ? 57.117 41.654 13.491 1.00 36.99 139 GLU B O 1
ATOM 2787 N N . GLN B 1 140 ? 55.665 40.184 14.398 1.00 33.03 140 GLN B N 1
ATOM 2788 C CA . GLN B 1 140 ? 56.495 39.003 14.223 1.00 37.11 140 GLN B CA 1
ATOM 2789 C C . GLN B 1 140 ? 56.472 38.482 12.795 1.00 38.31 140 GLN B C 1
ATOM 2790 O O . GLN B 1 140 ? 57.178 37.510 12.495 1.00 38.66 140 GLN B O 1
ATOM 2796 N N . LYS B 1 141 ? 55.680 39.114 11.924 1.00 33.41 141 LYS B N 1
ATOM 2797 C CA . LYS B 1 141 ? 55.578 38.777 10.512 1.00 33.86 141 LYS B CA 1
ATOM 2798 C C . LYS B 1 141 ? 54.998 37.378 10.306 1.00 37.14 141 LYS B C 1
ATOM 2799 O O . LYS B 1 141 ? 55.255 36.726 9.291 1.00 41.53 141 LYS B O 1
ATOM 2805 N N . LEU B 1 142 ? 54.188 36.912 11.265 1.00 38.02 142 LEU B N 1
ATOM 2806 C CA . LEU B 1 142 ? 53.540 35.615 11.118 1.00 39.71 142 LEU B CA 1
ATOM 2807 C C . LEU B 1 142 ? 52.280 35.723 10.275 1.00 41.50 142 LEU B C 1
ATOM 2808 O O . LEU B 1 142 ? 51.879 34.743 9.639 1.00 43.63 142 LEU B O 1
ATOM 2813 N N . ILE B 1 143 ? 51.667 36.902 10.244 1.00 35.29 143 ILE B N 1
ATOM 2814 C CA . ILE B 1 143 ? 50.568 37.212 9.331 1.00 36.62 143 ILE B CA 1
ATOM 2815 C C . ILE B 1 143 ? 50.812 38.586 8.732 1.00 38.96 143 ILE B C 1
ATOM 2816 O O . ILE B 1 143 ? 51.556 39.404 9.302 1.00 37.05 143 ILE B O 1
ATOM 2821 N N . PRO B 1 144 ? 50.235 38.869 7.558 1.00 36.80 144 PRO B N 1
ATOM 2822 C CA . PRO B 1 144 ? 50.448 40.177 6.925 1.00 34.12 144 PRO B CA 1
ATOM 2823 C C . PRO B 1 144 ? 49.941 41.309 7.805 1.00 32.44 144 PRO B C 1
ATOM 2824 O O . PRO B 1 144 ? 48.965 41.155 8.544 1.00 31.71 144 PRO B O 1
ATOM 2828 N N . MET B 1 145 ? 50.620 42.454 7.719 1.00 34.72 145 MET B N 1
ATOM 2829 C CA . MET B 1 145 ? 50.156 43.652 8.407 1.00 29.35 145 MET B CA 1
ATOM 2830 C C . MET B 1 145 ? 48.829 44.093 7.811 1.00 30.97 145 MET B C 1
ATOM 2831 O O . MET B 1 145 ? 48.669 44.152 6.583 1.00 31.26 145 MET B O 1
ATOM 2836 N N . GLN B 1 146 ? 47.877 44.401 8.680 1.00 27.76 146 GLN B N 1
ATOM 2837 C CA . GLN B 1 146 ? 46.535 44.759 8.259 1.00 28.52 146 GLN B CA 1
ATOM 2838 C C . GLN B 1 146 ? 45.810 45.338 9.461 1.00 32.35 146 GLN B C 1
ATOM 2839 O O . GLN B 1 146 ? 46.296 45.280 10.598 1.00 29.69 146 GLN B O 1
ATOM 2845 N N . ASP B 1 147 ? 44.626 45.876 9.201 1.00 30.69 147 ASP B N 1
ATOM 2846 C CA . ASP B 1 147 ? 43.862 46.493 10.274 1.00 28.42 147 ASP B CA 1
ATOM 2847 C C . ASP B 1 147 ? 43.524 45.468 11.349 1.00 29.40 147 ASP B C 1
ATOM 2848 O O . ASP B 1 147 ? 42.873 44.456 11.081 1.00 30.45 147 ASP B O 1
ATOM 2853 N N . VAL B 1 148 ? 43.971 45.738 12.576 1.00 28.51 148 VAL B N 1
ATOM 2854 C CA . VAL B 1 148 ? 43.754 44.783 13.659 1.00 27.09 148 VAL B CA 1
ATOM 2855 C C . VAL B 1 148 ? 42.283 44.744 14.050 1.00 27.01 148 VAL B C 1
ATOM 2856 O O . VAL B 1 148 ? 41.737 43.675 14.346 1.00 28.85 148 VAL B O 1
ATOM 2860 N N . GLU B 1 149 ? 41.623 45.905 14.068 1.00 27.04 149 GLU B N 1
ATOM 2861 C CA . GLU B 1 149 ? 40.211 45.952 14.439 1.00 31.53 149 GLU B CA 1
ATOM 2862 C C . GLU B 1 149 ? 39.363 45.121 13.484 1.00 31.53 149 GLU B C 1
ATOM 2863 O O . GLU B 1 149 ? 38.483 44.375 13.915 1.00 28.36 149 GLU B O 1
ATOM 2869 N N . THR B 1 150 ? 39.642 45.205 12.178 1.00 26.63 150 THR B N 1
ATOM 2870 C CA . THR B 1 150 ? 38.920 44.374 11.215 1.00 26.03 150 THR B CA 1
ATOM 2871 C C . THR B 1 150 ? 39.114 42.887 11.500 1.00 25.53 150 THR B C 1
ATOM 2872 O O . THR B 1 150 ? 38.158 42.102 11.456 1.00 26.01 150 THR B O 1
ATOM 2876 N N . MET B 1 151 ? 40.350 42.473 11.773 1.00 24.22 151 MET B N 1
ATOM 2877 C CA . MET B 1 151 ? 40.598 41.057 11.993 1.00 25.13 151 MET B CA 1
ATOM 2878 C C . MET B 1 151 ? 39.893 40.580 13.250 1.00 24.74 151 MET B C 1
ATOM 2879 O O . MET B 1 151 ? 39.296 39.495 13.261 1.00 25.93 151 MET B O 1
ATOM 2884 N N . LYS B 1 152 ? 39.930 41.402 14.301 1.00 26.63 152 LYS B N 1
ATOM 2885 C CA . LYS B 1 152 ? 39.259 41.060 15.552 1.00 27.18 152 LYS B CA 1
ATOM 2886 C C . LYS B 1 152 ? 37.748 40.991 15.373 1.00 25.56 152 LYS B C 1
ATOM 2887 O O . LYS B 1 152 ? 37.098 40.066 15.880 1.00 26.31 152 LYS B O 1
ATOM 2893 N N . GLU B 1 153 ? 37.171 41.966 14.662 1.00 25.30 153 GLU B N 1
ATOM 2894 C CA . GLU B 1 153 ? 35.730 41.962 14.424 1.00 27.22 153 GLU B CA 1
ATOM 2895 C C . GLU B 1 153 ? 35.300 40.744 13.618 1.00 27.86 153 GLU B C 1
ATOM 2896 O O . GLU B 1 153 ? 34.261 40.133 13.899 1.00 28.69 153 GLU B O 1
ATOM 2902 N N . ALA B 1 154 ? 36.061 40.402 12.577 1.00 23.39 154 ALA B N 1
ATOM 2903 C CA . ALA B 1 154 ? 35.706 39.236 11.782 1.00 22.92 154 ALA B CA 1
ATOM 2904 C C . ALA B 1 154 ? 35.855 37.947 12.583 1.00 23.24 154 ALA B C 1
ATOM 2905 O O . ALA B 1 154 ? 35.016 37.046 12.478 1.00 28.69 154 ALA B O 1
ATOM 2907 N N . TYR B 1 155 ? 36.915 37.828 13.387 1.00 23.46 155 TYR B N 1
ATOM 2908 C CA . TYR B 1 155 ? 37.093 36.584 14.125 1.00 21.75 155 TYR B CA 1
ATOM 2909 C C . TYR B 1 155 ? 36.004 36.422 15.177 1.00 25.59 155 TYR B C 1
ATOM 2910 O O . TYR B 1 155 ? 35.454 35.329 15.355 1.00 26.60 155 TYR B O 1
ATOM 2919 N N . MET B 1 156 ? 35.684 37.496 15.884 1.00 25.46 156 MET B N 1
ATOM 2920 C CA . MET B 1 156 ? 34.619 37.394 16.872 1.00 25.32 156 MET B CA 1
ATOM 2921 C C . MET B 1 156 ? 33.271 37.170 16.203 1.00 28.23 156 MET B C 1
ATOM 2922 O O . MET B 1 156 ? 32.406 36.492 16.772 1.00 27.25 156 MET B O 1
ATOM 2927 N N . GLY B 1 157 ? 33.082 37.703 14.990 1.00 27.41 157 GLY B N 1
ATOM 2928 C CA . GLY B 1 157 ? 31.867 37.393 14.245 1.00 27.13 157 GLY B CA 1
ATOM 2929 C C . GLY B 1 157 ? 31.792 35.923 13.887 1.00 25.72 157 GLY B C 1
ATOM 2930 O O . GLY B 1 157 ? 30.728 35.302 13.968 1.00 28.72 157 GLY B O 1
ATOM 2931 N N . ILE B 1 158 ? 32.923 35.339 13.490 1.00 25.99 158 ILE B N 1
ATOM 2932 C CA . ILE B 1 158 ? 32.898 33.921 13.160 1.00 26.77 158 ILE B CA 1
ATOM 2933 C C . ILE B 1 158 ? 32.660 33.088 14.409 1.00 28.20 158 ILE B C 1
ATOM 2934 O O . ILE B 1 158 ? 31.965 32.066 14.357 1.00 27.17 158 ILE B O 1
ATOM 2939 N N . LEU B 1 159 ? 33.179 33.529 15.557 1.00 26.15 159 LEU B N 1
ATOM 2940 C CA . LEU B 1 159 ? 32.843 32.848 16.802 1.00 26.07 159 LEU B CA 1
ATOM 2941 C C . LEU B 1 159 ? 31.344 32.888 17.058 1.00 27.49 159 LEU B C 1
ATOM 2942 O O . LEU B 1 159 ? 30.758 31.886 17.478 1.00 29.29 159 LEU B O 1
ATOM 2947 N N . ASP B 1 160 ? 30.705 34.037 16.799 1.00 26.20 160 ASP B N 1
ATOM 2948 C CA . ASP B 1 160 ? 29.257 34.147 16.986 1.00 28.43 160 ASP B CA 1
ATOM 2949 C C . ASP B 1 160 ? 28.510 33.169 16.087 1.00 30.84 160 ASP B C 1
ATOM 2950 O O . ASP B 1 160 ? 27.517 32.556 16.504 1.00 28.33 160 ASP B O 1
ATOM 2955 N N . ALA B 1 161 ? 28.953 33.035 14.833 1.00 26.03 161 ALA B N 1
ATOM 2956 C CA . ALA B 1 161 ? 28.300 32.094 13.933 1.00 26.07 161 ALA B CA 1
ATOM 2957 C C . ALA B 1 161 ? 28.440 30.667 14.441 1.00 29.34 161 ALA B C 1
ATOM 2958 O O . ALA B 1 161 ? 27.508 29.860 14.324 1.00 29.38 161 ALA B O 1
ATOM 2960 N N . VAL B 1 162 ? 29.602 30.328 14.998 1.00 26.44 162 VAL B N 1
ATOM 2961 C CA . VAL B 1 162 ? 29.788 28.985 15.529 1.00 26.32 162 VAL B CA 1
ATOM 2962 C C . VAL B 1 162 ? 28.898 28.782 16.750 1.00 27.06 162 VAL B C 1
ATOM 2963 O O . VAL B 1 162 ? 28.265 27.731 16.907 1.00 31.17 162 VAL B O 1
ATOM 2967 N N . ILE B 1 163 ? 28.811 29.794 17.612 1.00 26.31 163 ILE B N 1
ATOM 2968 C CA . ILE B 1 163 ? 28.009 29.661 18.829 1.00 25.55 163 ILE B CA 1
ATOM 2969 C C . ILE B 1 163 ? 26.529 29.500 18.492 1.00 29.74 163 ILE B C 1
ATOM 2970 O O . ILE B 1 163 ? 25.816 28.712 19.126 1.00 29.00 163 ILE B O 1
ATOM 2975 N N . VAL B 1 164 ? 26.032 30.243 17.505 1.00 26.65 164 VAL B N 1
ATOM 2976 C CA . VAL B 1 164 ? 24.635 30.063 17.104 1.00 25.33 164 VAL B CA 1
ATOM 2977 C C . VAL B 1 164 ? 24.394 28.636 16.642 1.00 32.10 164 VAL B C 1
ATOM 2978 O O . VAL B 1 164 ? 23.377 28.017 16.982 1.00 30.65 164 VAL B O 1
ATOM 2982 N N . ASP B 1 165 ? 25.312 28.102 15.836 1.00 30.95 165 ASP B N 1
ATOM 2983 C CA . ASP B 1 165 ? 25.169 26.736 15.343 1.00 32.70 165 ASP B CA 1
ATOM 2984 C C . ASP B 1 165 ? 25.119 25.730 16.483 1.00 35.27 165 ASP B C 1
ATOM 2985 O O . ASP B 1 165 ? 24.275 24.827 16.494 1.00 37.80 165 ASP B O 1
ATOM 2990 N N . ILE B 1 166 ? 26.043 25.844 17.438 1.00 32.13 166 ILE B N 1
ATOM 2991 C CA . ILE B 1 166 ? 26.095 24.853 18.507 1.00 32.61 166 ILE B CA 1
ATOM 2992 C C . ILE B 1 166 ? 24.849 24.934 19.394 1.00 35.57 166 ILE B C 1
ATOM 2993 O O . ILE B 1 166 ? 24.362 23.908 19.880 1.00 35.93 166 ILE B O 1
ATOM 2998 N N . VAL B 1 167 ? 24.308 26.136 19.621 1.00 29.80 167 VAL B N 1
ATOM 2999 C CA . VAL B 1 167 ? 23.160 26.253 20.519 1.00 30.66 167 VAL B CA 1
ATOM 3000 C C . VAL B 1 167 ? 21.873 25.810 19.827 1.00 34.84 167 VAL B C 1
ATOM 3001 O O . VAL B 1 167 ? 21.018 25.157 20.443 1.00 34.69 167 VAL B O 1
ATOM 3005 N N . TYR B 1 168 ? 21.707 26.145 18.543 1.00 27.06 168 TYR B N 1
ATOM 3006 C CA . TYR B 1 168 ? 20.421 25.938 17.883 1.00 29.58 168 TYR B CA 1
ATOM 3007 C C . TYR B 1 168 ? 20.369 24.714 16.984 1.00 40.11 168 TYR B C 1
ATOM 3008 O O . TYR B 1 168 ? 19.267 24.238 16.686 1.00 39.90 168 TYR B O 1
ATOM 3017 N N . VAL B 1 169 ? 21.512 24.187 16.556 1.00 42.03 169 VAL B N 1
ATOM 3018 C CA . VAL B 1 169 ? 21.574 23.017 15.684 1.00 45.79 169 VAL B CA 1
ATOM 3019 C C . VAL B 1 169 ? 22.176 21.867 16.480 1.00 50.52 169 VAL B C 1
ATOM 3020 O O . VAL B 1 169 ? 23.282 21.985 17.021 1.00 48.50 169 VAL B O 1
ATOM 3024 N N . ASN B 1 170 ? 21.455 20.753 16.554 1.00 55.97 170 ASN B N 1
ATOM 3025 C CA . ASN B 1 170 ? 21.962 19.567 17.238 1.00 69.89 170 ASN B CA 1
ATOM 3026 C C . ASN B 1 170 ? 22.456 18.594 16.172 1.00 72.65 170 ASN B C 1
ATOM 3027 O O . ASN B 1 170 ? 21.800 17.609 15.830 1.00 74.94 170 ASN B O 1
ATOM 3032 N N . ASP B 1 171 ? 23.640 18.888 15.637 1.00 66.68 171 ASP B N 1
ATOM 3033 C CA . ASP B 1 171 ? 24.174 18.078 14.552 1.00 61.33 171 ASP B CA 1
ATOM 3034 C C . ASP B 1 171 ? 25.683 18.263 14.479 1.00 58.71 171 ASP B C 1
ATOM 3035 O O . ASP B 1 171 ? 26.162 19.205 13.836 1.00 55.31 171 ASP B O 1
ATOM 3040 N N . PRO B 1 172 ? 26.464 17.385 15.114 1.00 58.48 172 PRO B N 1
ATOM 3041 C CA . PRO B 1 172 ? 27.921 17.587 15.134 1.00 58.50 172 PRO B CA 1
ATOM 3042 C C . PRO B 1 172 ? 28.541 17.550 13.751 1.00 58.49 172 PRO B C 1
ATOM 3043 O O . PRO B 1 172 ? 29.592 18.166 13.542 1.00 53.63 172 PRO B O 1
ATOM 3047 N N . GLU B 1 173 ? 27.900 16.874 12.794 1.00 63.47 173 GLU B N 1
ATOM 3048 C CA . GLU B 1 173 ? 28.415 16.814 11.430 1.00 67.54 173 GLU B CA 1
ATOM 3049 C C . GLU B 1 173 ? 28.235 18.147 10.716 1.00 60.48 173 GLU B C 1
ATOM 3050 O O . GLU B 1 173 ? 29.160 18.645 10.062 1.00 55.22 173 GLU B O 1
ATOM 3056 N N . ARG B 1 174 ? 27.063 18.748 10.888 1.00 57.65 174 ARG B N 1
ATOM 3057 C CA . ARG B 1 174 ? 26.776 20.046 10.291 1.00 59.50 174 ARG B CA 1
ATOM 3058 C C . ARG B 1 174 ? 27.626 21.136 10.948 1.00 52.44 174 ARG B C 1
ATOM 3059 O O . ARG B 1 174 ? 28.030 22.095 10.290 1.00 49.98 174 ARG B O 1
ATOM 3067 N N . THR B 1 175 ? 27.895 20.986 12.244 1.00 47.49 175 THR B N 1
ATOM 3068 C CA . THR B 1 175 ? 28.700 21.961 12.976 1.00 44.98 175 THR B CA 1
ATOM 3069 C C . THR B 1 175 ? 30.169 21.888 12.570 1.00 44.58 175 THR B C 1
ATOM 3070 O O . THR B 1 175 ? 30.811 22.919 12.344 1.00 42.26 175 THR B O 1
ATOM 3074 N N . GLU B 1 176 ? 30.714 20.672 12.472 1.00 39.87 176 GLU B N 1
ATOM 3075 C CA . GLU B 1 176 ? 32.101 20.504 12.052 1.00 42.57 176 GLU B CA 1
ATOM 3076 C C . GLU B 1 176 ? 32.331 21.081 10.658 1.00 39.52 176 GLU B C 1
ATOM 3077 O O . GLU B 1 176 ? 33.328 21.773 10.422 1.00 43.16 176 GLU B O 1
ATOM 3083 N N . LYS B 1 177 ? 31.401 20.820 9.732 1.00 41.86 177 LYS B N 1
ATOM 3084 C CA . LYS B 1 177 ? 31.486 21.361 8.376 1.00 45.29 177 LYS B CA 1
ATOM 3085 C C . LYS B 1 177 ? 31.422 22.883 8.380 1.00 40.26 177 LYS B C 1
ATOM 3086 O O . LYS B 1 177 ? 32.152 23.546 7.633 1.00 41.46 177 LYS B O 1
ATOM 3092 N N . LYS B 1 178 ? 30.527 23.450 9.190 1.00 36.50 178 LYS B N 1
ATOM 3093 C CA . LYS B 1 178 ? 30.390 24.901 9.268 1.00 40.92 178 LYS B CA 1
ATOM 3094 C C . LYS B 1 178 ? 31.651 25.550 9.837 1.00 38.07 178 LYS B C 1
ATOM 3095 O O . LYS B 1 178 ? 32.132 26.563 9.312 1.00 31.87 178 LYS B O 1
ATOM 3101 N N . ILE B 1 179 ? 32.199 24.990 10.920 1.00 32.23 179 ILE B N 1
ATOM 3102 C CA . ILE B 1 179 ? 33.405 25.579 11.500 1.00 33.41 179 ILE B CA 1
ATOM 3103 C C . ILE B 1 179 ? 34.565 25.487 10.527 1.00 31.59 179 ILE B C 1
ATOM 3104 O O . ILE B 1 179 ? 35.316 26.451 10.344 1.00 33.58 179 ILE B O 1
ATOM 3109 N N . THR B 1 180 ? 34.739 24.323 9.894 1.00 31.33 180 THR B N 1
ATOM 3110 C CA . THR B 1 180 ? 35.843 24.143 8.956 1.00 34.75 180 THR B CA 1
ATOM 3111 C C . THR B 1 180 ? 35.761 25.139 7.804 1.00 33.27 180 THR B C 1
ATOM 3112 O O . THR B 1 180 ? 36.774 25.734 7.415 1.00 34.08 180 THR B O 1
ATOM 3116 N N . ALA B 1 181 ? 34.563 25.345 7.256 1.00 29.93 181 ALA B N 1
ATOM 3117 C CA . ALA B 1 181 ? 34.424 26.267 6.131 1.00 30.15 181 ALA B CA 1
ATOM 3118 C C . ALA B 1 181 ? 34.690 27.704 6.563 1.00 30.69 181 ALA B C 1
ATOM 3119 O O . ALA B 1 181 ? 35.387 28.456 5.868 1.00 29.70 181 ALA B O 1
ATOM 3121 N N . LEU B 1 182 ? 34.140 28.109 7.706 1.00 27.41 182 LEU B N 1
ATOM 3122 C CA . LEU B 1 182 ? 34.394 29.457 8.196 1.00 26.24 182 LEU B CA 1
ATOM 3123 C C . LEU B 1 182 ? 35.876 29.673 8.435 1.00 30.14 182 LEU B C 1
ATOM 3124 O O . LEU B 1 182 ? 36.426 30.715 8.065 1.00 29.52 182 LEU B O 1
ATOM 3129 N N . TRP B 1 183 ? 36.536 28.698 9.065 1.00 31.32 183 TRP B N 1
ATOM 3130 C CA . TRP B 1 183 ? 37.962 28.838 9.337 1.00 28.87 183 TRP B CA 1
ATOM 3131 C C . TRP B 1 183 ? 38.758 28.952 8.044 1.00 30.68 183 TRP B C 1
ATOM 3132 O O . TRP B 1 183 ? 39.625 29.821 7.904 1.00 32.12 183 TRP B O 1
ATOM 3143 N N . GLN B 1 184 ? 38.463 28.091 7.075 1.00 30.71 184 GLN B N 1
ATOM 3144 C CA . GLN B 1 184 ? 39.257 28.070 5.856 1.00 31.17 184 GLN B CA 1
ATOM 3145 C C . GLN B 1 184 ? 39.164 29.398 5.107 1.00 32.49 184 GLN B C 1
ATOM 3146 O O . GLN B 1 184 ? 40.181 29.919 4.630 1.00 32.73 184 GLN B O 1
ATOM 3152 N N . ILE B 1 185 ? 37.961 29.973 5.005 1.00 31.47 185 ILE B N 1
ATOM 3153 C CA . ILE B 1 185 ? 37.824 31.237 4.279 1.00 27.43 185 ILE B CA 1
ATOM 3154 C C . ILE B 1 185 ? 38.378 32.399 5.102 1.00 29.57 185 ILE B C 1
ATOM 3155 O O . ILE B 1 185 ? 39.024 33.306 4.562 1.00 28.58 185 ILE B O 1
ATOM 3160 N N . PHE B 1 186 ? 38.125 32.402 6.416 1.00 29.89 186 PHE B N 1
ATOM 3161 C CA . PHE B 1 186 ? 38.721 33.427 7.274 1.00 29.69 186 PHE B CA 1
ATOM 3162 C C . PHE B 1 186 ? 40.240 33.448 7.139 1.00 27.70 186 PHE B C 1
ATOM 3163 O O . PHE B 1 186 ? 40.840 34.506 6.919 1.00 28.95 186 PHE B O 1
ATOM 3171 N N . TRP B 1 187 ? 40.881 32.283 7.259 1.00 27.98 187 TRP B N 1
ATOM 3172 C CA . TRP B 1 187 ? 42.344 32.261 7.276 1.00 28.15 187 TRP B CA 1
ATOM 3173 C C . TRP B 1 187 ? 42.931 32.624 5.913 1.00 28.38 187 TRP B C 1
ATOM 3174 O O . TRP B 1 187 ? 44.001 33.239 5.846 1.00 29.68 187 TRP B O 1
ATOM 3185 N N . ARG B 1 188 ? 42.260 32.246 4.820 1.00 30.02 188 ARG B N 1
ATOM 3186 C CA . ARG B 1 188 ? 42.683 32.723 3.510 1.00 29.52 188 ARG B CA 1
ATOM 3187 C C . ARG B 1 188 ? 42.599 34.242 3.442 1.00 29.90 188 ARG B C 1
ATOM 3188 O O . ARG B 1 188 ? 43.504 34.903 2.915 1.00 29.97 188 ARG B O 1
ATOM 3196 N N . GLY B 1 189 ? 41.524 34.810 3.997 1.00 28.30 189 GLY B N 1
ATOM 3197 C CA . GLY B 1 189 ? 41.343 36.249 3.968 1.00 30.34 189 GLY B CA 1
ATOM 3198 C C . GLY B 1 189 ? 42.363 36.990 4.805 1.00 29.50 189 GLY B C 1
ATOM 3199 O O . GLY B 1 189 ? 42.731 38.120 4.472 1.00 31.64 189 GLY B O 1
ATOM 3200 N N . ILE B 1 190 ? 42.785 36.398 5.930 1.00 26.86 190 ILE B N 1
ATOM 3201 C CA . ILE B 1 190 ? 43.783 37.040 6.784 1.00 26.60 190 ILE B CA 1
ATOM 3202 C C . ILE B 1 190 ? 45.180 36.918 6.197 1.00 29.43 190 ILE B C 1
ATOM 3203 O O . ILE B 1 190 ? 45.970 37.871 6.249 1.00 32.14 190 ILE B O 1
ATOM 3208 N N . THR B 1 191 ? 45.526 35.745 5.657 1.00 30.68 191 THR B N 1
ATOM 3209 C CA . THR B 1 191 ? 46.908 35.509 5.259 1.00 30.66 191 THR B CA 1
ATOM 3210 C C . THR B 1 191 ? 47.148 35.816 3.795 1.00 34.75 191 THR B C 1
ATOM 3211 O O . THR B 1 191 ? 48.312 35.890 3.389 1.00 37.83 191 THR B O 1
ATOM 3215 N N . LEU B 1 192 ? 46.076 36.071 3.040 1.00 35.11 192 LEU B N 1
ATOM 3216 C CA . LEU B 1 192 ? 46.049 36.302 1.595 1.00 42.62 192 LEU B CA 1
ATOM 3217 C C . LEU B 1 192 ? 46.920 35.286 0.853 1.00 44.28 192 LEU B C 1
ATOM 3218 O O . LEU B 1 192 ? 47.489 35.571 -0.216 1.00 42.78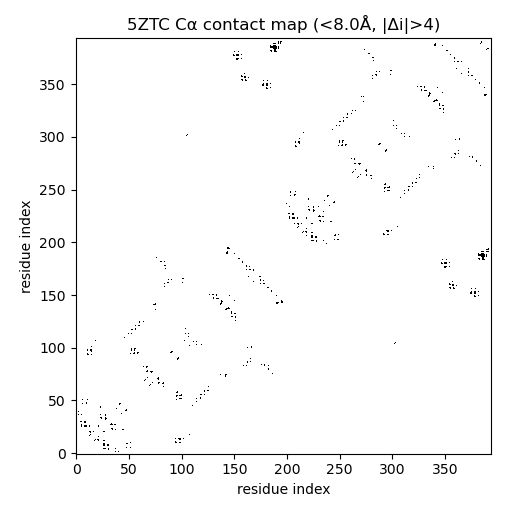 192 LEU B O 1
ATOM 3223 N N . LYS B 1 193 ? 47.007 34.078 1.421 1.00 38.00 193 LYS B N 1
ATOM 3224 C CA . LYS B 1 193 ? 47.707 32.932 0.849 1.00 45.05 193 LYS B CA 1
ATOM 3225 C C . LYS B 1 193 ? 46.769 31.730 0.844 1.00 46.47 193 LYS B C 1
ATOM 3226 O O . LYS B 1 193 ? 45.959 31.557 1.764 1.00 46.18 193 LYS B O 1
ATOM 3232 N N . ALA B 1 194 ? 46.877 30.904 -0.197 1.00 59.21 194 ALA B N 1
ATOM 3233 C CA . ALA B 1 194 ? 46.074 29.689 -0.286 1.00 73.23 194 ALA B CA 1
ATOM 3234 C C . ALA B 1 194 ? 46.621 28.548 0.560 1.00 84.26 194 ALA B C 1
ATOM 3235 O O . ALA B 1 194 ? 45.856 27.652 0.935 1.00 83.81 194 ALA B O 1
ATOM 3237 N N . LEU B 1 195 ? 47.914 28.563 0.865 1.00 96.10 195 LEU B N 1
ATOM 3238 C CA . LEU B 1 195 ? 48.569 27.548 1.678 1.00 107.61 195 LEU B CA 1
ATOM 3239 C C . LEU B 1 195 ? 49.954 28.065 2.033 1.00 114.22 195 LEU B C 1
ATOM 3240 O O . LEU B 1 195 ? 50.571 28.790 1.247 1.00 113.34 195 LEU B O 1
ATOM 3245 N N . ASN B 1 196 ? 50.437 27.691 3.216 1.00 120.19 196 ASN B N 1
ATOM 3246 C CA . ASN B 1 196 ? 51.755 28.145 3.636 1.00 123.81 196 ASN B CA 1
ATOM 3247 C C . ASN B 1 196 ? 52.829 27.459 2.804 1.00 118.22 196 ASN B C 1
ATOM 3248 O O . ASN B 1 196 ? 52.755 26.257 2.534 1.00 119.43 196 ASN B O 1
ATOM 3253 N N . LEU B 1 197 ? 53.843 28.228 2.418 1.00 110.97 197 LEU B N 1
ATOM 3254 C CA . LEU B 1 197 ? 54.962 27.710 1.638 1.00 105.73 197 LEU B CA 1
ATOM 3255 C C . LEU B 1 197 ? 56.254 28.433 2.011 1.00 103.76 197 LEU B C 1
ATOM 3256 O O . LEU B 1 197 ? 56.269 29.654 2.183 1.00 101.40 197 LEU B O 1
#

Radius of gyration: 23.27 Å; Cα contacts (8 Å, |Δi|>4): 387; chains: 2; bounding box: 72×35×70 Å

Organism: Listeria monocytogenes serovar 1/2a (strain ATCC BAA-679 / EGD-e) (NCBI:txid169963)

B-factor: mean 40.97, std 13.91, range [21.74, 141.63]

InterPro domains:
  IPR001647 DNA-binding HTH domain, TetR-type [PF00440] (8-51)
  IPR001647 DNA-binding HTH domain, TetR-type [PR00455] (6-19)
  IPR001647 DNA-binding HTH domain, TetR-type [PR00455] (27-50)
  IPR001647 DNA-binding HTH domain, TetR-type [PS50977] (1-60)
  IPR009057 Homedomain-like superfamily [SSF46689] (2-70)
  IPR036271 Tetracyclin repressor-like, C-terminal domain superfamily [SSF48498] (99-192)
  IPR050109 HTH-type, TetR-like transcriptional regulator [PTHR30055] (2-191)

Foldseek 3Di:
DVQVLLLVLCLVCCLPQNLVRDDLQNSQVVVVHGSVVNVVPAVDSVRSLVVLLLVLLCVVLVVLCCLLPVDDLLQVLCSLLCVLVVLLVCCVPPSSPSSLLVCVVPPDPVCVVVNVVSVVVSVVVLLVSQLVSVVVCCVVVSAPDDDSNVLSVLSVVLSVVLSCCSNPPPDVVVSVVSSVVSSVVSVCVGRPPVSPD/DVLVLLLVLVLVCCLPQNLVRDDLCSSQVVVVHGSVVNCVRAVHSVRSLVVLLLVLLCVVLVVLCCLLPVDDLLCPLCSLLCVLVVLLVCCVPPSSPSSNLQCLVPPDPVCVVVNVVSVVVSVVVLLVSQLVSVVVCCVVVVAPDDDSNVLSVLSVVLSVVLSCCSNPPPDVVVSVVSSVVSSQVSVCVGRVDNDDD

Nearest PDB structures (foldseek):
  5ztc-assembly1_B  TM=9.785E-01  e=4.557E-26  Listeria monocytogenes EGD-e
  3eup-assembly1_B  TM=7.545E-01  e=1.537E-05  Cytophaga hutchinsonii ATCC 33406
  4l62-assembly1_C  TM=7.531E-01  e=4.094E-04  Pseudomonas aeruginosa PAO1
  3ih3-assembly1_A  TM=6.883E-01  e=3.394E-04  Thermotoga maritima
  3p9t-assembly1_B  TM=6.340E-01  e=2.226E-04  Stenotrophomonas maltophilia

Sequence (394 aa):
MRKEEIKQAALTLFANNGFEGTSLADIAGVVGLKKQSIYSHFKDKDDLFLSIMKDAKSTEIDYYRAKLRDSDLSRPDLVLSSLLFGVKELYDTDEAYQFWLRYGFYPPKHLYEVVQADITENVLQMEHHEFTDLFSNWMEQKLIPMMQDVETMKEAYMGILDAVIVDIVYVNNDPERTEKKITALWQIFWRGITLKALNLMRKEEIKQAALTLFANNGFEGTSLADIAGVVGLKKQSIYSHFKDKDDLFLSIMKDAKSTEIDYYRAKLRDSDLSRPDLVLSSLLFGVKELYDTDEAYQFWLRYGFYPPKHLYEVVQADITENVLQMEHHEFTDLFSNWMEQKLIPMQDVETMKEAYMGILDAVIVDIVYVNDPERTEKKITALWQIFWRGITLKALNL

Secondary structure (DSSP, 8-state):
-HHHHHHHHHHHHHHHH-TTT--HHHHHHHHT--HHHHHTT-SSHHHHHHHHHHHHHHHHHHHHHHHHHSS-TT-HHHHHHHHHHHHHHHHHH-HHHHHHHHHHHS--GGGHHHHHHHHHHHHHHHHHHHHHHHHHHHHTTSS----HHHHHHHHHHHHHHHHHHHHH---HHHHHHHHHHHHHHHHHHHH-TTT--/-HHHHHHHHHHHHHHHH-STT--HHHHHHHHT--HHHHTTT-SSHHHHHHHHHHHHHHHHHHHHHHHHHSS-TT-HHHHHHHHHHHHHHHHHH-HHHHHHHHHHHS--GGGHHHHHHHHHHHHHHHHHHHHHHHHHHHHTTSS----HHHHHHHHHHHHHHHHHHHHH---HHHHHHHHHHHHHHHHHHHH--SS--

Solvent-accessible surface area: 19262 Å² total; per-residue (Å²): 192,117,86,100,93,0,23,94,7,0,19,51,30,1,9,99,84,29,20,151,50,1,46,14,60,68,0,1,51,96,39,69,29,167,104,148,21,1,113,86,79,10,168,62,44,41,39,0,0,43,28,6,1,131,66,0,25,48,34,10,15,84,44,6,68,43,4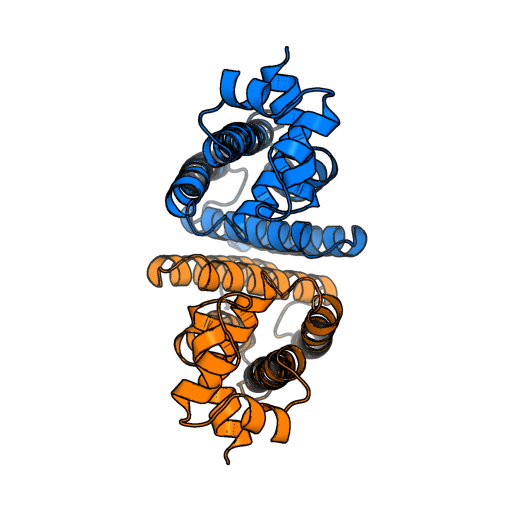8,3,134,118,47,84,70,67,113,8,48,88,1,0,18,46,0,0,64,6,0,37,107,21,21,77,96,41,55,17,0,30,0,10,12,77,16,23,21,99,11,12,146,117,14,82,150,71,1,67,60,23,41,57,84,2,46,100,81,12,29,119,31,0,45,75,22,0,32,74,1,10,126,105,152,67,5,14,146,34,90,31,71,24,0,4,6,1,0,21,0,5,4,51,1,0,21,19,9,6,33,53,26,154,63,96,131,116,2,93,86,16,0,55,4,2,28,74,3,6,45,82,0,0,30,1,142,47,43,75,231,179,118,90,90,93,0,23,94,10,0,18,56,32,1,7,105,86,30,18,144,50,1,47,12,58,69,0,0,51,98,32,67,29,164,111,155,32,1,114,90,68,8,167,61,43,40,33,0,0,35,26,6,0,127,65,0,24,49,36,11,14,86,46,5,69,43,48,4,130,118,49,83,65,69,102,9,32,91,3,0,19,47,0,0,66,7,0,35,104,23,33,78,94,42,57,21,0,46,0,10,12,99,19,20,21,84,6,12,140,109,12,62,128,72,1,64,58,20,45,54,85,3,38,86,74,11,43,118,36,0,47,93,16,0,47,75,2,7,138,101,185,76,5,53,157,40,88,30,68,21,0,4,16,0,0,20,0,8,5,48,2,0,20,20,12,6,34,66,49,150,52,94,134,85,1,98,99,12,1,48,4,2,30,76,4,3,30,62,0,0,20,70,118,36,142,117,220